Protein AF-A0A7J7TC38-F1 (afdb_monomer)

Solvent-accessible surface area (backbone atoms only — not comparable to full-atom values): 38389 Å² total; per-residue (Å²): 134,51,74,40,48,43,38,38,68,57,52,50,52,50,45,65,73,61,50,62,51,88,43,54,66,51,71,68,86,53,64,45,83,43,43,85,85,58,55,66,69,60,50,42,70,79,39,62,66,54,76,76,48,45,22,28,39,32,65,52,46,78,64,76,68,39,65,86,70,69,46,50,49,71,71,26,46,57,69,48,47,54,60,62,38,66,85,39,59,66,33,78,47,74,60,90,93,33,51,34,65,41,51,40,31,39,36,32,70,46,76,93,78,58,72,87,32,18,21,30,41,35,39,38,63,57,95,72,26,36,40,41,35,27,32,60,60,24,46,97,77,50,71,68,51,87,82,68,29,29,73,46,76,36,46,72,96,54,76,81,52,54,66,54,39,50,66,58,43,40,66,80,42,58,79,93,48,44,67,51,49,30,36,38,54,44,17,48,50,53,40,36,60,77,62,42,45,45,30,43,35,28,59,24,30,34,52,61,98,87,32,37,34,80,76,32,52,50,40,22,30,38,62,73,45,44,91,77,37,40,85,80,59,52,93,68,66,67,65,55,61,61,46,51,82,83,51,73,66,40,54,53,38,48,52,58,21,75,74,43,89,26,47,40,47,56,43,78,73,25,81,83,29,39,38,38,52,57,14,37,25,71,71,38,27,49,55,53,50,50,52,39,40,76,74,67,36,57,80,32,37,12,42,54,31,25,42,31,67,55,51,48,33,65,56,32,18,58,52,39,41,50,54,54,56,55,65,54,72,65,78,49,98,85,28,29,38,37,37,40,34,28,51,70,36,87,76,33,48,32,30,47,30,37,51,14,35,45,52,30,48,64,76,43,44,65,53,39,57,78,31,48,41,36,36,41,35,31,44,31,36,41,56,25,69,60,16,49,50,52,47,48,47,50,18,67,75,70,67,44,55,53,49,77,44,47,74,66,34,55,83,87,47,93,70,83,64,90,81,84,84,78,89,88,73,89,74,54,69,70,56,36,43,73,72,61,77,53,86,77,84,76,94,74,88,82,76,35,67,46,75,87,57,99,55,48,25,43,38,85,43,42,54,70,54,47,60,72,68,64,40,60,71,26,24,50,46,25,17,53,78,66,56,34,91,56,54,69,68,56,16,51,48,50,43,52,53,27,61,71,39,17,61,82,62,62,84,42,71,30,36,37,37,8,42,48,35,32,24,64,68,48,53,69,66,62,9,36,48,53,9,53,73,52,54,43,74,94,38,70,26,43,24,44,50,11,26,54,52,51,48,56,43,56,75,66,68,56,52,50,69,58,50,56,50,48,34,57,74,70,74,44,81,63,60,27,53,42,47,96,82,38,23,78,94,44,68,56,63,69,40,50,58,52,48,54,52,46,71,72,68,51,87,52,49,70,53,41,53,49,51,51,52,35,25,58,58,40,29,75,76,39,51,32,29,32,68,27,54,42,19,48,50,17,26,46,52,50,25,45,39,57,49,64,76,83,40,53,68,68,58,32,51,47,44,57,70,81,35,52,51,46,49,48,43,53,60,14,30,47,55,32,29,48,50,43,33,53,46,42,60,73,68,65,47,65,69,76,76,85,65,66,91,84,51,87,84,84,72,79,75,81,82,78,128

pLDDT: mean 93.58, std 8.51, range [33.59, 98.69]

Foldseek 3Di:
DDWFWAWFVLVLLLCLVQQDFPFDEPQRPFKFKDFPPDDPVVSCVVHVCLQVAFKKKAFGQLAPLCVVVVRIDARHRSVRVVVVCPVQHQDWDDDPPFIAHRGMMMMGHHDDDDQQQWKKWKWADDPFAIKIWIDRRFASVCDPRVVHTFIDGAGVVGADDLVCCLVGGCPPRDPVCSVLVSRNSNSVVCSCVQQAWRMWIATTFGQDPVTTYRPTIITIHDPLCCVVCCVSSPPGDRRDHHRFDDDVLQVVQVVLQNVDPKHKGKDFDALQAQEAEEEEDPVLLVVLQVLCVVVVSVVRYTMRIYIYPQDFLQSLLSSLLSSLVSNLPDADPVFHEYEHAYDADAPHALLGSLNSNLVSCVVSLVSNVVNLYAYEHEYHYHNNVNSQVSQVVSCVVSVHHYHGYYPQAPRNDPDGDGDDDDDDDDDDPVVCVVVVVDDDDDPDDDQAWDPPDPATDGLNHGPVRCVVVVCPPLQSCCRRVPSFRFDNLSSVLLVLLLQVLQDDDCPAQLSVQLLQCLQVVDDLVRSLVSSLVVQDDPHLCLLLQLLVLLCVCVVVVDALVVSVVVCVVVVHDRRQWFDDPAFPVRHDVSLVVSVVSLVVPFPDQVSLVRVVVNQVVVCVVPRGRHRHNSNSNNSSLLSSQPGRPRDDPVSSVVCSVVPVSSVSSSSSHSNVSSVSSVVSVVVVRHRDDDDCVPDDPPDDDPPDD

Secondary structure (DSSP, 8-state):
--EEEE-HHHHHHHHHHH---SS-B-STT--EEE-TT--HHHHHHH-GGGGTS-EEEEE-SS-SSTGGGT--EEEE-HHHHHHHHTTTTT-EEEETTEEEE---EEEEE-----GGGEEEEEEEE-SSEEEEEEESS-STT---HHHHSEEEEEETT----HHHIIIII-TTS-GGGHHHHHHHHHHHHHHHHHTTEEEEEEEEEEE-SS-EEE---EEEEEGGGHHHHHHHH-S---PPPTT----HHHHHHHHHHHTSSSEEEEEES-TT-SEEE-EESHHHHHHHHHHHHHTTGGGTB-EEEEEES---HHHHHHHHHHHHHHHTSS--TT-EEEEE-B-B-SSS-HHHHHHHHHHHHHHTHHHHHHTTEEEEEE-BSTTHHHHHHHHHHHHHHH---EEEE-TTS-SS-SS----PPPPPPPPPHHHHHHTTS-----S----SEE-SSSS-EETTEEHHHHHHTT-HHHHHHHHHHHSS---HHHHHHHHHHHHHTS---TTSHHHHHHHHHHHTT--HHHHHHHHHTT-SSSSSTHHHHHHHHHHHHHHTT--HHHHHHHHHHTT-PPTTB--SS-BTTB--HHHHHHHHHHHHH-S--HHHHHHHHHHHHHHHH-TT-PBPHHHHHHHHHHHHHHHSSSS-HHHHHHHHHTTHHHHHHHHHHHHHHHHHHHHHHHTT-------STT----PPP----

Structure (mmCIF, N/CA/C/O backbone):
data_AF-A0A7J7TC38-F1
#
_entry.id   AF-A0A7J7TC38-F1
#
loop_
_atom_site.group_PDB
_atom_site.id
_atom_site.type_symbol
_atom_site.label_atom_id
_atom_site.label_alt_id
_atom_site.label_comp_id
_atom_site.label_asym_id
_atom_site.label_entity_id
_atom_site.label_seq_id
_atom_site.pdbx_PDB_ins_code
_atom_site.Cartn_x
_atom_site.Cartn_y
_atom_site.Cartn_z
_atom_site.occupancy
_atom_site.B_iso_or_equiv
_atom_site.auth_seq_id
_atom_site.auth_comp_id
_atom_site.auth_asym_id
_atom_site.auth_atom_id
_atom_site.pdbx_PDB_model_num
ATOM 1 N N . MET A 1 1 ? 15.165 -12.175 -14.730 1.00 51.78 1 MET A N 1
ATOM 2 C CA . MET A 1 1 ? 16.077 -11.317 -15.512 1.00 51.78 1 MET A CA 1
ATOM 3 C C . MET A 1 1 ? 15.548 -11.255 -16.931 1.00 51.78 1 MET A C 1
ATOM 5 O O . MET A 1 1 ? 15.301 -12.310 -17.507 1.00 51.78 1 MET A O 1
ATOM 9 N N . SER A 1 2 ? 15.267 -10.064 -17.458 1.00 84.75 2 SER A N 1
ATOM 10 C CA . SER A 1 2 ? 14.758 -9.916 -18.826 1.00 84.75 2 SER A CA 1
ATOM 11 C C . SER A 1 2 ? 15.482 -8.776 -19.530 1.00 84.75 2 SER A C 1
ATOM 13 O O . SER A 1 2 ? 15.239 -7.609 -19.224 1.00 84.75 2 SER A O 1
ATOM 15 N N . ALA A 1 3 ? 16.328 -9.124 -20.497 1.00 92.94 3 ALA A N 1
ATOM 16 C CA . ALA A 1 3 ? 16.919 -8.167 -21.420 1.00 92.94 3 ALA A CA 1
ATOM 17 C C . ALA A 1 3 ? 15.823 -7.579 -22.324 1.00 92.94 3 ALA A C 1
ATOM 19 O O . ALA A 1 3 ? 15.191 -8.313 -23.092 1.00 92.94 3 ALA A O 1
ATOM 20 N N . LYS A 1 4 ? 15.593 -6.266 -22.247 1.00 94.06 4 LYS A N 1
ATOM 21 C CA . LYS A 1 4 ? 14.617 -5.556 -23.085 1.00 94.06 4 LYS A CA 1
ATOM 22 C C . LYS A 1 4 ? 15.336 -4.680 -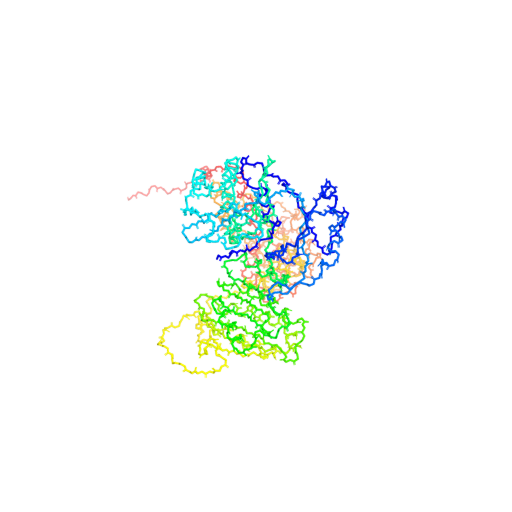24.102 1.00 94.06 4 LYS A C 1
ATOM 24 O O . LYS A 1 4 ? 16.317 -4.017 -23.779 1.00 94.06 4 LYS A O 1
ATOM 29 N N . ALA A 1 5 ? 14.848 -4.705 -25.339 1.00 96.31 5 ALA A N 1
ATOM 30 C CA . ALA A 1 5 ? 15.354 -3.839 -26.395 1.00 96.31 5 ALA A CA 1
ATOM 31 C C . ALA A 1 5 ? 14.930 -2.388 -26.151 1.00 96.31 5 ALA A C 1
ATOM 33 O O . ALA A 1 5 ? 13.822 -2.139 -25.675 1.00 96.31 5 ALA A O 1
ATOM 34 N N . ILE A 1 6 ? 15.808 -1.457 -26.507 1.00 97.62 6 ILE A N 1
ATOM 35 C CA . ILE A 1 6 ? 15.552 -0.015 -26.466 1.00 97.62 6 ILE A CA 1
ATOM 36 C C . ILE A 1 6 ? 15.598 0.557 -27.883 1.00 97.62 6 ILE A C 1
ATOM 38 O O . ILE A 1 6 ? 16.195 -0.047 -28.778 1.00 97.62 6 ILE A O 1
ATOM 42 N N . SER A 1 7 ? 14.946 1.702 -28.093 1.00 97.62 7 SER A N 1
ATOM 43 C CA . SER A 1 7 ? 14.995 2.400 -29.383 1.00 97.62 7 SER A CA 1
ATOM 44 C C . SER A 1 7 ? 16.419 2.863 -29.712 1.00 97.62 7 SER A C 1
ATOM 46 O O . SER A 1 7 ? 17.251 3.042 -28.813 1.00 97.62 7 SER A O 1
ATOM 48 N N . GLU A 1 8 ? 16.707 3.072 -30.996 1.00 98.00 8 GLU A N 1
ATOM 49 C CA . GLU A 1 8 ? 18.000 3.608 -31.419 1.00 98.00 8 GLU A CA 1
ATOM 50 C C . GLU A 1 8 ? 18.230 5.003 -30.828 1.00 98.00 8 GLU A C 1
ATOM 52 O O . GLU A 1 8 ? 19.327 5.292 -30.344 1.00 98.00 8 GLU A O 1
ATOM 57 N N . GLN A 1 9 ? 17.187 5.840 -30.805 1.00 98.12 9 GLN A N 1
ATOM 58 C CA . GLN A 1 9 ? 17.234 7.152 -30.169 1.00 98.12 9 GLN A CA 1
ATOM 59 C C . GLN A 1 9 ? 17.651 7.043 -28.698 1.00 98.12 9 GLN A C 1
ATOM 61 O O . GLN A 1 9 ? 18.582 7.725 -28.277 1.00 98.12 9 GLN A O 1
ATOM 66 N N . THR A 1 10 ? 16.996 6.172 -27.923 1.00 98.00 10 THR A N 1
ATOM 67 C CA . THR A 1 10 ? 17.296 5.975 -26.497 1.00 98.00 10 THR A CA 1
ATOM 68 C C . THR A 1 10 ? 18.739 5.516 -26.296 1.00 98.00 10 THR A C 1
ATOM 70 O O . THR A 1 10 ? 19.454 6.063 -25.458 1.00 98.00 10 THR A O 1
ATOM 73 N N . GLY A 1 11 ? 19.200 4.538 -27.080 1.00 97.75 11 GLY A N 1
ATOM 74 C CA . GLY A 1 11 ? 20.573 4.049 -26.971 1.00 97.75 11 GLY A CA 1
ATOM 75 C C . GLY A 1 11 ? 21.613 5.119 -27.316 1.00 97.75 11 GLY A C 1
ATOM 76 O O . GLY A 1 11 ? 22.592 5.272 -26.586 1.00 97.75 11 GLY A O 1
ATOM 77 N N . LYS A 1 12 ? 21.382 5.912 -28.373 1.00 98.25 12 LYS A N 1
ATOM 78 C CA . LYS A 1 12 ? 22.247 7.045 -28.743 1.00 98.25 12 LYS A CA 1
ATOM 79 C C . LYS A 1 12 ? 22.228 8.155 -27.700 1.00 98.25 12 LYS A C 1
ATOM 81 O O . LYS A 1 12 ? 23.281 8.696 -27.382 1.00 98.25 12 LYS A O 1
ATOM 86 N N . GLU A 1 13 ? 21.069 8.473 -27.135 1.00 98.12 13 GLU A N 1
ATOM 87 C CA . GLU A 1 13 ? 20.939 9.465 -26.069 1.00 98.12 13 GLU A CA 1
ATOM 88 C C . GLU A 1 13 ? 21.780 9.089 -24.846 1.00 98.12 13 GLU A C 1
ATOM 90 O O . GLU A 1 13 ? 22.561 9.908 -24.356 1.00 98.12 13 GLU A O 1
ATOM 95 N N . LEU A 1 14 ? 21.661 7.840 -24.385 1.00 97.88 14 LEU A N 1
ATOM 96 C CA . LEU A 1 14 ? 22.447 7.322 -23.268 1.00 97.88 14 LEU A CA 1
ATOM 97 C C . LEU A 1 14 ? 23.942 7.322 -23.599 1.00 97.88 14 LEU A C 1
ATOM 99 O O . LEU A 1 14 ? 24.739 7.818 -22.802 1.00 97.88 14 LEU A O 1
ATOM 103 N N . LEU A 1 15 ? 24.318 6.839 -24.788 1.00 98.31 15 LEU A N 1
ATOM 104 C CA . LEU A 1 15 ? 25.710 6.826 -25.238 1.00 98.31 15 LEU A CA 1
ATOM 105 C C . LEU A 1 15 ? 26.280 8.242 -25.231 1.00 98.31 15 LEU A C 1
ATOM 107 O O . LEU A 1 15 ? 27.308 8.486 -24.609 1.00 98.31 15 LEU A O 1
ATOM 111 N N . TYR A 1 16 ? 25.598 9.208 -25.845 1.00 97.81 16 TYR A N 1
ATOM 112 C CA . TYR A 1 16 ? 26.080 10.584 -25.889 1.00 97.81 16 TYR A CA 1
ATOM 113 C C . TYR A 1 16 ? 26.097 11.259 -24.524 1.00 97.81 16 TYR A C 1
ATOM 115 O O . TYR A 1 16 ? 26.904 12.165 -24.349 1.00 97.81 16 TYR A O 1
ATOM 123 N N . LYS A 1 17 ? 25.254 10.871 -23.564 1.00 96.88 17 LYS A N 1
ATOM 124 C CA . LYS A 1 17 ? 25.290 11.417 -22.199 1.00 96.88 17 LYS A CA 1
ATOM 125 C C . LYS A 1 17 ? 26.457 10.871 -21.381 1.00 96.88 17 LYS A C 1
ATOM 127 O O . LYS A 1 17 ? 27.082 11.646 -20.662 1.00 96.88 17 LYS A O 1
ATOM 132 N N . TYR A 1 18 ? 26.737 9.572 -21.485 1.00 97.81 18 TYR A N 1
ATOM 133 C CA . TYR A 1 18 ? 27.522 8.868 -20.468 1.00 97.81 18 TYR A CA 1
ATOM 134 C C . TYR A 1 18 ? 28.813 8.219 -20.961 1.00 97.81 18 TYR A C 1
ATOM 136 O O . TYR A 1 18 ? 29.637 7.860 -20.125 1.00 97.81 18 TYR A O 1
ATOM 144 N N . ILE A 1 19 ? 29.038 8.074 -22.271 1.00 97.56 19 ILE A N 1
ATOM 145 C CA . ILE A 1 19 ? 30.305 7.509 -22.747 1.00 97.56 19 ILE A CA 1
ATOM 146 C C . ILE A 1 19 ? 31.479 8.431 -22.386 1.00 97.56 19 ILE A C 1
ATOM 148 O O . ILE A 1 19 ? 31.489 9.625 -22.700 1.00 97.56 19 ILE A O 1
ATOM 152 N N . CYS A 1 20 ? 32.498 7.862 -21.746 1.00 95.62 20 CYS A N 1
ATOM 153 C CA . CYS A 1 20 ? 33.748 8.546 -21.439 1.00 95.62 20 CYS A CA 1
ATOM 154 C C . CYS A 1 20 ? 34.859 7.990 -22.332 1.00 95.62 20 CYS A C 1
ATOM 156 O O . CYS A 1 20 ? 35.356 6.888 -22.117 1.00 95.62 20 CYS A O 1
ATOM 158 N N . THR A 1 21 ? 35.253 8.758 -23.345 1.00 94.12 21 THR A N 1
ATOM 159 C CA . THR A 1 21 ? 36.329 8.402 -24.279 1.00 94.12 21 THR A CA 1
ATOM 160 C C . THR A 1 21 ? 37.151 9.642 -24.624 1.00 94.12 21 THR A C 1
ATOM 162 O O . THR A 1 21 ? 36.633 10.758 -24.601 1.00 94.12 21 THR A O 1
ATOM 165 N N . THR A 1 22 ? 38.436 9.462 -24.948 1.00 92.81 22 THR A N 1
ATOM 166 C CA . THR A 1 22 ? 39.265 10.555 -25.491 1.00 92.81 22 THR A CA 1
ATOM 167 C C . THR A 1 22 ? 38.957 10.834 -26.962 1.00 92.81 22 THR A C 1
ATOM 169 O O . THR A 1 22 ? 39.343 11.877 -27.485 1.00 92.81 22 THR A O 1
ATOM 172 N N . SER A 1 23 ? 38.249 9.919 -27.630 1.00 91.44 23 SER A N 1
ATOM 173 C CA . SER A 1 23 ? 37.840 10.065 -29.024 1.00 91.44 23 SER A CA 1
ATOM 174 C C . SER A 1 23 ? 36.747 11.121 -29.156 1.00 91.44 23 SER A C 1
ATOM 176 O O . SER A 1 23 ? 35.717 11.050 -28.486 1.00 91.44 23 SER A O 1
ATOM 178 N N . ALA A 1 24 ? 36.934 12.090 -30.051 1.00 93.50 24 ALA A N 1
ATOM 179 C CA . ALA A 1 24 ? 35.907 13.083 -30.336 1.00 93.50 24 ALA A CA 1
ATOM 180 C C . ALA A 1 24 ? 34.715 12.420 -31.048 1.00 93.50 24 ALA A C 1
ATOM 182 O O . ALA A 1 24 ? 34.788 12.085 -32.233 1.00 93.50 24 ALA A O 1
ATOM 183 N N . ILE A 1 25 ? 33.619 12.216 -30.311 1.00 96.88 25 ILE A N 1
ATOM 184 C CA . ILE A 1 25 ? 32.352 11.746 -30.878 1.00 96.88 25 ILE A CA 1
ATOM 185 C C . ILE A 1 25 ? 31.644 12.935 -31.513 1.00 96.88 25 ILE A C 1
ATOM 187 O O . ILE A 1 25 ? 31.293 13.908 -30.840 1.00 96.88 25 ILE A O 1
ATOM 191 N N . GLN A 1 26 ? 31.426 12.834 -32.815 1.00 97.25 26 GLN A N 1
ATOM 192 C CA . GLN A 1 26 ? 30.796 13.859 -33.627 1.00 97.25 26 GLN A CA 1
ATOM 193 C C . GLN A 1 26 ? 29.270 13.698 -33.631 1.00 97.25 26 GLN A C 1
ATOM 195 O O . GLN A 1 26 ? 28.731 12.643 -33.299 1.00 97.25 26 GLN A O 1
ATOM 200 N N . ASN A 1 27 ? 28.554 14.768 -33.996 1.00 96.00 27 ASN A N 1
ATOM 201 C CA . ASN A 1 27 ? 27.084 14.803 -34.077 1.00 96.00 27 ASN A CA 1
ATOM 202 C C . ASN A 1 27 ? 26.332 14.403 -32.787 1.00 96.00 27 ASN A C 1
ATOM 204 O O . ASN A 1 27 ? 25.173 13.996 -32.851 1.00 96.00 27 ASN A O 1
ATOM 208 N N . ARG A 1 28 ? 26.946 14.576 -31.606 1.00 97.31 28 ARG A N 1
ATOM 209 C CA . ARG A 1 28 ? 26.277 14.338 -30.314 1.00 97.31 28 ARG A CA 1
ATOM 210 C C . ARG A 1 28 ? 24.957 15.106 -30.236 1.00 97.31 28 ARG A C 1
ATOM 212 O O . ARG A 1 28 ? 24.922 16.304 -30.514 1.00 97.31 28 ARG A O 1
ATOM 219 N N . PHE A 1 29 ? 23.895 14.399 -29.855 1.00 97.06 29 PHE A N 1
ATOM 220 C CA . PHE A 1 29 ? 22.524 14.916 -29.736 1.00 97.06 29 PHE A CA 1
ATOM 221 C C . PHE A 1 29 ? 21.920 15.494 -31.030 1.00 97.06 29 PHE A C 1
ATOM 223 O O . PHE A 1 29 ? 20.891 16.164 -30.983 1.00 97.06 29 PHE A O 1
ATOM 230 N N . LYS A 1 30 ? 22.515 15.227 -32.201 1.00 97.50 30 LYS A N 1
ATOM 231 C CA . LYS A 1 30 ? 21.930 15.600 -33.497 1.00 97.50 30 LYS A CA 1
ATOM 232 C C . LYS A 1 30 ? 21.071 14.466 -34.048 1.00 97.50 30 LYS A C 1
ATOM 234 O O . LYS A 1 30 ? 21.427 13.823 -35.029 1.00 97.50 30 LYS A O 1
ATOM 239 N N . TYR A 1 31 ? 19.933 14.245 -33.411 1.00 97.69 31 TYR A N 1
ATOM 240 C CA . TYR A 1 31 ? 18.870 13.383 -33.912 1.00 97.69 31 TYR A CA 1
ATOM 241 C C . TYR A 1 31 ? 17.521 14.059 -33.669 1.00 97.69 31 TYR A C 1
ATOM 243 O O . TYR A 1 31 ? 17.373 14.809 -32.709 1.00 97.69 31 TYR A O 1
ATOM 251 N N . ALA A 1 32 ? 16.546 13.825 -34.541 1.00 97.81 32 ALA A N 1
ATOM 252 C CA . ALA A 1 32 ? 15.208 14.393 -34.421 1.00 97.81 32 ALA A CA 1
ATOM 253 C C . ALA A 1 32 ? 14.156 13.310 -34.686 1.00 97.81 32 ALA A C 1
ATOM 255 O O . ALA A 1 32 ? 14.187 12.637 -35.719 1.00 97.81 32 ALA A O 1
ATOM 256 N N . ARG A 1 33 ? 13.234 13.132 -33.737 1.00 98.06 33 ARG A N 1
ATOM 257 C CA . ARG A 1 33 ? 12.152 12.143 -33.810 1.00 98.06 33 ARG A CA 1
ATOM 258 C C . ARG A 1 33 ? 10.983 12.699 -34.619 1.00 98.06 33 ARG A C 1
ATOM 260 O O . ARG A 1 33 ? 10.560 13.827 -34.383 1.00 98.06 33 ARG A O 1
ATOM 267 N N . VAL A 1 34 ? 10.438 11.894 -35.528 1.00 97.81 34 VAL A N 1
ATOM 268 C CA . VAL A 1 34 ? 9.235 12.221 -36.304 1.00 97.81 34 VAL A CA 1
ATOM 269 C C . VAL A 1 34 ? 8.196 11.114 -36.174 1.00 97.81 34 VAL A C 1
ATOM 271 O O . VAL A 1 34 ? 8.466 9.937 -36.415 1.00 97.81 34 VAL A O 1
ATOM 274 N N . THR A 1 35 ? 6.986 11.525 -35.831 1.00 96.94 35 THR A N 1
ATOM 275 C CA . THR A 1 35 ? 5.761 10.730 -35.705 1.00 96.94 35 THR A CA 1
ATOM 276 C C . THR A 1 35 ? 4.657 11.331 -36.590 1.00 96.94 35 THR A C 1
ATOM 278 O O . THR A 1 35 ? 4.822 12.456 -37.073 1.00 96.94 35 THR A O 1
ATOM 281 N N . PRO A 1 36 ? 3.521 10.636 -36.818 1.00 95.00 36 PRO A N 1
ATOM 282 C CA . PRO A 1 36 ? 2.387 11.191 -37.564 1.00 95.00 36 PRO A CA 1
ATOM 283 C C . PRO A 1 36 ? 1.882 12.539 -37.033 1.00 95.00 36 PRO A C 1
ATOM 285 O O . PRO A 1 36 ? 1.427 13.365 -37.818 1.00 95.00 36 PRO A O 1
ATOM 288 N N . ASP A 1 37 ? 2.030 12.778 -35.729 1.00 95.44 37 ASP A N 1
ATOM 289 C CA . ASP A 1 37 ? 1.527 13.969 -35.032 1.00 95.44 37 ASP A CA 1
ATOM 290 C C . ASP A 1 37 ? 2.592 15.067 -34.857 1.00 95.44 37 ASP A C 1
ATOM 292 O O . ASP A 1 37 ? 2.408 16.015 -34.095 1.00 95.44 37 ASP A O 1
ATOM 296 N N . THR A 1 38 ? 3.748 14.936 -35.513 1.00 96.50 38 THR A N 1
ATOM 297 C CA . THR A 1 38 ? 4.852 15.889 -35.352 1.00 96.50 38 THR A CA 1
ATOM 298 C C . THR A 1 38 ? 4.529 17.250 -35.963 1.00 96.50 38 THR A C 1
ATOM 300 O O . THR A 1 38 ? 4.318 17.377 -37.171 1.00 96.50 38 THR A O 1
ATOM 303 N N . ASP A 1 39 ? 4.598 18.292 -35.133 1.00 96.94 39 ASP A N 1
ATOM 304 C CA . ASP A 1 39 ? 4.623 19.682 -35.580 1.00 96.94 39 ASP A CA 1
ATOM 305 C C . ASP A 1 39 ? 6.026 20.052 -36.086 1.00 96.94 39 ASP A C 1
ATOM 307 O O . ASP A 1 39 ? 6.985 20.190 -35.321 1.00 96.94 39 ASP A O 1
ATOM 311 N N . TRP A 1 40 ? 6.138 20.236 -37.400 1.00 95.94 40 TRP A N 1
ATOM 312 C CA . TRP A 1 40 ? 7.386 20.595 -38.070 1.00 95.94 40 TRP A CA 1
ATOM 313 C C . TRP A 1 40 ? 7.954 21.948 -37.631 1.00 95.94 40 TRP A C 1
ATOM 315 O O . TRP A 1 40 ? 9.173 22.114 -37.667 1.00 95.94 40 TRP A O 1
ATOM 325 N N . ALA A 1 41 ? 7.113 22.909 -37.234 1.00 95.19 41 ALA A N 1
ATOM 326 C CA . ALA A 1 41 ? 7.583 24.216 -36.779 1.00 95.19 41 ALA A CA 1
ATOM 327 C C . ALA A 1 41 ? 8.315 24.079 -35.440 1.00 95.19 41 ALA A C 1
ATOM 329 O O . ALA A 1 41 ? 9.447 24.547 -35.301 1.00 95.19 41 ALA A O 1
ATOM 330 N N . ARG A 1 42 ? 7.711 23.348 -34.497 1.00 96.12 42 ARG A N 1
ATOM 331 C CA . ARG A 1 42 ? 8.339 23.016 -33.216 1.00 96.12 42 ARG A CA 1
ATOM 332 C C . ARG A 1 42 ? 9.604 22.177 -33.401 1.00 96.12 42 ARG A C 1
ATOM 334 O O . ARG A 1 42 ? 10.628 22.488 -32.806 1.00 96.12 42 ARG A O 1
ATOM 341 N N . LEU A 1 43 ? 9.569 21.166 -34.274 1.00 95.88 43 LEU A N 1
ATOM 342 C CA . LEU A 1 43 ? 10.737 20.321 -34.542 1.00 95.88 43 LEU A CA 1
ATOM 343 C C . LEU A 1 43 ? 11.946 21.143 -35.018 1.00 95.88 43 LEU A C 1
ATOM 345 O O . LEU A 1 43 ? 13.066 20.886 -34.583 1.00 95.88 43 LEU A O 1
ATOM 349 N N . LEU A 1 44 ? 11.714 22.136 -35.884 1.00 95.94 44 LEU A N 1
ATOM 350 C CA . LEU A 1 44 ? 12.746 23.051 -36.383 1.00 95.94 44 LEU A CA 1
ATOM 351 C C . LEU A 1 44 ? 13.241 24.038 -35.324 1.00 95.94 44 LEU A C 1
ATOM 353 O O . LEU A 1 44 ? 14.419 24.390 -35.337 1.00 95.94 44 LEU A O 1
ATOM 357 N N . GLN A 1 45 ? 12.362 24.473 -34.421 1.00 95.62 45 GLN A N 1
ATOM 358 C CA . GLN A 1 45 ? 12.741 25.306 -33.283 1.00 95.62 45 GLN A CA 1
ATOM 359 C C . GLN A 1 45 ? 13.679 24.548 -32.334 1.00 95.62 45 GLN A C 1
ATOM 361 O O . GLN A 1 45 ? 14.700 25.094 -31.919 1.00 95.62 45 GLN A O 1
ATOM 366 N N . ASP A 1 46 ? 13.359 23.286 -32.043 1.00 95.25 46 ASP A N 1
ATOM 367 C CA . ASP A 1 46 ? 14.149 22.433 -31.153 1.00 95.25 46 ASP A CA 1
ATOM 368 C C . ASP A 1 46 ? 15.457 21.955 -31.827 1.00 95.25 46 ASP A C 1
ATOM 370 O O . ASP A 1 46 ? 16.480 21.779 -31.165 1.00 95.25 46 ASP A O 1
ATOM 374 N N . HIS A 1 47 ? 15.456 21.784 -33.157 1.00 97.25 47 HIS A N 1
ATOM 375 C CA . HIS A 1 47 ? 16.575 21.224 -33.930 1.00 97.25 47 HIS A CA 1
ATOM 376 C C . HIS A 1 47 ? 16.945 22.103 -35.145 1.00 97.25 47 HIS A C 1
ATOM 378 O O . HIS A 1 47 ? 16.744 21.702 -36.297 1.00 97.25 47 HIS A O 1
ATOM 384 N N . PRO A 1 48 ? 17.563 23.284 -34.942 1.00 95.94 48 PRO A N 1
ATOM 385 C CA . PRO A 1 48 ? 17.879 24.214 -36.035 1.00 95.94 48 PRO A CA 1
ATOM 386 C C . PRO A 1 48 ? 18.891 23.653 -37.053 1.00 95.94 48 PRO A C 1
ATOM 388 O O . PRO A 1 48 ? 18.932 24.084 -38.205 1.00 95.94 48 PRO A O 1
ATOM 391 N N . TRP A 1 49 ? 19.685 22.650 -36.662 1.00 96.75 49 TRP A N 1
ATOM 392 C CA . TRP A 1 49 ? 20.654 21.971 -37.532 1.00 96.75 49 TRP A CA 1
ATOM 393 C C . TRP A 1 49 ? 20.005 21.166 -38.671 1.00 96.75 49 TRP A C 1
ATOM 395 O O . TRP A 1 49 ? 20.697 20.781 -39.613 1.00 96.75 49 TRP A O 1
ATOM 405 N N . LEU A 1 50 ? 18.687 20.938 -38.635 1.00 96.12 50 LEU A N 1
ATOM 406 C CA . LEU A 1 50 ? 17.951 20.291 -39.727 1.00 96.12 50 LEU A CA 1
ATOM 407 C C . LEU A 1 50 ? 18.043 21.063 -41.055 1.00 96.12 50 LEU A C 1
ATOM 409 O O . LEU A 1 50 ? 17.841 20.479 -42.116 1.00 96.12 50 LEU A O 1
ATOM 413 N N . LEU A 1 51 ? 18.346 22.364 -41.010 1.00 95.06 51 LEU A N 1
ATOM 414 C CA . LEU A 1 51 ? 18.492 23.218 -42.193 1.00 95.06 51 LEU A CA 1
ATOM 415 C C . LEU A 1 51 ? 19.950 23.409 -42.635 1.00 95.06 51 LEU A C 1
ATOM 417 O O . LEU A 1 51 ? 20.189 23.917 -43.727 1.00 95.06 51 LEU A O 1
ATOM 421 N N . SER A 1 52 ? 20.929 23.042 -41.803 1.00 92.69 52 SER A N 1
ATOM 422 C CA . SER A 1 52 ? 22.332 23.417 -42.024 1.00 92.69 52 SER A CA 1
ATOM 423 C C . SER A 1 52 ? 23.118 22.439 -42.898 1.00 92.69 52 SER A C 1
ATOM 425 O O . SER A 1 52 ? 24.227 22.758 -43.314 1.00 92.69 52 SER A O 1
ATOM 427 N N . GLN A 1 53 ? 22.601 21.231 -43.124 1.00 92.56 53 GLN A N 1
ATOM 428 C CA . GLN A 1 53 ? 23.319 20.145 -43.795 1.00 92.56 53 GLN A CA 1
ATOM 429 C C . GLN A 1 53 ? 22.350 19.094 -44.349 1.00 92.56 53 GLN A C 1
ATOM 431 O O . GLN A 1 53 ? 21.184 19.048 -43.956 1.00 92.56 53 GLN A O 1
ATOM 436 N N . SER A 1 54 ? 22.840 18.234 -45.244 1.00 95.81 54 SER A N 1
ATOM 437 C CA . SER A 1 54 ? 22.089 17.064 -45.706 1.00 95.81 54 SER A CA 1
ATOM 438 C C . SER A 1 54 ? 21.801 16.090 -44.562 1.00 95.81 54 SER A C 1
ATOM 440 O O . SER A 1 54 ? 22.545 16.004 -43.584 1.00 95.81 54 SER A O 1
ATOM 442 N N . LEU A 1 55 ? 20.726 15.324 -44.709 1.00 98.06 55 LEU A N 1
ATOM 443 C CA . LEU A 1 55 ? 20.136 14.479 -43.680 1.00 98.06 55 LEU A CA 1
ATOM 444 C C . LEU A 1 55 ? 20.011 13.025 -44.147 1.00 98.06 55 LEU A C 1
ATOM 446 O O . LEU A 1 55 ? 20.006 12.718 -45.343 1.00 98.06 55 LEU A O 1
ATOM 450 N N . VAL A 1 56 ? 19.857 12.138 -43.173 1.00 97.88 56 VAL A N 1
ATOM 451 C CA . VAL A 1 56 ? 19.443 10.744 -43.304 1.00 97.88 56 VAL A CA 1
ATOM 452 C C . VAL A 1 56 ? 18.156 10.566 -42.506 1.00 97.88 56 VAL A C 1
ATOM 454 O O . VAL A 1 56 ? 18.015 11.132 -41.426 1.00 97.88 56 VAL A O 1
ATOM 457 N N . VAL A 1 57 ? 17.209 9.788 -43.025 1.00 98.06 57 VAL A N 1
ATOM 458 C CA . VAL A 1 57 ? 15.960 9.449 -42.331 1.00 98.06 57 VAL A CA 1
ATOM 459 C C . VAL A 1 57 ? 15.724 7.945 -42.362 1.00 98.06 57 VAL A C 1
ATOM 461 O O . VAL A 1 57 ? 15.867 7.310 -43.408 1.00 98.06 57 VAL A O 1
ATOM 464 N N . LYS A 1 58 ? 15.362 7.363 -41.217 1.00 97.31 58 LYS A N 1
ATOM 465 C CA . LYS A 1 58 ? 15.122 5.920 -41.064 1.00 97.31 58 LYS A CA 1
ATOM 466 C C . LYS A 1 58 ? 14.100 5.631 -39.961 1.00 97.31 58 LYS A C 1
ATOM 468 O O . LYS A 1 58 ? 13.997 6.421 -39.029 1.00 97.31 58 LYS A O 1
ATOM 473 N N . PRO A 1 59 ? 13.322 4.537 -40.033 1.00 97.12 59 PRO A N 1
ATOM 474 C CA . PRO A 1 59 ? 12.388 4.186 -38.972 1.00 97.12 59 PRO A CA 1
ATOM 475 C C . PRO A 1 59 ? 13.136 3.694 -37.726 1.00 97.12 59 PRO A C 1
ATOM 477 O O . PRO A 1 59 ? 14.093 2.920 -37.835 1.00 97.12 59 PRO A O 1
ATOM 480 N N . ASP A 1 60 ? 12.662 4.101 -36.551 1.00 97.25 60 ASP A N 1
ATOM 481 C CA . ASP A 1 60 ? 13.161 3.673 -35.240 1.00 97.25 60 ASP A CA 1
ATOM 482 C C . ASP A 1 60 ? 12.058 2.908 -34.495 1.00 97.25 60 ASP A C 1
ATOM 484 O O . ASP A 1 60 ? 11.348 3.436 -33.638 1.00 97.25 60 ASP A O 1
ATOM 488 N N . GLN A 1 61 ? 11.847 1.664 -34.933 1.00 95.38 61 GLN A N 1
ATOM 489 C CA . GLN A 1 61 ? 10.827 0.738 -34.420 1.00 95.38 61 GLN A CA 1
ATOM 490 C C . GLN A 1 61 ? 11.387 -0.685 -34.284 1.00 95.38 61 GLN A C 1
ATOM 492 O O . GLN A 1 61 ? 10.707 -1.661 -34.592 1.00 95.38 61 GLN A O 1
ATOM 497 N N . LEU A 1 62 ? 12.662 -0.810 -33.896 1.00 94.75 62 LEU A N 1
ATOM 498 C CA . LEU A 1 62 ? 13.374 -2.094 -33.783 1.00 94.75 62 LEU A CA 1
ATOM 499 C C . LEU A 1 62 ? 13.416 -2.917 -35.092 1.00 94.75 62 LEU A C 1
ATOM 501 O O . LEU A 1 62 ? 13.548 -4.143 -35.075 1.00 94.75 62 LEU A O 1
ATOM 505 N N . ILE A 1 63 ? 13.319 -2.249 -36.246 1.00 93.06 63 ILE A N 1
ATOM 506 C CA . ILE A 1 63 ? 13.426 -2.882 -37.564 1.00 93.06 63 ILE A CA 1
ATOM 507 C C . ILE A 1 63 ? 14.908 -3.085 -37.885 1.00 93.06 63 ILE A C 1
ATOM 509 O O . ILE A 1 63 ? 15.661 -2.123 -38.022 1.00 93.06 63 ILE A O 1
ATOM 513 N N . LYS A 1 64 ? 15.332 -4.339 -38.058 1.00 89.50 64 LYS A N 1
ATOM 514 C CA . LYS A 1 64 ? 16.683 -4.661 -38.542 1.00 89.50 64 LYS A CA 1
ATOM 515 C C . LYS A 1 64 ? 16.749 -4.603 -40.071 1.00 89.50 64 LYS A C 1
ATOM 517 O O . LYS A 1 64 ? 15.742 -4.764 -40.754 1.00 89.50 64 LYS A O 1
ATOM 522 N N . ARG A 1 65 ? 17.959 -4.418 -40.619 1.00 88.38 65 ARG A N 1
ATOM 523 C CA . ARG A 1 65 ? 18.242 -4.426 -42.075 1.00 88.38 65 ARG A CA 1
ATOM 524 C C . ARG A 1 65 ? 17.461 -3.367 -42.877 1.00 88.38 65 ARG A C 1
ATOM 526 O O . ARG A 1 65 ? 17.132 -3.586 -44.041 1.00 88.38 65 ARG A O 1
ATOM 533 N N . ARG A 1 66 ? 17.211 -2.198 -42.273 1.00 91.62 66 ARG A N 1
ATOM 534 C CA . ARG A 1 66 ? 16.438 -1.078 -42.854 1.00 91.62 66 ARG A CA 1
ATOM 535 C C . ARG A 1 66 ? 16.920 -0.663 -44.245 1.00 91.62 66 ARG A C 1
ATOM 537 O O . ARG A 1 66 ? 16.096 -0.462 -45.133 1.00 91.62 66 ARG A O 1
ATOM 544 N N . GLY A 1 67 ? 18.236 -0.589 -44.454 1.00 88.06 67 GLY A N 1
ATOM 545 C CA . GLY A 1 67 ? 18.817 -0.201 -45.743 1.00 88.06 67 GLY A CA 1
ATOM 546 C C . GLY A 1 67 ? 18.454 -1.158 -46.883 1.00 88.06 67 GLY A C 1
ATOM 547 O O . GLY A 1 67 ? 18.001 -0.715 -47.934 1.00 88.06 67 GLY A O 1
ATOM 548 N N . LYS A 1 68 ? 18.510 -2.477 -46.641 1.00 87.62 68 LYS A N 1
ATOM 549 C CA . LYS A 1 68 ? 18.123 -3.511 -47.625 1.00 87.62 68 LYS A CA 1
ATOM 550 C C . LYS A 1 68 ? 16.627 -3.516 -47.943 1.00 87.62 68 LYS A C 1
ATOM 552 O O . LYS A 1 68 ? 16.228 -3.994 -48.996 1.00 87.62 68 LYS A O 1
ATOM 557 N N . LEU A 1 69 ? 15.810 -2.973 -47.042 1.00 89.94 69 LEU A N 1
ATOM 558 C CA . LEU A 1 69 ? 14.365 -2.818 -47.216 1.00 89.94 69 LEU A CA 1
ATOM 559 C C . LEU A 1 69 ? 13.986 -1.494 -47.902 1.00 89.94 69 LEU A C 1
ATOM 561 O O . LEU A 1 69 ? 12.802 -1.211 -48.059 1.00 89.94 69 LEU A O 1
ATOM 565 N N . GLY A 1 70 ? 14.960 -0.652 -48.275 1.00 92.19 70 GLY A N 1
ATOM 566 C CA . GLY A 1 70 ? 14.689 0.673 -48.845 1.00 92.19 70 GLY A CA 1
ATOM 567 C C . GLY A 1 70 ? 14.038 1.646 -47.853 1.00 92.19 70 GLY A C 1
ATOM 568 O O . GLY A 1 70 ? 13.393 2.615 -48.258 1.00 92.19 70 GLY A O 1
ATOM 569 N N . LEU A 1 71 ? 14.193 1.391 -46.548 1.00 94.56 71 LEU A N 1
ATOM 570 C CA . LEU A 1 71 ? 13.633 2.197 -45.459 1.00 94.56 71 LEU A CA 1
ATOM 571 C C . LEU A 1 71 ? 14.636 3.220 -44.904 1.00 94.56 71 LEU A C 1
ATOM 573 O O . LEU A 1 71 ? 14.452 3.714 -43.798 1.00 94.56 71 LEU A O 1
ATOM 577 N N . VAL A 1 72 ? 15.692 3.544 -45.651 1.00 96.62 72 VAL A N 1
ATOM 578 C CA . VAL A 1 72 ? 16.666 4.578 -45.281 1.00 96.62 72 VAL A CA 1
ATOM 579 C C . VAL A 1 72 ? 16.773 5.577 -46.430 1.00 96.62 72 VAL A C 1
ATOM 581 O O . VAL A 1 72 ? 17.201 5.221 -47.525 1.00 96.62 72 VAL A O 1
ATOM 584 N N . GLY A 1 73 ? 16.354 6.820 -46.196 1.00 96.44 73 GLY A N 1
ATOM 585 C CA . GLY A 1 73 ? 16.580 7.935 -47.114 1.00 96.44 73 GLY A CA 1
ATOM 586 C C . GLY A 1 73 ? 17.921 8.584 -46.797 1.00 96.44 73 GLY A C 1
ATOM 587 O O . GLY A 1 73 ? 18.110 9.033 -45.673 1.00 96.44 73 GLY A O 1
ATOM 588 N N . VAL A 1 74 ? 18.850 8.618 -47.753 1.00 95.88 74 VAL A N 1
ATOM 589 C CA . VAL A 1 74 ? 20.240 9.061 -47.539 1.00 95.88 74 VAL A CA 1
ATOM 590 C C . VAL A 1 74 ? 20.525 10.338 -48.328 1.00 95.88 74 VAL A C 1
ATOM 592 O O . VAL A 1 74 ? 20.107 10.446 -49.478 1.00 95.88 74 VAL A O 1
ATOM 595 N N . ASN A 1 75 ? 21.267 11.270 -47.721 1.00 96.94 75 ASN A N 1
ATOM 596 C CA . ASN A 1 75 ? 21.721 12.526 -48.328 1.00 96.94 75 ASN A CA 1
ATOM 597 C C . ASN A 1 75 ? 20.572 13.367 -48.920 1.00 96.94 75 ASN A C 1
ATOM 599 O O . ASN A 1 75 ? 20.573 13.734 -50.094 1.00 96.94 75 ASN A O 1
ATOM 603 N N . LEU A 1 76 ? 19.567 13.652 -48.091 1.00 97.00 76 LEU A N 1
ATOM 604 C CA . LEU A 1 76 ? 18.387 14.437 -48.455 1.00 97.00 76 LEU A CA 1
ATOM 605 C C . LEU A 1 76 ? 18.408 15.802 -47.760 1.00 97.00 76 LEU A C 1
ATOM 607 O O . LEU A 1 76 ? 18.828 15.909 -46.613 1.00 97.00 76 LEU A O 1
ATOM 611 N N . THR A 1 77 ? 17.896 16.849 -48.404 1.00 97.62 77 THR A N 1
ATOM 612 C CA . THR A 1 77 ? 17.555 18.098 -47.698 1.00 97.62 77 THR A CA 1
ATOM 613 C C . THR A 1 77 ? 16.340 17.877 -46.790 1.00 97.62 77 THR A C 1
ATOM 615 O O . THR A 1 77 ? 15.626 16.886 -46.951 1.00 97.62 77 THR A O 1
ATOM 618 N N . LEU A 1 78 ? 16.038 18.799 -45.868 1.00 96.81 78 LEU A N 1
ATOM 619 C CA . LEU A 1 78 ? 14.842 18.688 -45.018 1.00 96.81 78 LEU A CA 1
ATOM 620 C C . LEU A 1 78 ? 13.543 18.530 -45.828 1.00 96.81 78 LEU A C 1
ATOM 622 O O . LEU A 1 78 ? 12.696 17.704 -45.488 1.00 96.81 78 LEU A O 1
ATOM 626 N N . ASP A 1 79 ? 13.393 19.267 -46.928 1.00 96.06 79 ASP A N 1
ATOM 627 C CA . ASP A 1 79 ? 12.222 19.132 -47.804 1.00 96.06 79 ASP A CA 1
ATOM 628 C C . ASP A 1 79 ? 12.222 17.801 -48.571 1.00 96.06 79 ASP A C 1
ATOM 630 O O . ASP A 1 79 ? 11.162 17.203 -48.795 1.00 96.06 79 ASP A O 1
ATOM 634 N N . GLY A 1 80 ? 13.409 17.278 -48.893 1.00 97.00 80 GLY A N 1
ATOM 635 C CA . GLY A 1 80 ? 13.587 15.916 -49.389 1.00 97.00 80 GLY A CA 1
ATOM 636 C C . GLY A 1 80 ? 13.143 14.865 -48.368 1.00 97.00 80 GLY A C 1
ATOM 637 O O . GLY A 1 80 ? 12.414 13.943 -48.726 1.00 97.00 80 GLY A O 1
ATOM 638 N N . VAL A 1 81 ? 13.497 15.032 -47.088 1.00 97.62 81 VAL A N 1
ATOM 639 C CA . VAL A 1 81 ? 13.063 14.152 -45.988 1.00 97.62 81 VAL A CA 1
ATOM 640 C C . VAL A 1 81 ? 11.543 14.189 -45.815 1.00 97.62 81 VAL A C 1
ATOM 642 O O . VAL A 1 81 ? 10.917 13.130 -45.761 1.00 97.62 81 VAL A O 1
ATOM 645 N N . LYS A 1 82 ? 10.921 15.376 -45.805 1.00 96.75 82 LYS A N 1
ATOM 646 C CA . LYS A 1 82 ? 9.451 15.521 -45.755 1.00 96.75 82 LYS A CA 1
ATOM 647 C C . LYS A 1 82 ? 8.773 14.791 -46.916 1.00 96.75 82 LYS A C 1
ATOM 649 O O . LYS A 1 82 ? 7.816 14.043 -46.716 1.00 96.75 82 LYS A O 1
ATOM 654 N N . SER A 1 83 ? 9.297 14.972 -48.127 1.00 97.12 83 SER A N 1
ATOM 655 C CA . SER A 1 83 ? 8.786 14.312 -49.333 1.00 97.12 83 SER A CA 1
ATOM 656 C C . SER A 1 83 ? 8.958 12.792 -49.269 1.00 97.12 83 SER A C 1
ATOM 658 O O . SER A 1 83 ? 8.064 12.053 -49.680 1.00 97.12 83 SER A O 1
ATOM 660 N N . TRP A 1 84 ? 10.072 12.315 -48.707 1.00 97.56 84 TRP A N 1
ATOM 661 C CA . TRP A 1 84 ? 10.354 10.892 -48.524 1.00 97.56 84 TRP A CA 1
ATOM 662 C C . TRP A 1 84 ? 9.444 10.239 -47.474 1.00 97.56 84 TRP A C 1
ATOM 664 O O . TRP A 1 84 ? 9.019 9.096 -47.665 1.00 97.56 84 TRP A O 1
ATOM 674 N N . LEU A 1 85 ? 9.109 10.963 -46.400 1.00 97.44 85 LEU A N 1
ATOM 675 C CA . LEU A 1 85 ? 8.206 10.507 -45.340 1.00 97.44 85 LEU A CA 1
ATOM 676 C C . LEU A 1 85 ? 6.737 10.495 -45.770 1.00 97.44 85 LEU A C 1
ATOM 678 O O . LEU A 1 85 ? 5.999 9.627 -45.318 1.00 97.44 85 LEU A O 1
ATOM 682 N N . LYS A 1 86 ? 6.305 11.393 -46.664 1.00 95.38 86 LYS A N 1
ATOM 683 C CA . LYS A 1 86 ? 4.900 11.513 -47.098 1.00 95.38 86 LYS A CA 1
ATOM 684 C C . LYS A 1 86 ? 4.237 10.184 -47.527 1.00 95.38 86 LYS A C 1
ATOM 686 O O . LYS A 1 86 ? 3.117 9.943 -47.089 1.00 95.38 86 LYS A O 1
ATOM 691 N N . PRO A 1 87 ? 4.870 9.303 -48.331 1.00 95.75 87 PRO A N 1
ATOM 692 C CA . PRO A 1 87 ? 4.297 7.999 -48.685 1.00 95.75 87 PRO A CA 1
ATOM 693 C C . PRO A 1 87 ? 4.630 6.862 -47.698 1.00 95.75 87 PRO A C 1
ATOM 695 O O . PRO A 1 87 ? 4.353 5.711 -48.014 1.00 95.75 87 PRO A O 1
ATOM 698 N N . ARG A 1 88 ? 5.284 7.128 -46.558 1.00 96.19 88 ARG A N 1
ATOM 699 C CA . ARG A 1 88 ? 5.793 6.090 -45.633 1.00 96.19 88 ARG A CA 1
ATOM 700 C C . ARG A 1 88 ? 5.277 6.246 -44.208 1.00 96.19 88 ARG A C 1
ATOM 702 O O . ARG A 1 88 ? 4.903 5.258 -43.587 1.00 96.19 88 ARG A O 1
ATOM 709 N N . LEU A 1 89 ? 5.266 7.467 -43.685 1.00 95.12 89 LEU A N 1
ATOM 710 C CA . LEU A 1 89 ? 4.787 7.772 -42.343 1.00 95.12 89 LEU A CA 1
ATOM 711 C C . LEU A 1 89 ? 3.292 7.448 -42.239 1.00 95.12 89 LEU A C 1
ATOM 713 O O . LEU A 1 89 ? 2.490 7.914 -43.044 1.00 95.12 89 LEU A O 1
ATOM 717 N N . GLY A 1 90 ? 2.934 6.615 -41.264 1.00 92.25 90 GLY A N 1
ATOM 718 C CA . GLY A 1 90 ? 1.573 6.118 -41.060 1.00 92.25 90 GLY A CA 1
ATOM 719 C C . GLY A 1 90 ? 1.153 4.979 -41.995 1.00 92.25 90 GLY A C 1
ATOM 720 O O . GLY A 1 90 ? 0.027 4.507 -41.876 1.00 92.25 90 GLY A O 1
ATOM 721 N N . GLN A 1 91 ? 2.021 4.512 -42.898 1.00 93.69 91 GLN A N 1
ATOM 722 C CA . GLN A 1 91 ? 1.716 3.397 -43.802 1.00 93.69 91 GLN A CA 1
ATOM 723 C C . GLN A 1 91 ? 2.126 2.050 -43.202 1.00 93.69 91 GLN A C 1
ATOM 725 O O . GLN A 1 91 ? 3.045 1.967 -42.384 1.00 93.69 91 GLN A O 1
ATOM 730 N N . GLU A 1 92 ? 1.441 0.986 -43.615 1.00 92.31 92 GLU A N 1
ATOM 731 C CA . GLU A 1 92 ? 1.767 -0.384 -43.220 1.00 92.31 92 GLU A CA 1
ATOM 732 C C . GLU A 1 92 ? 3.012 -0.889 -43.968 1.00 92.31 92 GLU A C 1
ATOM 734 O O . GLU A 1 92 ? 3.183 -0.654 -45.165 1.00 92.31 92 GLU A O 1
ATOM 739 N N . ALA A 1 93 ? 3.886 -1.607 -43.265 1.00 91.62 93 ALA A N 1
ATOM 740 C CA . ALA A 1 93 ? 5.055 -2.266 -43.826 1.00 91.62 93 ALA A CA 1
ATOM 741 C C . ALA A 1 93 ? 5.143 -3.720 -43.350 1.00 91.62 93 ALA A C 1
ATOM 743 O O . ALA A 1 93 ? 4.832 -4.045 -42.201 1.00 91.62 93 ALA A O 1
ATOM 744 N N . ALA A 1 94 ? 5.613 -4.595 -44.240 1.00 90.25 94 ALA A N 1
ATOM 745 C CA . ALA A 1 94 ? 5.880 -5.995 -43.940 1.00 90.25 94 ALA A CA 1
ATOM 746 C C . ALA A 1 94 ? 7.392 -6.230 -43.820 1.00 90.25 94 ALA A C 1
ATOM 748 O O . ALA A 1 94 ? 8.148 -5.955 -44.752 1.00 90.25 94 ALA A O 1
ATOM 749 N N . VAL A 1 95 ? 7.829 -6.766 -42.679 1.00 89.00 95 VAL A N 1
ATOM 750 C CA . VAL A 1 95 ? 9.225 -7.132 -42.413 1.00 89.00 95 VAL A CA 1
ATOM 751 C C . VAL A 1 95 ? 9.264 -8.595 -41.979 1.00 89.00 95 VAL A C 1
ATOM 753 O O . VAL A 1 95 ? 8.944 -8.947 -40.843 1.00 89.00 95 VAL A O 1
ATOM 756 N N . GLY A 1 96 ? 9.631 -9.480 -42.908 1.00 89.44 96 GLY A N 1
ATOM 757 C CA . GLY A 1 96 ? 9.521 -10.923 -42.695 1.00 89.44 96 GLY A CA 1
ATOM 758 C C . GLY A 1 96 ? 8.060 -11.338 -42.493 1.00 89.44 96 GLY A C 1
ATOM 759 O O . GLY A 1 96 ? 7.226 -11.092 -43.359 1.00 89.44 96 GLY A O 1
ATOM 760 N N . LYS A 1 97 ? 7.751 -11.966 -41.350 1.00 86.75 97 LYS A N 1
ATOM 761 C CA . LYS A 1 97 ? 6.377 -12.356 -40.976 1.00 86.75 97 LYS A CA 1
ATOM 762 C C . LYS A 1 97 ? 5.607 -11.251 -40.238 1.00 86.75 97 LYS A C 1
ATOM 764 O O . LYS A 1 97 ? 4.401 -11.384 -40.063 1.00 86.75 97 LYS A O 1
ATOM 769 N N . ALA A 1 98 ? 6.284 -10.190 -39.794 1.00 87.69 98 ALA A N 1
ATOM 770 C CA . ALA A 1 98 ? 5.665 -9.104 -39.045 1.00 87.69 98 ALA A CA 1
ATOM 771 C C . ALA A 1 98 ? 5.068 -8.055 -39.991 1.00 87.69 98 ALA A C 1
ATOM 773 O O . ALA A 1 98 ? 5.700 -7.670 -40.978 1.00 87.69 98 ALA A O 1
ATOM 774 N N . ARG A 1 99 ? 3.870 -7.569 -39.663 1.00 88.69 99 ARG A N 1
ATOM 775 C CA . ARG A 1 99 ? 3.202 -6.451 -40.336 1.00 88.69 99 ARG A CA 1
ATOM 776 C C . ARG A 1 99 ? 2.846 -5.393 -39.310 1.00 88.69 99 ARG A C 1
ATOM 778 O O . ARG A 1 99 ? 2.307 -5.731 -38.264 1.00 88.69 99 ARG A O 1
ATOM 785 N N . GLY A 1 100 ? 3.163 -4.137 -39.592 1.00 90.25 100 GLY A N 1
ATOM 786 C CA . GLY A 1 100 ? 2.863 -3.029 -38.693 1.00 90.25 100 GLY A CA 1
ATOM 787 C C . GLY A 1 100 ? 3.013 -1.679 -39.376 1.00 90.25 100 GLY A C 1
ATOM 788 O O . GLY A 1 100 ? 3.573 -1.577 -40.465 1.00 90.25 100 GLY A O 1
ATOM 789 N N . PHE A 1 101 ? 2.520 -0.629 -38.729 1.00 92.75 101 PHE A N 1
ATOM 790 C CA . PHE A 1 101 ? 2.604 0.730 -39.256 1.00 92.75 101 PHE A CA 1
ATOM 791 C C . PHE A 1 101 ? 3.948 1.389 -38.936 1.00 92.75 101 PHE A C 1
ATOM 793 O O . PHE A 1 101 ? 4.473 1.271 -37.822 1.00 92.75 101 PHE A O 1
ATOM 800 N N . LEU A 1 102 ? 4.468 2.147 -39.899 1.00 95.00 102 LEU A N 1
ATOM 801 C CA . LEU A 1 102 ? 5.640 2.995 -39.726 1.00 95.00 102 LEU A CA 1
ATOM 802 C C . LEU A 1 102 ? 5.234 4.313 -39.048 1.00 95.00 102 LEU A C 1
ATOM 804 O O . LEU A 1 102 ? 4.852 5.278 -39.708 1.00 95.00 102 LEU A O 1
ATOM 808 N N . LYS A 1 103 ? 5.280 4.345 -37.716 1.00 95.44 103 LYS A N 1
ATOM 809 C CA . LYS A 1 103 ? 4.829 5.469 -36.878 1.00 95.44 103 LYS A CA 1
ATOM 810 C C . LYS A 1 103 ? 5.975 6.280 -36.271 1.00 95.44 103 LYS A C 1
ATOM 812 O O . LYS A 1 103 ? 5.721 7.343 -35.721 1.00 95.44 103 LYS A O 1
ATOM 817 N N . ASN A 1 104 ? 7.213 5.792 -36.320 1.00 97.44 104 ASN A N 1
ATOM 818 C CA . ASN A 1 104 ? 8.332 6.458 -35.657 1.00 97.44 104 ASN A CA 1
ATOM 819 C C . ASN A 1 104 ? 9.587 6.454 -36.531 1.00 97.44 104 ASN A C 1
ATOM 821 O O . ASN A 1 104 ? 10.086 5.392 -36.903 1.00 97.44 104 ASN A O 1
ATOM 825 N N . PHE A 1 105 ? 10.098 7.644 -36.838 1.00 98.12 105 PHE A N 1
ATOM 826 C CA . PHE A 1 105 ? 11.299 7.859 -37.637 1.00 98.12 105 PHE A CA 1
ATOM 827 C C . PHE A 1 105 ? 12.312 8.716 -36.890 1.00 98.12 105 PHE A C 1
ATOM 829 O O . PHE A 1 105 ? 11.952 9.561 -36.073 1.00 98.12 105 PHE A O 1
ATOM 836 N N . LEU A 1 106 ? 13.579 8.507 -37.225 1.00 98.44 106 LEU A N 1
ATOM 837 C CA . LEU A 1 106 ? 14.721 9.250 -36.732 1.00 98.44 106 LEU A CA 1
ATOM 838 C C . LEU A 1 106 ? 15.395 9.951 -37.914 1.00 98.44 106 LEU A C 1
ATOM 840 O O . LEU A 1 106 ? 15.722 9.312 -38.920 1.00 98.44 106 LEU A O 1
ATOM 844 N N . ILE A 1 107 ? 15.557 11.267 -37.798 1.00 98.50 107 ILE A N 1
ATOM 845 C CA . ILE A 1 107 ? 16.312 12.104 -38.729 1.00 98.50 107 ILE A CA 1
ATOM 846 C C . ILE A 1 107 ? 17.665 12.413 -38.100 1.00 98.50 107 ILE A C 1
ATOM 848 O O . ILE A 1 107 ? 17.722 12.849 -36.953 1.00 98.50 107 ILE A O 1
ATOM 852 N N . GLU A 1 108 ? 18.741 12.239 -38.858 1.00 98.12 108 GLU A N 1
ATOM 853 C CA . GLU A 1 108 ? 20.118 12.480 -38.421 1.00 98.12 108 GLU A CA 1
ATOM 854 C C . GLU A 1 108 ? 20.919 13.185 -39.527 1.00 98.12 108 GLU A C 1
ATOM 856 O O . GLU A 1 108 ? 20.541 13.115 -40.697 1.00 98.12 108 GLU A O 1
ATOM 861 N N . PRO A 1 109 ? 22.027 13.873 -39.214 1.00 98.00 109 PRO A N 1
ATOM 862 C CA . PRO A 1 109 ? 22.934 14.401 -40.224 1.00 98.00 109 PRO A CA 1
ATOM 863 C C . PRO A 1 109 ? 23.486 13.314 -41.144 1.00 98.00 109 PRO A C 1
ATOM 865 O O . PRO A 1 109 ? 23.948 12.271 -40.682 1.00 98.00 109 PRO A O 1
ATOM 868 N N . PHE A 1 110 ? 23.526 13.591 -42.445 1.00 97.56 110 PHE A N 1
ATOM 869 C CA . PHE A 1 110 ? 24.307 12.785 -43.372 1.00 97.56 110 PHE A CA 1
ATOM 870 C C . PHE A 1 110 ? 25.800 12.985 -43.100 1.00 97.56 110 PHE A C 1
ATOM 872 O O . PHE A 1 110 ? 26.279 14.114 -43.009 1.00 97.56 110 PHE A O 1
ATOM 879 N N . VAL A 1 111 ? 26.530 11.879 -42.987 1.00 97.06 111 VAL A N 1
ATOM 880 C CA . VAL A 1 111 ? 27.984 11.867 -42.818 1.00 97.06 111 VAL A CA 1
ATOM 881 C C . VAL A 1 111 ? 28.586 11.410 -44.144 1.00 97.06 111 VAL A C 1
ATOM 883 O O . VAL A 1 111 ? 28.380 10.255 -44.506 1.00 97.06 111 VAL A O 1
ATOM 886 N N . PRO A 1 112 ? 29.295 12.263 -44.899 1.00 95.81 112 PRO A N 1
ATOM 887 C CA . PRO A 1 112 ? 30.037 11.825 -46.077 1.00 95.81 112 PRO A CA 1
ATOM 888 C C . PRO A 1 112 ? 31.211 10.934 -45.655 1.00 95.81 112 PRO A C 1
ATOM 890 O O . PRO A 1 112 ? 32.034 11.352 -44.846 1.00 95.81 112 PRO A O 1
ATOM 893 N N . HIS A 1 113 ? 31.283 9.715 -46.183 1.00 96.25 113 HIS A N 1
ATOM 894 C CA . HIS A 1 113 ? 32.356 8.762 -45.887 1.00 96.25 113 HIS A CA 1
ATOM 895 C C . HIS A 1 113 ? 32.482 7.725 -47.009 1.00 96.25 113 HIS A C 1
ATOM 897 O O . HIS A 1 113 ? 31.584 7.584 -47.844 1.00 96.25 113 HIS A O 1
ATOM 903 N N . SER A 1 114 ? 33.605 7.006 -47.036 1.00 94.88 114 SER A N 1
ATOM 904 C CA . SER A 1 114 ? 33.796 5.844 -47.919 1.00 94.88 114 SER A CA 1
ATOM 905 C C . SER A 1 114 ? 33.590 4.519 -47.176 1.00 94.88 114 SER A C 1
ATOM 907 O O . SER A 1 114 ? 33.663 4.477 -45.950 1.00 94.88 114 SER A O 1
ATOM 909 N N . GLN A 1 115 ? 33.408 3.416 -47.912 1.00 91.69 115 GLN A N 1
ATOM 910 C CA . GLN A 1 115 ? 33.234 2.079 -47.322 1.00 91.69 115 GLN A CA 1
ATOM 911 C C . GLN A 1 115 ? 34.400 1.669 -46.406 1.00 91.69 115 GLN A C 1
ATOM 913 O O . GLN A 1 115 ? 34.192 1.005 -45.399 1.00 91.69 115 GLN A O 1
ATOM 918 N N . ALA A 1 116 ? 35.627 2.104 -46.716 1.00 92.50 116 ALA A N 1
ATOM 919 C CA . ALA A 1 116 ? 36.820 1.820 -45.911 1.00 92.50 116 ALA A CA 1
ATOM 920 C C . ALA A 1 116 ? 36.837 2.549 -44.550 1.00 92.50 116 ALA A C 1
ATOM 922 O O . ALA A 1 116 ? 37.758 2.373 -43.751 1.00 92.50 116 ALA A O 1
ATOM 923 N N . GLU A 1 117 ? 35.862 3.423 -44.304 1.00 95.56 117 GLU A N 1
ATOM 924 C CA . GLU A 1 117 ? 35.695 4.149 -43.047 1.00 95.56 117 GLU A CA 1
ATOM 925 C C . GLU A 1 117 ? 34.551 3.601 -42.197 1.00 95.56 117 GLU A C 1
ATOM 927 O O . GLU A 1 117 ? 34.380 4.080 -41.077 1.00 95.56 117 GLU A O 1
ATOM 932 N N . GLU A 1 118 ? 33.803 2.614 -42.702 1.00 96.75 118 GLU A N 1
ATOM 933 C CA . GLU A 1 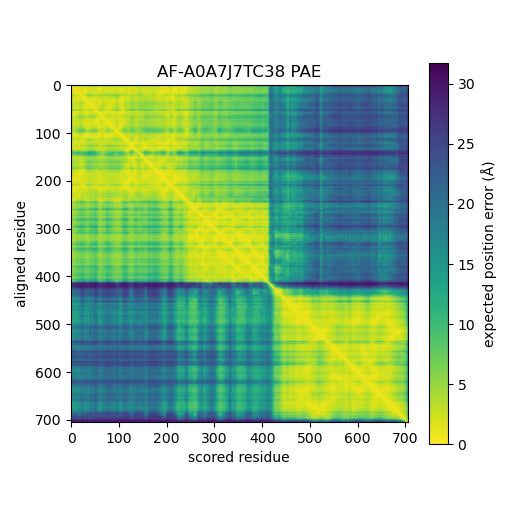118 ? 32.768 1.896 -41.963 1.00 96.75 118 GLU A CA 1
ATOM 934 C C . GLU A 1 118 ? 33.367 0.705 -41.208 1.00 96.75 118 GLU A C 1
ATOM 936 O O . GLU A 1 118 ? 33.977 -0.191 -41.786 1.00 96.75 118 GLU A O 1
ATOM 941 N N . PHE A 1 119 ? 33.121 0.656 -39.905 1.00 96.69 119 PHE A N 1
ATOM 942 C CA . PHE A 1 119 ? 33.539 -0.403 -38.994 1.00 96.69 119 PHE A CA 1
ATOM 943 C C . PHE A 1 119 ? 32.320 -1.047 -38.330 1.00 96.69 119 PHE A C 1
ATOM 945 O O . PHE A 1 119 ? 31.229 -0.476 -38.293 1.00 96.69 119 PHE A O 1
ATOM 952 N N . TYR A 1 120 ? 32.515 -2.235 -37.769 1.00 97.38 120 TYR A N 1
ATOM 953 C CA . TYR A 1 120 ? 31.524 -2.938 -36.959 1.00 97.38 120 TYR A CA 1
ATOM 954 C C . TYR A 1 120 ? 32.031 -3.092 -35.528 1.00 97.38 120 TYR A C 1
ATOM 956 O O . TYR A 1 120 ? 33.164 -3.541 -35.332 1.00 97.38 120 TYR A O 1
ATOM 964 N N . VAL A 1 121 ? 31.186 -2.777 -34.542 1.00 97.62 121 VAL A N 1
ATOM 965 C CA . VAL A 1 121 ? 31.439 -3.067 -33.123 1.00 97.62 121 VAL A CA 1
ATOM 966 C C . VAL A 1 121 ? 30.189 -3.667 -32.494 1.00 97.62 121 VAL A C 1
ATOM 968 O O . VAL A 1 121 ? 29.095 -3.133 -32.664 1.00 97.62 121 VAL A O 1
ATOM 971 N N . CYS A 1 122 ? 30.343 -4.747 -31.731 1.00 98.00 122 CYS A N 1
ATOM 972 C CA . CYS A 1 122 ? 29.260 -5.308 -30.927 1.00 98.00 122 CYS A CA 1
ATOM 973 C C . CYS A 1 122 ? 29.781 -5.814 -29.583 1.00 98.00 122 CYS A C 1
ATOM 975 O O . CYS A 1 122 ? 30.861 -6.387 -29.524 1.00 98.00 122 CYS A O 1
ATOM 977 N N . ILE A 1 123 ? 29.005 -5.626 -28.520 1.00 98.44 123 ILE A N 1
ATOM 978 C CA . ILE A 1 123 ? 29.256 -6.155 -27.180 1.00 98.44 123 ILE A CA 1
ATOM 979 C C . ILE A 1 123 ? 28.020 -6.945 -26.757 1.00 98.44 123 ILE A C 1
ATOM 981 O O . ILE A 1 123 ? 26.901 -6.446 -26.909 1.00 98.44 123 ILE A O 1
ATOM 985 N N . TYR A 1 124 ? 28.184 -8.174 -26.275 1.00 97.88 124 TYR A N 1
ATOM 986 C CA . TYR A 1 124 ? 27.058 -8.958 -25.767 1.00 97.88 124 TYR A CA 1
ATOM 987 C C . TYR A 1 124 ? 27.430 -9.856 -24.592 1.00 97.88 124 TYR A C 1
ATOM 989 O O . TYR A 1 124 ? 28.511 -10.446 -24.560 1.00 97.88 124 TYR A O 1
ATOM 997 N N . ALA A 1 125 ? 26.476 -9.994 -23.674 1.00 97.25 125 ALA A N 1
ATOM 998 C CA . ALA A 1 125 ? 26.622 -10.777 -22.460 1.00 97.25 125 ALA A CA 1
ATOM 999 C C . ALA A 1 125 ? 26.426 -12.271 -22.711 1.00 97.25 125 ALA A C 1
ATOM 1001 O O . ALA A 1 125 ? 25.522 -12.705 -23.434 1.00 97.25 125 ALA A O 1
ATOM 1002 N N . THR A 1 126 ? 27.245 -13.059 -22.029 1.00 96.44 126 THR A N 1
ATOM 1003 C CA . THR A 1 126 ? 27.149 -14.515 -21.909 1.00 96.44 126 THR A CA 1
ATOM 1004 C C . THR A 1 126 ? 27.312 -14.913 -20.443 1.00 96.44 126 THR A C 1
ATOM 1006 O O . THR A 1 126 ? 27.390 -14.060 -19.562 1.00 96.44 126 THR A O 1
ATOM 1009 N N . ARG A 1 127 ? 27.302 -16.213 -20.131 1.00 95.12 127 ARG A N 1
ATOM 1010 C CA . ARG A 1 127 ? 27.421 -16.663 -18.734 1.00 95.12 127 ARG A CA 1
ATOM 1011 C C . ARG A 1 127 ? 28.832 -16.427 -18.187 1.00 95.12 127 ARG A C 1
ATOM 1013 O O . ARG A 1 127 ? 29.001 -16.226 -16.990 1.00 95.12 127 ARG A O 1
ATOM 1020 N N . GLU A 1 128 ? 29.819 -16.533 -19.061 1.00 95.69 128 GLU A N 1
ATOM 1021 C CA . GLU A 1 128 ? 31.252 -16.491 -18.797 1.00 95.69 128 GLU A CA 1
ATOM 1022 C C . GLU A 1 128 ? 31.841 -15.072 -18.802 1.00 95.69 128 GLU A C 1
ATOM 1024 O O . GLU A 1 128 ? 32.964 -14.889 -18.336 1.00 95.69 128 GLU A O 1
ATOM 1029 N N . GLY A 1 129 ? 31.090 -14.084 -19.294 1.00 97.00 129 GLY A N 1
ATOM 1030 C CA . GLY A 1 129 ? 31.511 -12.690 -19.416 1.00 97.00 129 GLY A CA 1
ATOM 1031 C C . GLY A 1 129 ? 30.895 -12.012 -20.639 1.00 97.00 129 GLY A C 1
ATOM 1032 O O . GLY A 1 129 ? 29.868 -12.460 -21.163 1.00 97.00 129 GLY A O 1
ATOM 1033 N N . ASP A 1 130 ? 31.545 -10.961 -21.126 1.00 98.19 130 ASP A N 1
ATOM 1034 C CA . ASP A 1 130 ? 31.067 -10.142 -22.238 1.00 98.19 130 ASP A CA 1
ATOM 1035 C C . ASP A 1 130 ? 32.000 -10.242 -23.448 1.00 98.19 130 ASP A C 1
ATOM 1037 O O . ASP A 1 130 ? 33.204 -9.978 -23.373 1.00 98.19 130 ASP A O 1
ATOM 1041 N N . TYR A 1 131 ? 31.441 -10.617 -24.598 1.00 97.94 131 TYR A N 1
ATOM 1042 C CA . TYR A 1 131 ? 32.186 -10.672 -25.851 1.00 97.94 131 TYR A CA 1
ATOM 1043 C C . TYR A 1 131 ? 32.181 -9.316 -26.543 1.00 97.94 131 TYR A C 1
ATOM 1045 O O . TYR A 1 131 ? 31.118 -8.786 -26.856 1.00 97.94 131 TYR A O 1
ATOM 1053 N N . VAL A 1 132 ? 33.367 -8.812 -26.880 1.00 98.12 132 VAL A N 1
ATOM 1054 C CA . VAL A 1 132 ? 33.585 -7.649 -27.742 1.00 98.12 132 VAL A CA 1
ATOM 1055 C C . VAL A 1 132 ? 33.965 -8.130 -29.141 1.00 98.12 132 VAL A C 1
ATOM 1057 O O . VAL A 1 132 ? 34.958 -8.836 -29.330 1.00 98.12 132 VAL A O 1
ATOM 1060 N N . LEU A 1 133 ? 33.160 -7.756 -30.131 1.00 97.38 133 LEU A N 1
ATOM 1061 C CA . LEU A 1 133 ? 33.332 -8.076 -31.543 1.00 97.38 133 LEU A CA 1
ATOM 1062 C C . LEU A 1 133 ? 33.770 -6.836 -32.315 1.00 97.38 133 LEU A C 1
ATOM 1064 O O . LEU A 1 133 ? 33.203 -5.757 -32.138 1.00 97.38 133 LEU A O 1
ATOM 1068 N N . PHE A 1 134 ? 34.721 -7.017 -33.230 1.00 97.50 134 PHE A N 1
ATOM 1069 C CA . PHE A 1 134 ? 35.161 -5.973 -34.152 1.00 97.50 134 PHE A CA 1
ATOM 1070 C C . PHE A 1 134 ? 35.350 -6.506 -35.574 1.00 97.50 134 PHE A C 1
ATOM 1072 O O . PHE A 1 134 ? 35.976 -7.550 -35.780 1.00 97.50 134 PHE A O 1
ATOM 1079 N N . HIS A 1 135 ? 34.884 -5.757 -36.575 1.00 96.00 135 HIS A N 1
ATOM 1080 C CA . HIS A 1 135 ? 35.222 -6.014 -37.974 1.00 96.00 135 HIS A CA 1
ATOM 1081 C C . HIS A 1 135 ? 35.568 -4.716 -38.712 1.00 96.00 135 HIS A C 1
ATOM 1083 O O . HIS A 1 135 ? 34.932 -3.683 -38.508 1.00 96.00 135 HIS A O 1
ATOM 1089 N N . HIS A 1 136 ? 36.602 -4.779 -39.555 1.00 93.62 136 HIS A N 1
ATOM 1090 C CA . HIS A 1 136 ? 37.132 -3.623 -40.283 1.00 93.62 136 HIS A CA 1
ATOM 1091 C C . HIS A 1 136 ? 36.335 -3.266 -41.546 1.00 93.62 136 HIS A C 1
ATOM 1093 O O . HIS A 1 136 ? 36.493 -2.164 -42.053 1.00 93.62 136 HIS A O 1
ATOM 1099 N N . GLU A 1 137 ? 35.482 -4.178 -42.018 1.00 91.62 137 GLU A N 1
ATOM 1100 C CA . GLU A 1 137 ? 34.543 -3.972 -43.124 1.00 91.62 137 GLU A CA 1
ATOM 1101 C C . GLU A 1 137 ? 33.114 -3.922 -42.559 1.00 91.62 137 GLU A C 1
ATOM 1103 O O . GLU A 1 137 ? 32.406 -4.930 -42.500 1.00 91.62 137 GLU A O 1
ATOM 1108 N N . GLY A 1 138 ? 32.714 -2.755 -42.049 1.00 90.81 138 GLY A N 1
ATOM 1109 C CA . GLY A 1 138 ? 31.361 -2.514 -41.546 1.00 90.81 138 GLY A CA 1
ATOM 1110 C C . GLY A 1 138 ? 30.321 -2.352 -42.659 1.00 90.81 138 GLY A C 1
ATOM 1111 O O . GLY A 1 138 ? 30.582 -2.612 -43.834 1.00 90.81 138 GLY A O 1
ATOM 1112 N N . GLY A 1 139 ? 29.122 -1.914 -42.275 1.00 88.56 139 GLY A N 1
ATOM 1113 C CA . GLY A 1 139 ? 28.072 -1.524 -43.212 1.00 88.56 139 GLY A CA 1
ATOM 1114 C C . GLY A 1 139 ? 26.988 -2.569 -43.441 1.00 88.56 139 GLY A C 1
ATOM 1115 O O . GLY A 1 139 ? 26.837 -3.562 -42.720 1.00 88.56 139 GLY A O 1
ATOM 1116 N N . MET A 1 140 ? 26.189 -2.331 -44.485 1.00 80.75 140 MET A N 1
ATOM 1117 C CA . MET A 1 140 ? 25.026 -3.163 -44.824 1.00 80.75 140 MET A CA 1
ATOM 1118 C C . MET A 1 140 ? 25.394 -4.587 -45.275 1.00 80.75 140 MET A C 1
ATOM 1120 O O . MET A 1 140 ? 24.556 -5.494 -45.178 1.00 80.75 140 MET A O 1
ATOM 1124 N N . ASP A 1 141 ? 26.623 -4.791 -45.757 1.00 81.81 141 ASP A N 1
ATOM 1125 C CA . ASP A 1 141 ? 27.081 -6.027 -46.403 1.00 81.81 141 ASP A CA 1
ATOM 1126 C C . ASP A 1 141 ? 28.144 -6.807 -45.611 1.00 81.81 141 ASP A C 1
ATOM 1128 O O . ASP A 1 141 ? 28.781 -7.709 -46.150 1.00 81.81 141 ASP A O 1
ATOM 1132 N N . VAL A 1 142 ? 28.246 -6.565 -44.296 1.00 79.50 142 VAL A N 1
ATOM 1133 C CA . VAL A 1 142 ? 29.149 -7.301 -43.383 1.00 79.50 142 VAL A CA 1
ATOM 1134 C C . VAL A 1 142 ? 28.964 -8.836 -43.446 1.00 79.50 142 VAL A C 1
ATOM 1136 O O . VAL A 1 142 ? 29.917 -9.613 -43.330 1.00 79.50 142 VAL A O 1
ATOM 1139 N N . GLY A 1 143 ? 27.750 -9.311 -43.748 1.00 79.44 143 GLY A N 1
ATOM 1140 C CA . GLY A 1 143 ? 27.434 -10.738 -43.874 1.00 79.44 143 GLY A CA 1
ATOM 1141 C C . GLY A 1 143 ? 27.310 -11.429 -42.514 1.00 79.44 143 GLY A C 1
ATOM 1142 O O . GLY A 1 143 ? 26.672 -10.891 -41.612 1.00 79.44 143 GLY A O 1
ATOM 1143 N N . ASP A 1 144 ? 27.869 -12.634 -42.382 1.00 82.50 144 ASP A N 1
ATOM 1144 C CA . ASP A 1 144 ? 27.918 -13.363 -41.110 1.00 82.50 144 ASP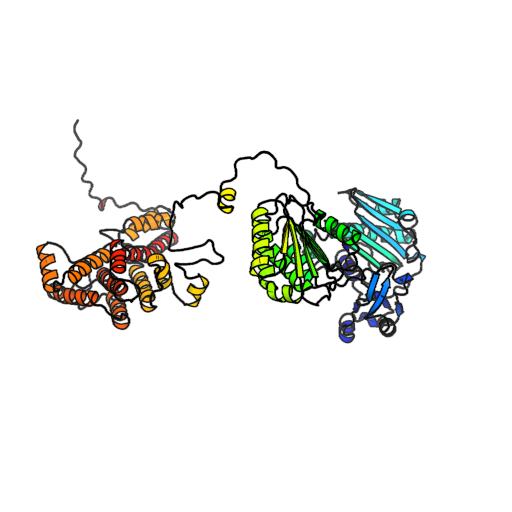 A CA 1
ATOM 1145 C C . ASP A 1 144 ? 29.066 -12.842 -40.233 1.00 82.50 144 ASP A C 1
ATOM 1147 O O . ASP A 1 144 ? 30.227 -13.224 -40.380 1.00 82.50 144 ASP A O 1
ATOM 1151 N N . VAL A 1 145 ? 28.738 -11.900 -39.353 1.00 82.69 145 VAL A N 1
ATOM 1152 C CA . VAL A 1 145 ? 29.725 -11.214 -38.515 1.00 82.69 145 VAL A CA 1
ATOM 1153 C C . VAL A 1 145 ? 30.299 -12.118 -37.425 1.00 82.69 145 VAL A C 1
ATOM 1155 O O . VAL A 1 145 ? 31.429 -11.910 -36.996 1.00 82.69 145 VAL A O 1
ATOM 1158 N N . ASP A 1 146 ? 29.583 -13.169 -37.025 1.00 78.81 146 ASP A N 1
ATOM 1159 C CA . ASP A 1 146 ? 30.032 -14.085 -35.978 1.00 78.81 146 ASP A CA 1
ATOM 1160 C C . ASP A 1 146 ? 31.239 -14.930 -36.382 1.00 78.81 146 ASP A C 1
ATOM 1162 O O . ASP A 1 146 ? 32.033 -15.313 -35.518 1.00 78.81 146 ASP A O 1
ATOM 1166 N N . THR A 1 147 ? 31.382 -15.211 -37.677 1.00 84.06 147 THR A N 1
ATOM 1167 C CA . THR A 1 147 ? 32.521 -15.950 -38.234 1.00 84.06 147 THR A CA 1
ATOM 1168 C C . THR A 1 147 ? 33.645 -15.029 -38.704 1.00 84.06 147 THR A C 1
ATOM 1170 O O . THR A 1 147 ? 34.808 -15.426 -38.681 1.00 84.06 147 THR A O 1
ATOM 1173 N N . LYS A 1 148 ? 33.321 -13.795 -39.112 1.00 88.44 148 LYS A N 1
ATOM 1174 C CA . LYS A 1 148 ? 34.283 -12.842 -39.690 1.00 88.44 148 LYS A CA 1
ATOM 1175 C C . LYS A 1 148 ? 34.907 -11.867 -38.688 1.00 88.44 148 LYS A C 1
ATOM 1177 O O . LYS A 1 148 ? 36.030 -11.400 -38.906 1.00 88.44 148 LYS A O 1
ATOM 1182 N N . ALA A 1 149 ? 34.184 -11.487 -37.636 1.00 91.62 149 ALA A N 1
ATOM 1183 C CA . ALA A 1 149 ? 34.662 -10.508 -36.666 1.00 91.62 149 ALA A CA 1
ATOM 1184 C C . ALA A 1 149 ? 35.739 -11.101 -35.754 1.00 91.62 149 ALA A C 1
ATOM 1186 O O . ALA A 1 149 ? 35.697 -12.270 -35.373 1.00 91.62 149 ALA A O 1
ATOM 1187 N N . GLN A 1 150 ? 36.694 -10.260 -35.366 1.00 94.62 150 GLN A N 1
ATOM 1188 C CA . GLN A 1 150 ? 37.584 -10.567 -34.255 1.00 94.62 150 GLN A CA 1
ATOM 1189 C C . GLN A 1 150 ? 36.765 -10.573 -32.962 1.00 94.62 150 GLN A C 1
ATOM 1191 O O . GLN A 1 150 ? 35.901 -9.713 -32.790 1.00 94.62 150 GLN A O 1
ATOM 1196 N N . LYS A 1 151 ? 37.032 -11.536 -32.076 1.00 95.19 151 LYS A N 1
ATOM 1197 C CA . LYS A 1 151 ? 36.316 -11.743 -30.811 1.00 95.19 151 LYS A CA 1
ATOM 1198 C C . LYS A 1 151 ? 37.292 -11.655 -29.645 1.00 95.19 151 LYS A C 1
ATOM 1200 O O . LYS A 1 151 ? 38.345 -12.287 -29.677 1.00 95.19 151 LYS A O 1
ATOM 1205 N N . LEU A 1 152 ? 36.916 -10.908 -28.616 1.00 97.00 152 LEU A N 1
ATOM 1206 C CA . LEU A 1 152 ? 37.633 -10.819 -27.349 1.00 97.00 152 LEU A CA 1
ATOM 1207 C C . LEU A 1 152 ? 36.622 -10.995 -26.214 1.00 97.00 152 LEU A C 1
ATOM 1209 O O . LEU A 1 152 ? 35.629 -10.278 -26.182 1.00 97.00 152 LEU A O 1
ATOM 1213 N N . LEU A 1 153 ? 36.854 -11.958 -25.324 1.00 97.62 153 LEU A N 1
ATOM 1214 C CA . LEU A 1 153 ? 36.043 -12.149 -24.121 1.00 97.62 153 LEU A CA 1
ATOM 1215 C C . LEU A 1 153 ? 36.657 -11.336 -22.983 1.00 97.62 153 LEU A C 1
ATOM 1217 O O . LEU A 1 153 ? 37.851 -11.475 -22.722 1.00 97.62 153 LEU A O 1
ATOM 1221 N N . VAL A 1 154 ? 35.843 -10.526 -22.315 1.00 97.94 154 VAL A N 1
ATOM 1222 C CA . VAL A 1 154 ? 36.171 -9.929 -21.018 1.00 97.94 154 VAL A CA 1
ATOM 1223 C C . VAL A 1 154 ? 35.477 -10.775 -19.960 1.00 97.94 154 VAL A C 1
ATOM 1225 O O . VAL A 1 154 ? 34.251 -10.898 -19.989 1.00 97.94 154 VAL A O 1
ATOM 1228 N N . GLY A 1 155 ? 36.248 -11.433 -19.093 1.00 97.38 155 GLY A N 1
ATOM 1229 C CA . GLY A 1 155 ? 35.688 -12.286 -18.050 1.00 97.38 155 GLY A CA 1
ATOM 1230 C C . GLY A 1 155 ? 34.886 -11.495 -17.018 1.00 97.38 155 GLY A C 1
ATOM 1231 O O . GLY A 1 155 ? 35.033 -10.281 -16.881 1.00 97.38 155 GLY A O 1
ATOM 1232 N N . VAL A 1 156 ? 34.040 -12.193 -16.259 1.00 95.69 156 VAL A N 1
ATOM 1233 C CA . VAL A 1 156 ? 33.309 -11.586 -15.134 1.00 95.69 156 VAL A CA 1
ATOM 1234 C C . VAL A 1 156 ? 34.302 -10.969 -14.138 1.00 95.69 156 VAL A C 1
ATOM 1236 O O . VAL A 1 156 ? 35.263 -11.626 -13.744 1.00 95.69 156 VAL A O 1
ATOM 1239 N N . ASP A 1 157 ? 34.051 -9.722 -13.731 1.00 94.06 157 ASP A N 1
ATOM 1240 C CA . ASP A 1 157 ? 34.916 -8.886 -12.877 1.00 94.06 157 ASP A CA 1
ATOM 1241 C C . ASP A 1 157 ? 36.296 -8.528 -13.474 1.00 94.06 157 ASP A C 1
ATOM 1243 O O . ASP A 1 157 ? 37.142 -7.934 -12.794 1.00 94.06 157 ASP A O 1
ATOM 1247 N N . GLU A 1 158 ? 36.544 -8.839 -14.748 1.00 96.44 158 GLU A N 1
ATOM 1248 C CA . GLU A 1 158 ? 37.743 -8.401 -15.461 1.00 96.44 158 GLU A CA 1
ATOM 1249 C C . GLU A 1 158 ? 37.536 -7.029 -16.114 1.00 96.44 158 GLU A C 1
ATOM 1251 O O . GLU A 1 158 ? 36.421 -6.568 -16.331 1.00 96.44 158 GLU A O 1
ATOM 1256 N N . LYS A 1 159 ? 38.638 -6.347 -16.443 1.00 94.75 159 LYS A N 1
ATOM 1257 C CA . LYS A 1 159 ? 38.599 -5.062 -17.152 1.00 94.75 159 LYS A CA 1
ATOM 1258 C C . LYS A 1 159 ? 39.109 -5.218 -18.570 1.00 94.75 159 LYS A C 1
ATOM 1260 O O . LYS A 1 159 ? 40.149 -5.838 -18.791 1.00 94.75 159 LYS A O 1
ATOM 1265 N N . LEU A 1 160 ? 38.458 -4.544 -19.514 1.00 95.75 160 LEU A N 1
ATOM 1266 C CA . LEU A 1 160 ? 38.945 -4.469 -20.885 1.00 95.75 160 LEU A CA 1
ATOM 1267 C C . LEU A 1 160 ? 40.205 -3.591 -20.978 1.00 95.75 160 LEU A C 1
ATOM 1269 O O . LEU A 1 160 ? 40.137 -2.361 -20.909 1.00 95.75 160 LEU A O 1
ATOM 1273 N N . ASN A 1 161 ? 41.362 -4.222 -21.176 1.00 92.50 161 ASN A N 1
ATOM 1274 C CA . ASN A 1 161 ? 42.633 -3.529 -21.369 1.00 92.50 161 ASN A CA 1
ATOM 1275 C C . ASN A 1 161 ? 42.756 -2.980 -22.812 1.00 92.50 161 ASN A C 1
ATOM 1277 O O . ASN A 1 161 ? 42.655 -3.754 -23.769 1.00 92.50 161 ASN A O 1
ATOM 1281 N N . PRO A 1 162 ? 43.033 -1.674 -23.011 1.00 91.56 162 PRO A N 1
ATOM 1282 C CA . PRO A 1 162 ? 43.212 -1.088 -24.342 1.00 91.56 162 PRO A CA 1
ATOM 1283 C C . PRO A 1 162 ? 44.294 -1.748 -25.210 1.00 91.56 162 PRO A C 1
ATOM 1285 O O . PRO A 1 162 ? 44.177 -1.751 -26.438 1.00 91.56 162 PRO A O 1
ATOM 1288 N N . GLU A 1 163 ? 45.332 -2.328 -24.603 1.00 91.38 163 GLU A N 1
ATOM 1289 C CA . GLU A 1 163 ? 46.378 -3.038 -25.351 1.00 91.38 163 GLU A CA 1
ATOM 1290 C C . GLU A 1 163 ? 45.860 -4.349 -25.964 1.00 91.38 163 GLU A C 1
ATOM 1292 O O . GLU A 1 163 ? 46.209 -4.684 -27.100 1.00 91.38 163 GLU A O 1
ATOM 1297 N N . ASP A 1 164 ? 44.943 -5.041 -25.284 1.00 93.12 164 ASP A N 1
ATOM 1298 C CA . ASP A 1 164 ? 44.314 -6.253 -25.815 1.00 93.12 164 ASP A CA 1
ATOM 1299 C C . ASP A 1 164 ? 43.358 -5.927 -26.967 1.00 93.12 164 ASP A C 1
ATOM 1301 O O . ASP A 1 164 ? 43.304 -6.670 -27.948 1.00 93.12 164 ASP A O 1
ATOM 1305 N N . ILE A 1 165 ? 42.699 -4.760 -26.938 1.00 94.81 165 ILE A N 1
ATOM 1306 C CA . ILE A 1 165 ? 41.915 -4.255 -28.078 1.00 94.81 165 ILE A CA 1
ATOM 1307 C C . ILE A 1 165 ? 42.819 -4.099 -29.309 1.00 94.81 165 ILE A C 1
ATOM 1309 O O . ILE A 1 165 ? 42.506 -4.602 -30.391 1.00 94.81 165 ILE A O 1
ATOM 1313 N N . LYS A 1 166 ? 43.970 -3.431 -29.159 1.00 93.19 166 LYS A N 1
ATOM 1314 C CA . LYS A 1 166 ? 44.913 -3.208 -30.267 1.00 93.19 166 LYS A CA 1
ATOM 1315 C C . LYS A 1 166 ? 45.470 -4.514 -30.827 1.00 93.19 166 LYS A C 1
ATOM 1317 O O . LYS A 1 166 ? 45.600 -4.649 -32.045 1.00 93.19 166 LYS A O 1
ATOM 1322 N N . LYS A 1 167 ? 45.793 -5.455 -29.939 1.00 93.06 167 LYS A N 1
ATOM 1323 C CA . LYS A 1 167 ? 46.431 -6.730 -30.269 1.00 93.06 167 LYS A CA 1
ATOM 1324 C C . LYS A 1 167 ? 45.466 -7.742 -30.884 1.00 93.06 167 LYS A C 1
ATOM 1326 O O . LYS A 1 167 ? 45.829 -8.393 -31.859 1.00 93.06 167 LYS A O 1
ATOM 1331 N N . HIS A 1 168 ? 44.266 -7.878 -30.322 1.00 93.06 168 HIS A N 1
ATOM 1332 C CA . HIS A 1 168 ? 43.334 -8.956 -30.657 1.00 93.06 168 HIS A CA 1
ATOM 1333 C C . HIS A 1 168 ? 42.163 -8.502 -31.536 1.00 93.06 168 HIS A C 1
ATOM 1335 O O . HIS A 1 168 ? 41.745 -9.259 -32.406 1.00 93.06 168 HIS A O 1
ATOM 1341 N N . LEU A 1 169 ? 41.657 -7.273 -31.375 1.00 94.12 169 LEU A N 1
ATOM 1342 C CA . LEU A 1 169 ? 40.516 -6.777 -32.160 1.00 94.12 169 LEU A CA 1
ATOM 1343 C C . LEU A 1 169 ? 40.958 -5.989 -33.399 1.00 94.12 169 LEU A C 1
ATOM 1345 O O . LEU A 1 169 ? 40.460 -6.212 -34.500 1.00 94.12 169 LEU A O 1
ATOM 1349 N N . LEU A 1 170 ? 41.937 -5.093 -33.255 1.00 94.88 170 LEU A N 1
ATOM 1350 C CA . LEU A 1 170 ? 42.311 -4.122 -34.293 1.00 94.88 170 LEU A CA 1
ATOM 1351 C C . LEU A 1 170 ? 43.434 -4.597 -35.230 1.00 94.88 170 LEU A C 1
ATOM 1353 O O . LEU A 1 170 ? 44.130 -3.772 -35.828 1.00 94.88 170 LEU A O 1
ATOM 1357 N N . GLY A 1 171 ? 43.627 -5.910 -35.393 1.00 89.94 171 GLY A N 1
ATOM 1358 C CA . GLY A 1 171 ? 44.674 -6.475 -36.258 1.00 89.94 171 GLY A CA 1
ATOM 1359 C C . GLY A 1 171 ? 44.618 -5.936 -37.695 1.00 89.94 171 GLY A C 1
ATOM 1360 O O . GLY A 1 171 ? 45.621 -5.432 -38.200 1.00 89.94 171 GLY A O 1
ATOM 1361 N N . HIS A 1 172 ? 43.417 -5.934 -38.282 1.00 92.19 172 HIS A N 1
ATOM 1362 C CA . HIS A 1 172 ? 43.135 -5.523 -39.667 1.00 92.19 172 HIS A CA 1
ATOM 1363 C C . HIS A 1 172 ? 42.679 -4.058 -39.815 1.00 92.19 172 HIS A C 1
ATOM 1365 O O . HIS A 1 172 ? 42.387 -3.611 -40.921 1.00 92.19 172 HIS A O 1
ATOM 1371 N N . ALA A 1 173 ? 42.590 -3.295 -38.720 1.00 92.12 173 ALA A N 1
ATOM 1372 C CA . ALA A 1 173 ? 42.191 -1.890 -38.785 1.00 92.12 173 ALA A CA 1
ATOM 1373 C C . ALA A 1 173 ? 43.323 -1.008 -39.367 1.00 92.12 173 ALA A C 1
ATOM 1375 O O . ALA A 1 173 ? 44.501 -1.284 -39.101 1.00 92.12 173 ALA A O 1
ATOM 1376 N N . PRO A 1 174 ? 43.010 0.083 -40.097 1.00 91.56 174 PRO A N 1
ATOM 1377 C CA . PRO A 1 174 ? 44.013 1.018 -40.606 1.00 91.56 174 PRO A CA 1
ATOM 1378 C C . PRO A 1 174 ? 44.893 1.584 -39.486 1.00 91.56 174 PRO A C 1
ATOM 1380 O O . PRO A 1 174 ? 44.381 2.032 -38.459 1.00 91.56 174 PRO A O 1
ATOM 1383 N N . GLY A 1 175 ? 46.217 1.593 -39.683 1.00 89.25 175 GLY A N 1
ATOM 1384 C CA . GLY A 1 175 ? 47.189 1.977 -38.648 1.00 89.25 175 GLY A CA 1
ATOM 1385 C C . GLY A 1 175 ? 46.928 3.354 -38.028 1.00 89.25 175 GLY A C 1
ATOM 1386 O O . GLY A 1 175 ? 46.973 3.499 -36.812 1.00 89.25 175 GLY A O 1
ATOM 1387 N N . ASN A 1 176 ? 46.552 4.336 -38.849 1.00 90.50 176 ASN A N 1
ATOM 1388 C CA . ASN A 1 176 ? 46.216 5.698 -38.423 1.00 90.50 176 ASN A CA 1
ATOM 1389 C C . ASN A 1 176 ? 44.891 5.817 -37.646 1.00 90.50 176 ASN A C 1
ATOM 1391 O O . ASN A 1 176 ? 44.640 6.859 -37.050 1.00 90.50 176 ASN A O 1
ATOM 1395 N N . LYS A 1 177 ? 44.041 4.781 -37.649 1.00 92.62 177 LYS A N 1
ATOM 1396 C CA . LYS A 1 177 ? 42.746 4.754 -36.948 1.00 92.62 177 LYS A CA 1
ATOM 1397 C C . LYS A 1 177 ? 42.750 3.837 -35.715 1.00 92.62 177 LYS A C 1
ATOM 1399 O O . LYS A 1 177 ? 41.754 3.783 -34.999 1.00 92.62 177 LYS A O 1
ATOM 1404 N N . LYS A 1 178 ? 43.851 3.129 -35.420 1.00 94.00 178 LYS A N 1
ATOM 1405 C CA . LYS A 1 178 ? 43.898 2.165 -34.303 1.00 94.00 178 LYS A CA 1
ATOM 1406 C C . LYS A 1 178 ? 43.735 2.817 -32.931 1.00 94.00 178 LYS A C 1
ATOM 1408 O O . LYS A 1 178 ? 42.975 2.301 -32.121 1.00 94.00 178 LYS A O 1
ATOM 1413 N N . ASP A 1 179 ? 44.402 3.939 -32.665 1.00 93.75 179 ASP A N 1
ATOM 1414 C CA . ASP A 1 179 ? 44.341 4.579 -31.341 1.00 93.75 179 ASP A CA 1
ATOM 1415 C C . ASP A 1 179 ? 42.961 5.177 -31.039 1.00 93.75 179 ASP A C 1
ATOM 1417 O O . ASP A 1 179 ? 42.440 5.003 -29.936 1.00 93.75 179 ASP A O 1
ATOM 1421 N N . ILE A 1 180 ? 42.333 5.816 -32.032 1.00 95.19 180 ILE A N 1
ATOM 1422 C CA . ILE A 1 180 ? 40.971 6.352 -31.900 1.00 95.19 180 ILE A CA 1
ATOM 1423 C C . ILE A 1 180 ? 39.944 5.221 -31.724 1.00 95.19 180 ILE A C 1
ATOM 1425 O O . ILE A 1 180 ? 39.087 5.299 -30.848 1.00 95.19 180 ILE A O 1
ATOM 1429 N N . LEU A 1 181 ? 40.073 4.113 -32.465 1.00 95.75 181 LEU A N 1
ATOM 1430 C CA . LEU A 1 181 ? 39.209 2.941 -32.285 1.00 95.75 181 LEU A CA 1
ATOM 1431 C C . LEU A 1 181 ? 39.412 2.283 -30.915 1.00 95.75 181 LEU A C 1
ATOM 1433 O O . LEU A 1 181 ? 38.431 1.956 -30.254 1.00 95.75 181 LEU A O 1
ATOM 1437 N N . ALA A 1 182 ? 40.656 2.124 -30.455 1.00 96.12 182 ALA A N 1
ATOM 1438 C CA . ALA A 1 182 ? 40.948 1.530 -29.151 1.00 96.12 182 ALA A CA 1
ATOM 1439 C C . ALA A 1 182 ? 40.366 2.367 -28.002 1.00 96.12 182 ALA A C 1
ATOM 1441 O O . ALA A 1 182 ? 39.730 1.823 -27.099 1.00 96.12 182 ALA A O 1
ATOM 1442 N N . SER A 1 183 ? 40.525 3.693 -28.069 1.00 96.38 183 SER A N 1
ATOM 1443 C CA . SER A 1 183 ? 39.944 4.620 -27.094 1.00 96.38 183 SER A CA 1
ATOM 1444 C C . SER A 1 183 ? 38.413 4.594 -27.105 1.00 96.38 183 SER A C 1
ATOM 1446 O O . SER A 1 183 ? 37.783 4.625 -26.044 1.00 96.38 183 SER A O 1
ATOM 1448 N N . PHE A 1 184 ? 37.790 4.525 -28.286 1.00 97.81 184 PHE A N 1
ATOM 1449 C CA . PHE A 1 184 ? 36.336 4.439 -28.394 1.00 97.81 184 PHE A CA 1
ATOM 1450 C C . PHE A 1 184 ? 35.795 3.106 -27.861 1.00 97.81 184 PHE A C 1
ATOM 1452 O O . PHE A 1 184 ? 34.888 3.124 -27.036 1.00 97.81 184 PHE A O 1
ATOM 1459 N N . ILE A 1 185 ? 36.364 1.965 -28.270 1.00 98.19 185 ILE A N 1
ATOM 1460 C CA . ILE A 1 185 ? 35.914 0.629 -27.839 1.00 98.19 185 ILE A CA 1
ATOM 1461 C C . ILE A 1 185 ? 36.081 0.461 -26.323 1.00 98.19 185 ILE A C 1
ATOM 1463 O O . ILE A 1 185 ? 35.178 -0.052 -25.670 1.00 98.19 185 ILE A O 1
ATOM 1467 N N . SER A 1 186 ? 37.185 0.949 -25.745 1.00 97.81 186 SER A N 1
ATOM 1468 C CA . SER A 1 186 ? 37.388 0.926 -24.290 1.00 97.81 186 SER A CA 1
ATOM 1469 C C . SER A 1 186 ? 36.330 1.755 -23.549 1.00 97.81 186 SER A C 1
ATOM 1471 O O . SER A 1 186 ? 35.711 1.264 -22.607 1.00 97.81 186 SER A O 1
ATOM 1473 N N . GLY A 1 187 ? 36.053 2.983 -24.007 1.00 97.75 187 GLY A N 1
ATOM 1474 C CA . GLY A 1 187 ? 34.994 3.817 -23.427 1.00 97.75 187 GLY A CA 1
ATOM 1475 C C . GLY A 1 187 ? 33.590 3.230 -23.614 1.00 97.75 187 GLY A C 1
ATOM 1476 O O . GLY A 1 187 ? 32.750 3.349 -22.724 1.00 97.75 187 GLY A O 1
ATOM 1477 N N . LEU A 1 188 ? 33.344 2.569 -24.749 1.00 98.44 188 LEU A N 1
ATOM 1478 C CA . LEU A 1 188 ? 32.075 1.915 -25.061 1.00 98.44 188 LEU A CA 1
ATOM 1479 C C . LEU A 1 188 ? 31.820 0.698 -24.168 1.00 98.44 188 LEU A C 1
ATOM 1481 O O . LEU A 1 188 ? 30.682 0.492 -23.758 1.00 98.44 188 LEU A O 1
ATOM 1485 N N . PHE A 1 189 ? 32.859 -0.075 -23.844 1.00 98.44 189 PHE A N 1
ATOM 1486 C CA . PHE A 1 189 ? 32.755 -1.202 -22.917 1.00 98.44 189 PHE A CA 1
ATOM 1487 C C . PHE A 1 189 ? 32.400 -0.738 -21.501 1.00 98.44 189 PHE A C 1
ATOM 1489 O O . PHE A 1 189 ? 31.428 -1.220 -20.931 1.00 98.44 189 PHE A O 1
ATOM 1496 N N . ASN A 1 190 ? 33.084 0.289 -20.985 1.00 97.88 190 ASN A N 1
ATOM 1497 C CA . ASN A 1 190 ? 32.736 0.864 -19.680 1.00 97.88 190 ASN A CA 1
ATOM 1498 C C . ASN A 1 190 ? 31.296 1.409 -19.670 1.00 97.88 190 ASN A C 1
ATOM 1500 O O . ASN A 1 190 ? 30.569 1.226 -18.704 1.00 97.88 190 ASN A O 1
ATOM 1504 N N . PHE A 1 191 ? 30.860 2.059 -20.756 1.00 98.25 191 PHE A N 1
ATOM 1505 C CA . PHE A 1 191 ? 29.476 2.519 -20.913 1.00 98.25 191 PHE A CA 1
ATOM 1506 C C . PHE A 1 191 ? 28.465 1.361 -20.907 1.00 98.25 191 PHE A C 1
ATOM 1508 O O . PHE A 1 191 ? 27.405 1.476 -20.290 1.00 98.25 191 PHE A O 1
ATOM 1515 N N . TYR A 1 192 ? 28.787 0.268 -21.602 1.00 98.56 192 TYR A N 1
ATOM 1516 C CA . TYR A 1 192 ? 27.980 -0.946 -21.649 1.00 98.56 192 TYR A CA 1
ATOM 1517 C C . TYR A 1 192 ? 27.788 -1.535 -20.241 1.00 98.56 192 TYR A C 1
ATOM 1519 O O . TYR A 1 192 ? 26.647 -1.783 -19.845 1.00 98.56 192 TYR A O 1
ATOM 1527 N N . GLU A 1 193 ? 28.867 -1.667 -19.464 1.00 97.94 193 GLU A N 1
ATOM 1528 C CA . GLU A 1 193 ? 28.821 -2.169 -18.084 1.00 97.94 193 GLU A CA 1
ATOM 1529 C C . GLU A 1 193 ? 28.072 -1.210 -17.144 1.00 97.94 193 GLU A C 1
ATOM 1531 O O . GLU A 1 193 ? 27.119 -1.602 -16.470 1.00 97.94 193 GLU A O 1
ATOM 1536 N N . ASP A 1 194 ? 28.441 0.075 -17.139 1.00 97.50 194 ASP A N 1
ATOM 1537 C CA . ASP A 1 194 ? 27.926 1.092 -16.210 1.00 97.50 194 ASP A CA 1
ATOM 1538 C C . ASP A 1 194 ? 26.412 1.325 -16.302 1.00 97.50 194 ASP A C 1
ATOM 1540 O O . ASP A 1 194 ? 25.801 1.880 -15.377 1.00 97.50 194 ASP A O 1
ATOM 1544 N N . LEU A 1 195 ? 25.825 1.015 -17.458 1.00 97.88 195 LEU A N 1
ATOM 1545 C CA . LEU A 1 195 ? 24.399 1.156 -17.738 1.00 97.88 195 LEU A CA 1
ATOM 1546 C C . LEU A 1 195 ? 23.707 -0.195 -17.945 1.00 97.88 195 LEU A C 1
ATOM 1548 O O . LEU A 1 195 ? 22.568 -0.202 -18.410 1.00 97.88 195 LEU A O 1
ATOM 1552 N N . TYR A 1 196 ? 24.350 -1.306 -17.569 1.00 97.94 196 TYR A N 1
ATOM 1553 C CA . TYR A 1 196 ? 23.748 -2.642 -17.537 1.00 97.94 196 TYR A CA 1
ATOM 1554 C C . TYR A 1 196 ? 23.148 -3.054 -18.890 1.00 97.94 196 TYR A C 1
ATOM 1556 O O . TYR A 1 196 ? 22.025 -3.569 -18.994 1.00 97.94 196 TYR A O 1
ATOM 1564 N N . PHE A 1 197 ? 23.899 -2.809 -19.962 1.00 98.25 197 PHE A N 1
ATOM 1565 C CA . PHE A 1 197 ? 23.581 -3.377 -21.261 1.00 98.25 197 PHE A CA 1
ATOM 1566 C C . PHE A 1 197 ? 23.828 -4.891 -21.247 1.00 98.25 197 PHE A C 1
ATOM 1568 O O . PHE A 1 197 ? 24.681 -5.406 -20.541 1.00 98.25 197 PHE A O 1
ATOM 1575 N N . THR A 1 198 ? 23.041 -5.613 -22.039 1.00 97.94 198 THR A N 1
ATOM 1576 C CA . THR A 1 198 ? 23.218 -7.058 -22.302 1.00 97.94 198 THR A CA 1
ATOM 1577 C C . THR A 1 198 ? 23.555 -7.324 -23.766 1.00 97.94 198 THR A C 1
ATOM 1579 O O . THR A 1 198 ? 23.972 -8.417 -24.145 1.00 97.94 198 THR A O 1
ATOM 1582 N N . TYR A 1 199 ? 23.318 -6.323 -24.614 1.00 98.31 199 TYR A N 1
ATOM 1583 C CA . TYR A 1 199 ? 23.636 -6.314 -26.030 1.00 98.31 199 TYR A CA 1
ATOM 1584 C C . TYR A 1 199 ? 23.777 -4.861 -26.484 1.00 98.31 199 TYR A C 1
ATOM 1586 O O . TYR A 1 199 ? 22.893 -4.048 -26.206 1.00 98.31 199 TYR A O 1
ATOM 1594 N N . LEU A 1 200 ? 24.845 -4.537 -27.204 1.00 98.38 200 LEU A N 1
ATOM 1595 C CA . LEU A 1 200 ? 25.072 -3.230 -27.811 1.00 98.38 200 LEU A CA 1
ATOM 1596 C C . LEU A 1 200 ? 25.829 -3.420 -29.122 1.00 98.38 200 LEU A C 1
ATOM 1598 O O . LEU A 1 200 ? 26.978 -3.838 -29.124 1.00 98.38 200 LEU A O 1
ATOM 1602 N N . GLU A 1 201 ? 25.196 -3.084 -30.236 1.00 97.81 201 GLU A N 1
ATOM 1603 C CA . GLU A 1 201 ? 25.740 -3.199 -31.588 1.00 97.81 201 GLU A CA 1
ATOM 1604 C C . GLU A 1 201 ? 25.717 -1.833 -32.277 1.00 97.81 201 GLU A C 1
ATOM 1606 O O . GLU A 1 201 ? 24.699 -1.139 -32.254 1.00 97.81 201 GLU A O 1
ATOM 1611 N N . ILE A 1 202 ? 26.827 -1.464 -32.917 1.00 97.94 202 ILE A N 1
ATOM 1612 C CA . ILE A 1 202 ? 26.965 -0.272 -33.755 1.00 97.94 202 ILE A CA 1
ATOM 1613 C C . ILE A 1 202 ? 27.397 -0.723 -35.152 1.00 97.94 202 ILE A C 1
ATOM 1615 O O . ILE A 1 202 ? 28.519 -1.206 -35.336 1.00 97.94 202 ILE A O 1
ATOM 1619 N N . ASN A 1 203 ? 26.508 -0.558 -36.140 1.00 95.69 203 ASN A N 1
ATOM 1620 C CA . ASN A 1 203 ? 26.791 -0.917 -37.529 1.00 95.69 203 ASN A CA 1
ATOM 1621 C C . ASN A 1 203 ? 26.061 -0.027 -38.569 1.00 95.69 203 ASN A C 1
ATOM 1623 O O . ASN A 1 203 ? 24.870 -0.246 -38.808 1.00 95.69 203 ASN A O 1
ATOM 1627 N N . PRO A 1 204 ? 26.751 0.901 -39.259 1.00 96.12 204 PRO A N 1
ATOM 1628 C CA . PRO A 1 204 ? 28.196 1.131 -39.204 1.00 96.12 204 PRO A CA 1
ATOM 1629 C C . PRO A 1 204 ? 28.617 2.086 -38.072 1.00 96.12 204 PRO A C 1
ATOM 1631 O O . PRO A 1 204 ? 27.917 3.040 -37.724 1.00 96.12 204 PRO A O 1
ATOM 1634 N N . LEU A 1 205 ? 29.810 1.848 -37.529 1.00 97.81 205 LEU A N 1
ATOM 1635 C CA . LEU A 1 205 ? 30.617 2.838 -36.818 1.00 97.81 205 LEU A CA 1
ATOM 1636 C C . LEU A 1 205 ? 31.514 3.525 -37.851 1.00 97.81 205 LEU A C 1
ATOM 1638 O O . LEU A 1 205 ? 32.367 2.862 -38.429 1.00 97.81 205 LEU A O 1
ATOM 1642 N N . VAL A 1 206 ? 31.363 4.826 -38.087 1.00 97.88 206 VAL A N 1
ATOM 1643 C CA . VAL A 1 206 ? 32.209 5.540 -39.057 1.00 97.88 206 VAL A CA 1
ATOM 1644 C C . VAL A 1 206 ? 33.297 6.318 -38.337 1.00 97.88 206 VAL A C 1
ATOM 1646 O O . VAL A 1 206 ? 33.027 7.028 -37.370 1.00 97.88 206 VAL A O 1
ATOM 1649 N N . VAL A 1 207 ? 34.532 6.215 -38.821 1.00 97.19 207 VAL A N 1
ATOM 1650 C CA . VAL A 1 207 ? 35.661 6.999 -38.302 1.00 97.19 207 VAL A CA 1
ATOM 1651 C C . VAL A 1 207 ? 36.322 7.735 -39.454 1.00 97.19 207 VAL A C 1
ATOM 1653 O O . VAL A 1 207 ? 36.947 7.092 -40.294 1.00 97.19 207 VAL A O 1
ATOM 1656 N N . THR A 1 208 ? 36.213 9.062 -39.489 1.00 95.25 208 THR A N 1
ATOM 1657 C CA . THR A 1 208 ? 36.851 9.925 -40.503 1.00 95.25 208 THR A CA 1
ATOM 1658 C C . THR A 1 208 ? 38.052 10.663 -39.899 1.00 95.25 208 THR A C 1
ATOM 1660 O O . THR A 1 208 ? 38.478 10.368 -38.780 1.00 95.25 208 THR A O 1
ATOM 1663 N N . THR A 1 209 ? 38.620 11.633 -40.619 1.00 91.69 209 THR A N 1
ATOM 1664 C CA . THR A 1 209 ? 39.619 12.563 -40.066 1.00 91.69 209 THR A CA 1
ATOM 1665 C C . THR A 1 209 ? 39.069 13.444 -38.946 1.00 91.69 209 THR A C 1
ATOM 1667 O O . THR A 1 209 ? 39.839 13.906 -38.109 1.00 91.69 209 THR A O 1
ATOM 1670 N N . ASP A 1 210 ? 37.753 13.662 -38.918 1.00 92.75 210 ASP A N 1
ATOM 1671 C CA . ASP A 1 210 ? 37.102 14.598 -37.998 1.00 92.75 210 ASP A CA 1
ATOM 1672 C C . ASP A 1 210 ? 36.738 13.937 -36.660 1.00 92.75 210 ASP A C 1
ATOM 1674 O O . ASP A 1 210 ? 36.561 14.616 -35.647 1.00 92.75 210 ASP A O 1
ATOM 1678 N N . GLY A 1 211 ? 36.627 12.606 -36.629 1.00 95.56 211 GLY A N 1
ATOM 1679 C CA . GLY A 1 211 ? 36.350 11.844 -35.414 1.00 95.56 211 GLY A CA 1
ATOM 1680 C C . GLY A 1 211 ? 35.456 10.630 -35.643 1.00 95.56 211 GLY A C 1
ATOM 1681 O O . GLY A 1 211 ? 35.413 10.058 -36.733 1.00 95.56 211 GLY A O 1
ATOM 1682 N N . VAL A 1 212 ? 34.756 10.229 -34.579 1.00 97.94 212 VAL A N 1
ATOM 1683 C CA . VAL A 1 212 ? 33.911 9.027 -34.537 1.00 97.94 212 VAL A CA 1
ATOM 1684 C C . VAL A 1 212 ? 32.435 9.393 -34.693 1.00 97.94 212 VAL A C 1
ATOM 1686 O O . VAL A 1 212 ? 31.936 10.286 -34.008 1.00 97.94 212 VAL A O 1
ATOM 1689 N N . TYR A 1 213 ? 31.719 8.656 -35.538 1.00 98.12 213 TYR A N 1
ATOM 1690 C CA . TYR A 1 213 ? 30.294 8.809 -35.809 1.00 98.12 213 TYR A CA 1
ATOM 1691 C C . TYR A 1 213 ? 29.574 7.475 -35.580 1.00 98.12 213 TYR A C 1
ATOM 1693 O O . TYR A 1 213 ? 29.898 6.456 -36.188 1.00 98.12 213 TYR A O 1
ATOM 1701 N N . VAL A 1 214 ? 28.560 7.488 -34.717 1.00 98.06 214 VAL A N 1
ATOM 1702 C CA . VAL A 1 214 ? 27.693 6.330 -34.450 1.00 98.06 214 VAL A CA 1
ATOM 1703 C C . VAL A 1 214 ? 26.482 6.430 -35.374 1.00 98.06 214 VAL A C 1
ATOM 1705 O O . VAL A 1 214 ? 25.541 7.160 -35.064 1.00 98.06 214 VAL A O 1
ATOM 1708 N N . LEU A 1 215 ? 26.511 5.760 -36.531 1.00 96.75 215 LEU A N 1
ATOM 1709 C CA . LEU A 1 215 ? 25.441 5.904 -37.528 1.00 96.75 215 LEU A CA 1
ATOM 1710 C C . LEU A 1 215 ? 24.241 5.021 -37.218 1.00 96.75 215 LEU A C 1
ATOM 1712 O O . LEU A 1 215 ? 23.125 5.440 -37.498 1.00 96.75 215 LEU A O 1
ATOM 1716 N N . ASP A 1 216 ? 24.441 3.857 -36.611 1.00 96.56 216 ASP A N 1
ATOM 1717 C CA . ASP A 1 216 ? 23.376 2.943 -36.192 1.00 96.56 216 ASP A CA 1
ATOM 1718 C C . ASP A 1 216 ? 23.645 2.431 -34.783 1.00 96.56 216 ASP A C 1
ATOM 1720 O O . ASP A 1 216 ? 24.803 2.260 -34.411 1.00 96.56 216 ASP A O 1
ATOM 1724 N N . LEU A 1 217 ? 22.596 2.173 -34.005 1.00 97.50 217 LEU A N 1
ATOM 1725 C CA . LEU A 1 217 ? 22.737 1.551 -32.694 1.00 97.50 217 LEU A CA 1
ATOM 1726 C C . LEU A 1 217 ? 21.560 0.612 -32.429 1.00 97.50 217 LEU A C 1
ATOM 1728 O O . LEU A 1 217 ? 20.402 1.023 -32.460 1.00 97.50 217 LEU A O 1
ATOM 1732 N N . ALA A 1 218 ? 21.867 -0.648 -32.136 1.00 97.12 218 ALA A N 1
ATOM 1733 C CA . ALA A 1 218 ? 20.905 -1.644 -31.691 1.00 97.12 218 ALA A CA 1
ATOM 1734 C C . ALA A 1 218 ? 21.317 -2.155 -30.311 1.00 97.12 218 ALA A C 1
ATOM 1736 O O . ALA A 1 218 ? 22.423 -2.661 -30.141 1.00 97.12 218 ALA A O 1
ATOM 1737 N N 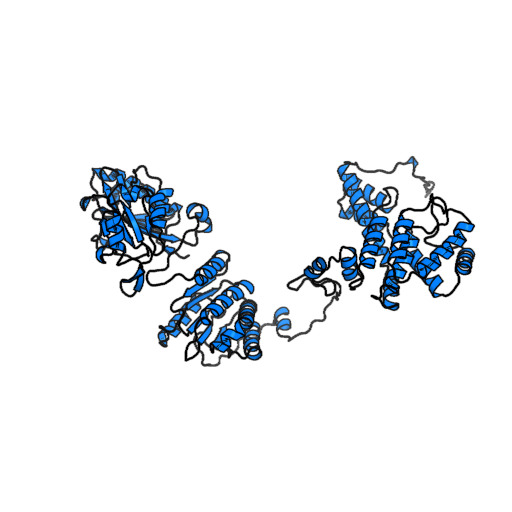. ALA A 1 219 ? 20.438 -2.039 -29.315 1.00 97.44 219 ALA A N 1
ATOM 1738 C CA . ALA A 1 219 ? 20.806 -2.374 -27.947 1.00 97.44 219 ALA A CA 1
ATOM 1739 C C . ALA A 1 219 ? 19.683 -3.022 -27.133 1.00 97.44 219 ALA A C 1
ATOM 1741 O O . ALA A 1 219 ? 18.491 -2.860 -27.415 1.00 97.44 219 ALA A O 1
ATOM 1742 N N . LYS A 1 220 ? 20.092 -3.761 -26.101 1.00 98.12 220 LYS A N 1
ATOM 1743 C CA . LYS A 1 220 ? 19.238 -4.291 -25.040 1.00 98.12 220 LYS A CA 1
ATOM 1744 C C . LYS A 1 220 ? 19.869 -4.003 -23.686 1.00 98.12 220 LYS A C 1
ATOM 1746 O O . LYS A 1 220 ? 21.065 -4.224 -23.513 1.00 98.12 220 LYS A O 1
ATOM 1751 N N . VAL A 1 221 ? 19.054 -3.604 -22.721 1.00 97.50 221 VAL A N 1
ATOM 1752 C CA . VAL A 1 221 ? 19.461 -3.427 -21.320 1.00 97.50 221 VAL A CA 1
ATOM 1753 C C . VAL A 1 221 ? 18.787 -4.468 -20.437 1.00 97.50 221 VAL A C 1
ATOM 1755 O O . VAL A 1 221 ? 17.708 -4.970 -20.777 1.00 97.50 221 VAL A O 1
ATOM 1758 N N . ASP A 1 222 ? 19.406 -4.819 -19.314 1.00 97.00 222 ASP A N 1
ATOM 1759 C CA . ASP A 1 222 ? 18.758 -5.663 -18.313 1.00 97.00 222 ASP A CA 1
ATOM 1760 C C . ASP A 1 222 ? 17.723 -4.850 -17.540 1.00 97.00 222 ASP A C 1
ATOM 1762 O O . ASP A 1 222 ? 18.041 -4.234 -16.532 1.00 97.00 222 ASP A O 1
ATOM 1766 N N . ALA A 1 223 ? 16.460 -4.887 -17.965 1.00 93.62 223 ALA A N 1
ATOM 1767 C CA . ALA A 1 223 ? 15.392 -4.101 -17.347 1.00 93.62 223 ALA A CA 1
ATOM 1768 C C . ALA A 1 223 ? 15.217 -4.350 -15.834 1.00 93.62 223 ALA A C 1
ATOM 1770 O O . ALA A 1 223 ? 14.568 -3.552 -15.164 1.00 93.62 223 ALA A O 1
ATOM 1771 N N . THR A 1 224 ? 15.779 -5.433 -15.282 1.00 92.56 224 THR A N 1
ATOM 1772 C CA . THR A 1 224 ? 15.765 -5.674 -13.832 1.00 92.56 224 THR A CA 1
ATOM 1773 C C . THR A 1 224 ? 16.747 -4.794 -13.056 1.00 92.56 224 THR A C 1
ATOM 1775 O O . THR A 1 224 ? 16.561 -4.614 -11.857 1.00 92.56 224 THR A O 1
ATOM 1778 N N . ALA A 1 225 ? 17.719 -4.175 -13.730 1.00 95.25 225 ALA A N 1
ATOM 1779 C CA . ALA A 1 225 ? 18.663 -3.217 -13.162 1.00 95.25 225 ALA A CA 1
ATOM 1780 C C . ALA A 1 225 ? 18.092 -1.792 -13.023 1.00 95.25 225 ALA A C 1
ATOM 1782 O O . ALA A 1 225 ? 18.833 -0.883 -12.649 1.00 95.25 225 ALA A O 1
ATOM 1783 N N . ASP A 1 226 ? 16.790 -1.573 -13.270 1.00 91.44 226 ASP A N 1
ATOM 1784 C CA . ASP A 1 226 ? 16.148 -0.255 -13.117 1.00 91.44 226 ASP A CA 1
ATOM 1785 C C . ASP A 1 226 ? 16.454 0.370 -11.748 1.00 91.44 226 ASP A C 1
ATOM 1787 O O . ASP A 1 226 ? 16.901 1.507 -11.673 1.00 91.44 226 ASP A O 1
ATOM 1791 N N . TYR A 1 227 ? 16.354 -0.395 -10.657 1.00 91.25 227 TYR A N 1
ATOM 1792 C CA . TYR A 1 227 ? 16.629 0.116 -9.308 1.00 91.25 227 TYR A CA 1
ATOM 1793 C C . TYR A 1 227 ? 18.065 0.643 -9.109 1.00 91.25 227 TYR A C 1
ATOM 1795 O O . TYR A 1 227 ? 18.291 1.454 -8.211 1.00 91.25 227 TYR A O 1
ATOM 1803 N N . ILE A 1 228 ? 19.025 0.205 -9.933 1.00 94.31 228 ILE A N 1
ATOM 1804 C CA . ILE A 1 228 ? 20.412 0.693 -9.948 1.00 94.31 228 ILE A CA 1
ATOM 1805 C C . ILE A 1 228 ? 20.534 1.879 -10.908 1.00 94.31 228 ILE A C 1
ATOM 1807 O O . ILE A 1 228 ? 21.090 2.924 -10.565 1.00 94.31 228 ILE A O 1
ATOM 1811 N N . CYS A 1 229 ? 20.019 1.717 -12.127 1.00 96.25 229 CYS A N 1
ATOM 1812 C CA . CYS A 1 229 ? 20.282 2.614 -13.244 1.00 96.25 229 CYS A CA 1
ATOM 1813 C C . CYS A 1 229 ? 19.251 3.732 -13.414 1.00 96.25 229 CYS A C 1
ATOM 1815 O O . CYS A 1 229 ? 19.483 4.603 -14.249 1.00 96.25 229 CYS A O 1
ATOM 1817 N N . LYS A 1 230 ? 18.172 3.781 -12.622 1.00 92.25 230 LYS A N 1
ATOM 1818 C CA . LYS A 1 230 ? 17.055 4.736 -12.759 1.00 92.25 230 LYS A CA 1
ATOM 1819 C C . LYS A 1 230 ? 17.492 6.186 -12.947 1.00 92.25 230 LYS A C 1
ATOM 1821 O O . LYS A 1 230 ? 16.931 6.903 -13.766 1.00 92.25 230 LYS A O 1
ATOM 1826 N N . VAL A 1 231 ? 18.528 6.619 -12.226 1.00 95.12 231 VAL A N 1
ATOM 1827 C CA . VAL A 1 231 ? 19.063 7.989 -12.334 1.00 95.12 231 VAL A CA 1
ATOM 1828 C C . VAL A 1 231 ? 19.685 8.259 -13.709 1.00 95.12 231 VAL A C 1
ATOM 1830 O O . VAL A 1 231 ? 19.549 9.361 -14.233 1.00 95.12 231 VAL A O 1
ATOM 1833 N N . LYS A 1 232 ? 20.376 7.271 -14.291 1.00 95.94 232 LYS A N 1
ATOM 1834 C CA . LYS A 1 232 ? 21.015 7.390 -15.611 1.00 95.94 232 LYS A CA 1
ATOM 1835 C C . LYS A 1 232 ? 20.033 7.108 -16.752 1.00 95.94 232 LYS A C 1
ATOM 1837 O O . LYS A 1 232 ? 20.078 7.780 -17.775 1.00 95.94 232 LYS A O 1
ATOM 1842 N N . TRP A 1 233 ? 19.165 6.113 -16.588 1.00 96.38 233 TRP A N 1
ATOM 1843 C CA . TRP A 1 233 ? 18.176 5.717 -17.589 1.00 96.38 233 TRP A CA 1
ATOM 1844 C C . TRP A 1 233 ? 17.032 6.722 -17.717 1.00 96.38 233 TRP A C 1
ATOM 1846 O O . TRP A 1 233 ? 16.543 6.935 -18.823 1.00 96.38 233 TRP A O 1
ATOM 1856 N N . GLY A 1 234 ? 16.639 7.367 -16.614 1.00 94.56 234 GLY A N 1
ATOM 1857 C CA . GLY A 1 234 ? 15.431 8.184 -16.569 1.00 94.56 234 GLY A CA 1
ATOM 1858 C C . GLY A 1 234 ? 14.184 7.338 -16.828 1.00 94.56 234 GLY A C 1
ATOM 1859 O O . GLY A 1 234 ? 14.139 6.158 -16.481 1.00 94.56 234 GLY A O 1
ATOM 1860 N N . ASP A 1 235 ? 13.187 7.935 -17.476 1.00 91.50 235 ASP A N 1
ATOM 1861 C CA . ASP A 1 235 ? 11.958 7.249 -17.885 1.00 91.50 235 ASP A CA 1
ATOM 1862 C C . ASP A 1 235 ? 12.185 6.478 -19.194 1.00 91.50 235 ASP A C 1
ATOM 1864 O O . ASP A 1 235 ? 11.695 6.841 -20.264 1.00 91.50 235 ASP A O 1
ATOM 1868 N N . ILE A 1 236 ? 13.010 5.433 -19.122 1.00 93.81 236 ILE A N 1
ATOM 1869 C CA . ILE A 1 236 ? 13.376 4.635 -20.289 1.00 93.81 236 ILE A CA 1
ATOM 1870 C C . ILE A 1 236 ? 12.165 3.867 -20.841 1.00 93.81 236 ILE A C 1
ATOM 1872 O O . ILE A 1 236 ? 11.489 3.120 -20.133 1.00 93.81 236 ILE A O 1
ATOM 1876 N N . GLU A 1 237 ? 11.900 4.025 -22.138 1.00 91.38 237 GLU A N 1
ATOM 1877 C CA . GLU A 1 237 ? 10.831 3.305 -22.833 1.00 91.38 237 GLU A CA 1
ATOM 1878 C C . GLU A 1 237 ? 11.366 2.028 -23.497 1.00 91.38 237 GLU A C 1
ATOM 1880 O O . GLU A 1 237 ? 12.388 2.037 -24.189 1.00 91.38 237 GLU A O 1
ATOM 1885 N N . PHE A 1 238 ? 10.630 0.924 -23.340 1.00 93.38 238 PHE A N 1
ATOM 1886 C CA . PHE A 1 238 ? 10.922 -0.354 -23.993 1.00 93.38 238 PHE A CA 1
ATOM 1887 C C . PHE A 1 238 ? 9.933 -0.591 -25.140 1.00 93.38 238 PHE A C 1
ATOM 1889 O O . PHE A 1 238 ? 8.842 -1.119 -24.895 1.00 93.38 238 PHE A O 1
ATOM 1896 N N . PRO A 1 239 ? 10.264 -0.200 -26.386 1.00 91.75 239 PRO A N 1
ATOM 1897 C CA . PRO A 1 239 ? 9.344 -0.350 -27.502 1.00 91.75 239 PRO A CA 1
ATOM 1898 C C . PRO A 1 239 ? 9.000 -1.830 -27.746 1.00 91.75 239 PRO A C 1
ATOM 1900 O O . PRO A 1 239 ? 9.867 -2.703 -27.620 1.00 91.75 239 PRO A O 1
ATOM 1903 N N . PRO A 1 240 ? 7.745 -2.142 -28.118 1.00 89.75 240 PRO A N 1
ATOM 1904 C CA . PRO A 1 240 ? 7.383 -3.490 -28.531 1.00 89.75 240 PRO A CA 1
ATOM 1905 C C . PRO A 1 240 ? 8.132 -3.878 -29.819 1.00 89.75 240 PRO A C 1
ATOM 1907 O O . PRO A 1 240 ? 8.564 -3.007 -30.581 1.00 89.75 240 PRO A O 1
ATOM 1910 N N . PRO A 1 241 ? 8.279 -5.184 -30.105 1.00 90.56 241 PRO A N 1
ATOM 1911 C CA . PRO A 1 241 ? 8.800 -5.625 -31.392 1.00 90.56 241 PRO A CA 1
ATOM 1912 C C . PRO A 1 241 ? 7.909 -5.117 -32.533 1.00 90.56 241 PRO A C 1
ATOM 1914 O O . PRO A 1 241 ? 6.686 -5.040 -32.392 1.00 90.56 241 PRO A O 1
ATOM 1917 N N . PHE A 1 242 ? 8.519 -4.805 -33.680 1.00 91.50 242 PHE A N 1
ATOM 1918 C CA . PHE A 1 242 ? 7.781 -4.355 -34.859 1.00 91.50 242 PHE A CA 1
ATOM 1919 C C . PHE A 1 242 ? 6.649 -5.329 -35.223 1.00 91.50 242 PHE A C 1
ATOM 1921 O O . PHE A 1 242 ? 6.846 -6.543 -35.262 1.00 91.50 242 PHE A O 1
ATOM 1928 N N . GLY A 1 243 ? 5.473 -4.773 -35.510 1.00 87.25 243 GLY A N 1
ATOM 1929 C CA . GLY A 1 243 ? 4.248 -5.515 -35.807 1.00 87.25 243 GLY A CA 1
ATOM 1930 C C . GLY A 1 243 ? 3.333 -5.759 -34.605 1.00 87.25 243 GLY A C 1
ATOM 1931 O O . GLY A 1 243 ? 2.197 -6.178 -34.796 1.00 87.25 243 GLY A O 1
ATOM 1932 N N . ARG A 1 244 ? 3.779 -5.440 -33.384 1.00 87.75 244 ARG A N 1
ATOM 1933 C CA . ARG A 1 244 ? 2.917 -5.382 -32.199 1.00 87.75 244 ARG A CA 1
ATOM 1934 C C . ARG A 1 244 ? 2.721 -3.932 -31.765 1.00 87.75 244 ARG A C 1
ATOM 1936 O O . ARG A 1 244 ? 3.678 -3.160 -31.721 1.00 87.75 244 ARG A O 1
ATOM 1943 N N . GLU A 1 245 ? 1.488 -3.567 -31.435 1.00 85.06 245 GLU A N 1
ATOM 1944 C CA . GLU A 1 245 ? 1.197 -2.270 -30.821 1.00 85.06 245 GLU A CA 1
ATOM 1945 C C . GLU A 1 245 ? 1.460 -2.317 -29.311 1.00 85.06 245 GLU A C 1
ATOM 1947 O O . GLU A 1 245 ? 1.395 -3.381 -28.698 1.00 85.06 245 GLU A O 1
ATOM 1952 N N . ALA A 1 246 ? 1.802 -1.172 -28.722 1.00 86.12 246 ALA A N 1
ATOM 1953 C CA . ALA A 1 246 ? 1.875 -1.028 -27.274 1.00 86.12 246 ALA A CA 1
ATOM 1954 C C . ALA A 1 246 ? 0.500 -0.611 -26.753 1.00 86.12 246 ALA A C 1
ATOM 1956 O O . ALA A 1 246 ? -0.088 0.335 -27.283 1.00 86.12 246 ALA A O 1
ATOM 1957 N N . TYR A 1 247 ? 0.017 -1.282 -25.710 1.00 89.94 247 TYR A N 1
ATOM 1958 C CA . TYR A 1 247 ? -1.272 -0.968 -25.098 1.00 89.94 247 TYR A CA 1
ATOM 1959 C C . TYR A 1 247 ? -1.093 -0.364 -23.699 1.00 89.94 247 TYR A C 1
ATOM 1961 O O . TYR A 1 247 ? -0.211 -0.798 -22.951 1.00 89.94 247 TYR A O 1
ATOM 1969 N N . PRO A 1 248 ? -1.930 0.613 -23.301 1.00 92.44 248 PRO A N 1
ATOM 1970 C CA . PRO A 1 248 ? -1.842 1.216 -21.972 1.00 92.44 248 PRO A CA 1
ATOM 1971 C C . PRO A 1 248 ? -2.075 0.188 -20.856 1.00 92.44 248 PRO A C 1
ATOM 1973 O O . PRO A 1 248 ? -1.480 0.295 -19.786 1.00 92.44 248 PRO A O 1
ATOM 1976 N N . GLU A 1 249 ? -2.878 -0.848 -21.104 1.00 95.69 249 GLU A N 1
ATOM 1977 C CA . GLU A 1 249 ? -3.098 -1.939 -20.159 1.00 95.69 249 GLU A CA 1
ATOM 1978 C C . GLU A 1 249 ? -1.841 -2.799 -19.931 1.00 95.69 249 GLU A C 1
ATOM 1980 O O . GLU A 1 249 ? -1.595 -3.226 -18.804 1.00 95.69 249 GLU A O 1
ATOM 1985 N N . GLU A 1 250 ? -0.999 -3.012 -20.952 1.00 93.44 250 GLU A N 1
ATOM 1986 C CA . GLU A 1 250 ? 0.294 -3.695 -20.777 1.00 93.44 250 GLU A CA 1
ATOM 1987 C C . GLU A 1 250 ? 1.236 -2.861 -19.898 1.00 93.44 250 GLU A C 1
ATOM 1989 O O . GLU A 1 250 ? 1.906 -3.406 -19.019 1.00 93.44 250 GLU A O 1
ATOM 1994 N N . ALA A 1 251 ? 1.248 -1.536 -20.094 1.00 90.50 251 ALA A N 1
ATOM 1995 C CA . ALA A 1 251 ? 2.035 -0.611 -19.282 1.00 90.50 251 ALA A CA 1
ATOM 1996 C C . ALA A 1 251 ? 1.559 -0.579 -17.820 1.00 90.50 251 ALA A C 1
ATOM 1998 O O . ALA A 1 251 ? 2.384 -0.605 -16.909 1.00 90.50 251 ALA A O 1
ATOM 1999 N N . TYR A 1 252 ? 0.242 -0.596 -17.585 1.00 94.44 252 TYR A N 1
ATOM 2000 C CA . TYR A 1 252 ? -0.326 -0.662 -16.236 1.00 94.44 252 TYR A CA 1
ATOM 2001 C C . TYR A 1 252 ? 0.106 -1.931 -15.490 1.00 94.44 252 TYR A C 1
ATOM 2003 O O . TYR A 1 252 ? 0.547 -1.855 -14.344 1.00 94.44 252 TYR A O 1
ATOM 2011 N N . ILE A 1 253 ? 0.040 -3.098 -16.139 1.00 96.25 253 ILE A N 1
ATOM 2012 C CA . ILE A 1 253 ? 0.489 -4.352 -15.520 1.00 96.25 253 ILE A CA 1
ATOM 2013 C C . ILE A 1 253 ? 2.005 -4.357 -15.292 1.00 96.25 253 ILE A C 1
ATOM 2015 O O . ILE A 1 253 ? 2.452 -4.802 -14.236 1.00 96.25 253 ILE A O 1
ATOM 2019 N N . ALA A 1 254 ? 2.792 -3.828 -16.232 1.00 90.81 254 ALA A N 1
ATOM 2020 C CA . ALA A 1 254 ? 4.240 -3.707 -16.068 1.00 90.81 254 ALA A CA 1
ATOM 2021 C C . ALA A 1 254 ? 4.633 -2.792 -14.891 1.00 90.81 254 ALA A C 1
ATOM 2023 O O . ALA A 1 254 ? 5.627 -3.055 -14.218 1.00 90.81 254 ALA A O 1
ATOM 2024 N N . ASP A 1 255 ? 3.850 -1.749 -14.609 1.00 91.69 255 ASP A N 1
ATOM 2025 C CA . ASP A 1 255 ? 4.050 -0.881 -13.445 1.00 91.69 255 ASP A CA 1
ATOM 2026 C C . ASP A 1 255 ? 3.741 -1.602 -12.119 1.00 91.69 255 ASP A C 1
ATOM 2028 O O . ASP A 1 255 ? 4.514 -1.501 -11.164 1.00 91.69 255 ASP A O 1
ATOM 2032 N N . LEU A 1 256 ? 2.653 -2.384 -12.065 1.00 91.75 256 LEU A N 1
ATOM 2033 C CA . LEU A 1 256 ? 2.324 -3.207 -10.892 1.00 91.75 256 LEU A CA 1
ATOM 2034 C C . LEU A 1 256 ? 3.411 -4.251 -10.598 1.00 91.75 256 LEU A C 1
ATOM 2036 O O . LEU A 1 256 ? 3.739 -4.492 -9.435 1.00 91.75 256 LEU A O 1
ATOM 2040 N N . ASP A 1 257 ? 3.960 -4.854 -11.651 1.00 92.50 257 ASP A N 1
ATOM 2041 C CA . ASP A 1 257 ? 5.062 -5.815 -11.601 1.00 92.50 257 ASP A CA 1
ATOM 2042 C C . ASP A 1 257 ? 6.342 -5.191 -11.037 1.00 92.50 257 ASP A C 1
ATOM 2044 O O . ASP A 1 257 ? 6.925 -5.713 -10.093 1.00 92.50 257 ASP A O 1
ATOM 2048 N N . ALA A 1 258 ? 6.743 -4.026 -11.556 1.00 87.81 258 ALA A N 1
ATOM 2049 C CA . ALA A 1 258 ? 7.966 -3.340 -11.140 1.00 87.81 258 ALA A CA 1
ATOM 2050 C C . ALA A 1 258 ? 7.941 -2.879 -9.670 1.00 87.81 258 ALA A C 1
ATOM 2052 O O . ALA A 1 258 ? 8.989 -2.713 -9.048 1.00 87.81 258 ALA A O 1
ATOM 2053 N N . LYS A 1 259 ? 6.746 -2.674 -9.101 1.00 89.31 259 LYS A N 1
ATOM 2054 C CA . LYS A 1 259 ? 6.538 -2.212 -7.718 1.00 89.31 259 LYS A CA 1
ATOM 2055 C C . LYS A 1 259 ? 6.358 -3.353 -6.710 1.00 89.31 259 LYS A C 1
ATOM 2057 O O . LYS A 1 259 ? 6.040 -3.087 -5.550 1.00 89.31 259 LYS A O 1
ATOM 2062 N N . SER A 1 260 ? 6.527 -4.609 -7.125 1.00 88.81 260 SER A N 1
ATOM 2063 C CA . SER A 1 260 ? 6.256 -5.788 -6.301 1.00 88.81 260 SER A CA 1
ATOM 2064 C C . SER A 1 260 ? 7.357 -6.842 -6.406 1.00 88.81 260 SER A C 1
ATOM 2066 O O . SER A 1 260 ? 8.036 -6.958 -7.415 1.00 88.81 260 SER A O 1
ATOM 2068 N N . GLY A 1 261 ? 7.500 -7.667 -5.364 1.00 87.44 261 GLY A N 1
ATOM 2069 C CA . GLY A 1 261 ? 8.272 -8.915 -5.451 1.00 87.44 261 GLY A CA 1
ATOM 2070 C C . GLY A 1 261 ? 7.519 -10.050 -6.162 1.00 87.44 261 GLY A C 1
ATOM 2071 O O . GLY A 1 261 ? 8.110 -11.082 -6.477 1.00 87.44 261 GLY A O 1
ATOM 2072 N N . ALA A 1 262 ? 6.215 -9.877 -6.396 1.00 93.12 262 ALA A N 1
ATOM 2073 C CA . ALA A 1 262 ? 5.408 -10.776 -7.216 1.00 93.12 262 ALA A CA 1
ATOM 2074 C C . ALA A 1 262 ? 5.662 -10.521 -8.710 1.00 93.12 262 ALA A C 1
ATOM 2076 O O . ALA A 1 262 ? 6.030 -9.418 -9.094 1.00 93.12 262 ALA A O 1
ATOM 2077 N N . SER A 1 263 ? 5.410 -11.524 -9.552 1.00 94.69 263 SER A N 1
ATOM 2078 C CA . SER A 1 263 ? 5.488 -11.392 -11.008 1.00 94.69 263 SER A CA 1
ATOM 2079 C C . SER A 1 263 ? 4.091 -11.211 -11.593 1.00 94.69 263 SER A C 1
ATOM 2081 O O . SER A 1 263 ? 3.205 -12.024 -11.331 1.00 94.69 263 SER A O 1
ATOM 2083 N N . LEU A 1 264 ? 3.896 -10.153 -12.374 1.00 96.75 264 LEU A N 1
ATOM 2084 C CA . LEU A 1 264 ? 2.662 -9.822 -13.082 1.00 96.75 264 LEU A CA 1
ATOM 2085 C C . LEU A 1 264 ? 3.013 -9.471 -14.530 1.00 96.75 264 LEU A C 1
ATOM 2087 O O . LEU A 1 264 ? 3.601 -8.432 -14.810 1.00 96.75 264 LEU A O 1
ATOM 2091 N N . LYS A 1 265 ? 2.678 -10.338 -15.482 1.00 95.94 265 LYS A N 1
ATOM 2092 C CA . LYS A 1 265 ? 3.021 -10.138 -16.897 1.00 95.94 265 LYS A CA 1
ATOM 2093 C C . LYS A 1 265 ? 1.766 -10.195 -17.749 1.00 95.94 265 LYS A C 1
ATOM 2095 O O . LYS A 1 265 ? 0.926 -11.074 -17.564 1.00 95.94 265 LYS A O 1
ATOM 2100 N N . LEU A 1 266 ? 1.650 -9.277 -18.701 1.00 97.31 266 LEU A N 1
ATOM 2101 C CA . LEU A 1 266 ? 0.580 -9.264 -19.689 1.00 97.31 266 LEU A CA 1
ATOM 2102 C C . LEU A 1 266 ? 1.142 -8.797 -21.029 1.00 97.31 266 LEU A C 1
ATOM 2104 O O . LEU A 1 266 ? 1.905 -7.837 -21.101 1.00 97.31 266 LEU A O 1
ATOM 2108 N N . THR A 1 267 ? 0.781 -9.500 -22.091 1.00 95.25 267 THR A N 1
ATOM 2109 C CA . THR A 1 267 ? 1.083 -9.137 -23.470 1.00 95.25 267 THR A CA 1
ATOM 2110 C C . THR A 1 267 ? -0.127 -9.455 -24.334 1.00 95.25 267 THR A C 1
ATOM 2112 O O . THR A 1 267 ? -0.622 -10.584 -24.320 1.00 95.25 267 THR A O 1
ATOM 2115 N N . LEU A 1 268 ? -0.599 -8.472 -25.092 1.00 94.94 268 LEU A N 1
ATOM 2116 C CA . LEU A 1 268 ? -1.700 -8.640 -26.030 1.00 94.94 268 LEU A CA 1
ATOM 2117 C C . LEU A 1 268 ? -1.172 -9.149 -27.371 1.00 94.94 268 LEU A C 1
ATOM 2119 O O . LEU A 1 268 ? -0.229 -8.606 -27.945 1.00 94.94 268 LEU A O 1
ATOM 2123 N N . LEU A 1 269 ? -1.785 -10.228 -27.850 1.00 92.19 269 LEU A N 1
ATOM 2124 C CA . LEU A 1 269 ? -1.457 -10.885 -29.113 1.00 92.19 269 LEU A CA 1
ATOM 2125 C C . LEU A 1 269 ? -2.510 -10.531 -30.164 1.00 92.19 269 LEU A C 1
ATOM 2127 O O . LEU A 1 269 ? -2.192 -9.944 -31.194 1.00 92.19 269 LEU A O 1
ATOM 2131 N N . ASN A 1 270 ? -3.774 -10.825 -29.854 1.00 93.62 270 ASN A N 1
ATOM 2132 C CA . ASN A 1 270 ? -4.934 -10.482 -30.664 1.00 93.62 270 ASN A CA 1
ATOM 2133 C C . ASN A 1 270 ? -6.053 -9.948 -29.749 1.00 93.62 270 ASN A C 1
ATOM 2135 O O . ASN A 1 270 ? -6.848 -10.735 -29.243 1.00 93.62 270 ASN A O 1
ATOM 2139 N N . PRO A 1 271 ? -6.189 -8.625 -29.548 1.00 94.06 271 PRO A N 1
ATOM 2140 C CA . PRO A 1 271 ? -7.224 -8.067 -28.669 1.00 94.06 271 PRO A CA 1
ATOM 2141 C C . PRO A 1 271 ? -8.667 -8.459 -29.040 1.00 94.06 271 PRO A C 1
ATOM 2143 O O . PRO A 1 271 ? -9.565 -8.362 -28.205 1.00 94.06 271 PRO A O 1
ATOM 2146 N N . LYS A 1 272 ? -8.899 -8.901 -30.284 1.00 95.06 272 LYS A N 1
ATOM 2147 C CA . LYS A 1 272 ? -10.205 -9.362 -30.778 1.00 95.06 272 LYS A CA 1
ATOM 2148 C C . LYS A 1 272 ? -10.420 -10.868 -30.627 1.00 95.06 272 LYS A C 1
ATOM 2150 O O . LYS A 1 272 ? -11.539 -11.328 -30.829 1.00 95.06 272 LYS A O 1
ATOM 2155 N N . GLY A 1 273 ? -9.380 -11.610 -30.252 1.00 95.44 273 GLY A N 1
ATOM 2156 C CA . GLY A 1 273 ? -9.444 -13.047 -30.030 1.00 95.44 273 GLY A CA 1
ATOM 2157 C C . GLY A 1 273 ? -10.428 -13.409 -28.921 1.00 95.44 273 GLY A C 1
ATOM 2158 O O . GLY A 1 273 ? -10.627 -12.664 -27.947 1.00 95.44 273 GLY A O 1
ATOM 2159 N N . ARG A 1 274 ? -11.072 -14.565 -29.064 1.00 96.25 274 ARG A N 1
ATOM 2160 C CA . ARG A 1 274 ? -12.058 -15.043 -28.090 1.00 96.25 274 ARG A CA 1
ATOM 2161 C C . ARG A 1 274 ? -11.461 -15.791 -26.898 1.00 96.25 274 ARG A C 1
ATOM 2163 O O . ARG A 1 274 ? -12.163 -15.938 -25.901 1.00 96.25 274 ARG A O 1
ATOM 2170 N N . ILE A 1 275 ? -10.213 -16.262 -26.968 1.00 97.00 275 ILE A N 1
ATOM 2171 C CA . ILE A 1 275 ? -9.579 -17.079 -25.919 1.00 97.00 275 ILE A CA 1
ATOM 2172 C C . ILE A 1 275 ? -8.655 -16.204 -25.069 1.00 97.00 275 ILE A C 1
ATOM 2174 O O . ILE A 1 275 ? -7.586 -15.794 -25.514 1.00 97.00 275 ILE A O 1
ATOM 2178 N N . TRP A 1 276 ? -9.055 -15.952 -23.825 1.00 98.50 276 TRP A N 1
ATOM 2179 C CA . TRP A 1 276 ? -8.310 -15.154 -22.853 1.00 98.50 276 TRP A CA 1
ATOM 2180 C C . TRP A 1 276 ? -7.727 -16.040 -21.762 1.00 98.50 276 TRP A C 1
ATOM 2182 O O . TRP A 1 276 ? -8.379 -16.970 -21.283 1.00 98.50 276 TRP A O 1
ATOM 2192 N N . THR A 1 277 ? -6.504 -15.741 -21.338 1.00 97.88 277 THR A N 1
ATOM 2193 C CA . THR A 1 277 ? -5.802 -16.518 -20.315 1.00 97.88 277 THR A CA 1
ATOM 2194 C C . THR A 1 277 ? -5.420 -15.636 -19.129 1.00 97.88 277 THR A C 1
ATOM 2196 O O . THR A 1 277 ? -4.864 -14.551 -19.278 1.00 97.88 277 THR A O 1
ATOM 2199 N N . MET A 1 278 ? -5.731 -16.112 -17.926 1.00 98.31 278 MET A N 1
ATOM 2200 C CA . MET A 1 278 ? -5.302 -15.543 -16.650 1.00 98.31 278 MET A CA 1
ATOM 2201 C C . MET A 1 278 ? -4.691 -16.678 -15.830 1.00 98.31 278 MET A C 1
ATOM 2203 O O . MET A 1 278 ? -5.298 -17.213 -14.903 1.00 98.31 278 MET A O 1
ATOM 2207 N N . VAL A 1 279 ? -3.507 -17.115 -16.255 1.00 97.56 279 VAL A N 1
ATOM 2208 C CA . VAL A 1 279 ? -2.856 -18.319 -15.733 1.00 97.56 279 VAL A CA 1
ATOM 2209 C C . VAL A 1 279 ? -1.827 -17.957 -14.676 1.00 97.56 279 VAL A C 1
ATOM 2211 O O . VAL A 1 279 ? -1.062 -17.009 -14.814 1.00 97.56 279 VAL A O 1
ATOM 2214 N N . ALA A 1 280 ? -1.780 -18.743 -13.611 1.00 96.62 280 ALA A N 1
ATOM 2215 C CA . ALA A 1 280 ? -0.897 -18.473 -12.496 1.00 96.62 280 ALA A CA 1
ATOM 2216 C C . ALA A 1 280 ? 0.405 -19.294 -12.558 1.00 96.62 280 ALA A C 1
ATOM 2218 O O . ALA A 1 280 ? 0.384 -20.521 -12.374 1.00 96.62 280 ALA A O 1
ATOM 2219 N N . GLY A 1 281 ? 1.540 -18.608 -12.732 1.00 93.56 281 GLY A N 1
ATOM 2220 C CA . GLY A 1 281 ? 2.880 -19.191 -12.872 1.00 93.56 281 GLY A CA 1
ATOM 2221 C C . GLY A 1 281 ? 3.415 -19.150 -14.302 1.00 93.56 281 GLY A C 1
ATOM 2222 O O . GLY A 1 281 ? 2.800 -19.728 -15.192 1.00 93.56 281 GLY A O 1
ATOM 2223 N N . GLY A 1 282 ? 4.609 -18.578 -14.492 1.00 91.06 282 GLY A N 1
ATOM 2224 C CA . GLY A 1 282 ? 5.249 -18.467 -15.811 1.00 91.06 282 GLY A CA 1
ATOM 2225 C C . GLY A 1 282 ? 5.486 -19.790 -16.549 1.00 91.06 282 GLY A C 1
ATOM 2226 O O . GLY A 1 282 ? 5.385 -19.838 -17.767 1.00 91.06 282 GLY A O 1
ATOM 2227 N N . GLY A 1 283 ? 5.748 -20.893 -15.841 1.00 90.06 283 GLY A N 1
ATOM 2228 C CA . GLY A 1 283 ? 5.831 -22.213 -16.483 1.00 90.06 283 GLY A CA 1
ATOM 2229 C C . GLY A 1 283 ? 4.463 -22.729 -16.940 1.00 90.06 283 GLY A C 1
ATOM 2230 O O . GLY A 1 283 ? 4.328 -23.269 -18.033 1.00 90.06 283 GLY A O 1
ATOM 2231 N N . ALA A 1 284 ? 3.425 -22.527 -16.123 1.00 90.94 284 ALA A N 1
ATOM 2232 C CA . ALA A 1 284 ? 2.076 -22.963 -16.459 1.00 90.94 284 ALA A CA 1
ATOM 2233 C C . ALA A 1 284 ? 1.506 -22.144 -17.626 1.00 90.94 284 ALA A C 1
ATOM 2235 O O . ALA A 1 284 ? 0.934 -22.732 -18.537 1.00 90.94 284 ALA A O 1
ATOM 2236 N N . SER A 1 285 ? 1.691 -20.819 -17.642 1.00 93.94 285 SER A N 1
ATOM 2237 C CA . SER A 1 285 ? 1.186 -19.948 -18.714 1.00 93.94 285 SER A CA 1
ATOM 2238 C C . SER A 1 285 ? 1.688 -20.361 -20.095 1.00 93.94 285 SER A C 1
ATOM 2240 O O . SER A 1 285 ? 0.909 -20.343 -21.048 1.00 93.94 285 SER A O 1
ATOM 2242 N N . VAL A 1 286 ? 2.948 -20.797 -20.199 1.00 94.19 286 VAL A N 1
ATOM 2243 C CA . VAL A 1 286 ? 3.505 -21.350 -21.442 1.00 94.19 286 VAL A CA 1
ATOM 2244 C C . VAL A 1 286 ? 2.794 -22.648 -21.821 1.00 94.19 286 VAL A C 1
ATOM 2246 O O . VAL A 1 286 ? 2.244 -22.729 -22.910 1.00 94.19 286 VAL A O 1
ATOM 2249 N N . VAL A 1 287 ? 2.684 -23.613 -20.902 1.00 91.25 287 VAL A N 1
ATOM 2250 C CA . VAL A 1 287 ? 2.037 -24.911 -21.181 1.00 91.25 287 VAL A CA 1
ATOM 2251 C C . VAL A 1 287 ? 0.572 -24.762 -21.626 1.00 91.25 287 VAL A C 1
ATOM 2253 O O . VAL A 1 287 ? 0.127 -25.463 -22.536 1.00 91.25 287 VAL A O 1
ATOM 2256 N N . TYR A 1 288 ? -0.191 -23.844 -21.021 1.00 92.31 288 TYR A N 1
ATOM 2257 C CA . TYR A 1 288 ? -1.553 -23.545 -21.480 1.00 92.31 288 TYR A CA 1
ATOM 2258 C C . TYR A 1 288 ? -1.556 -22.904 -22.872 1.00 92.31 288 TYR A C 1
ATOM 2260 O O . TYR A 1 288 ? -2.388 -23.274 -23.694 1.00 92.31 288 TYR A O 1
ATOM 2268 N N . SER A 1 289 ? -0.633 -21.976 -23.146 1.00 91.44 289 SER A N 1
ATOM 2269 C CA . SER A 1 289 ? -0.523 -21.328 -24.460 1.00 91.44 289 SER A CA 1
ATOM 2270 C C . SER A 1 289 ? -0.183 -22.340 -25.555 1.00 91.44 289 SER A C 1
ATOM 2272 O O . SER A 1 289 ? -0.840 -22.335 -26.595 1.00 91.44 289 SER A O 1
ATOM 2274 N N . ASP A 1 290 ? 0.758 -23.251 -25.293 1.00 89.69 290 ASP A N 1
ATOM 2275 C CA . ASP A 1 290 ? 1.135 -24.339 -26.203 1.00 89.69 290 ASP A CA 1
ATOM 2276 C C . ASP A 1 290 ? -0.067 -25.246 -26.481 1.00 89.69 290 ASP A C 1
ATOM 2278 O O . ASP A 1 290 ? -0.416 -25.474 -27.634 1.00 89.69 290 ASP A O 1
ATOM 2282 N N . THR A 1 291 ? -0.795 -25.650 -25.435 1.00 86.88 291 THR A N 1
ATOM 2283 C CA . THR A 1 291 ? -1.998 -26.489 -25.581 1.00 86.88 291 THR A CA 1
ATOM 2284 C C . THR A 1 291 ? -3.072 -25.804 -26.436 1.00 86.88 291 THR A C 1
ATOM 2286 O O . THR A 1 291 ? -3.705 -26.443 -27.274 1.00 86.88 291 THR A O 1
ATOM 2289 N N . ILE A 1 292 ? -3.294 -24.497 -26.255 1.00 89.75 292 ILE A N 1
ATOM 2290 C CA . ILE A 1 292 ? -4.251 -23.733 -27.073 1.00 89.75 292 ILE A CA 1
ATOM 2291 C C . ILE A 1 292 ? -3.793 -23.696 -28.535 1.00 89.75 292 ILE A C 1
ATOM 2293 O O . ILE A 1 292 ? -4.617 -23.854 -29.438 1.00 89.75 292 ILE A O 1
ATOM 2297 N N . CYS A 1 293 ? -2.493 -23.510 -28.778 1.00 88.31 293 CYS A N 1
ATOM 2298 C CA . CYS A 1 293 ? -1.924 -23.520 -30.124 1.00 88.31 293 CYS A CA 1
ATOM 2299 C C . CYS A 1 293 ? -2.053 -24.897 -30.791 1.00 88.31 293 CYS A C 1
ATOM 2301 O O . CYS A 1 293 ? -2.488 -24.964 -31.941 1.00 88.31 293 CYS A O 1
ATOM 2303 N N . ASP A 1 294 ? -1.752 -25.975 -30.066 1.00 84.56 294 ASP A N 1
ATOM 2304 C CA . ASP A 1 294 ? -1.835 -27.361 -30.544 1.00 84.56 294 ASP A CA 1
ATOM 2305 C C . ASP A 1 294 ? -3.265 -27.753 -30.937 1.00 84.56 294 ASP A C 1
ATOM 2307 O O . ASP A 1 294 ? -3.478 -28.495 -3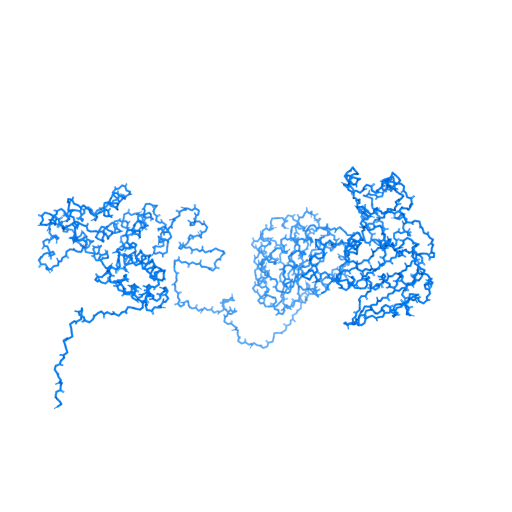1.896 1.00 84.56 294 ASP A O 1
ATOM 2311 N N . LEU A 1 295 ? -4.262 -27.203 -30.239 1.00 87.00 295 LEU A N 1
ATOM 2312 C CA . LEU A 1 295 ? -5.684 -27.389 -30.542 1.00 87.00 295 LEU A CA 1
ATOM 2313 C C . LEU A 1 295 ? -6.208 -26.437 -31.636 1.00 87.00 295 LEU A C 1
ATOM 2315 O O . LEU A 1 295 ? -7.415 -26.361 -31.862 1.00 87.00 295 LEU A O 1
ATOM 2319 N N . GLY A 1 296 ? -5.325 -25.705 -32.324 1.00 88.50 296 GLY A N 1
ATOM 2320 C CA . GLY A 1 296 ? -5.671 -24.819 -33.440 1.00 88.50 296 GLY A CA 1
ATOM 2321 C C . GLY A 1 296 ? -6.176 -23.429 -33.034 1.00 88.50 296 GLY A C 1
ATOM 2322 O O . GLY A 1 296 ? -6.573 -22.646 -33.895 1.00 88.50 296 GLY A O 1
ATOM 2323 N N . GLY A 1 297 ? -6.130 -23.079 -31.746 1.00 89.81 297 GLY A N 1
ATOM 2324 C CA . GLY A 1 297 ? -6.605 -21.801 -31.205 1.00 89.81 297 GLY A CA 1
ATOM 2325 C C . GLY A 1 297 ? -5.642 -20.621 -31.373 1.00 89.81 297 GLY A C 1
ATOM 2326 O O . GLY A 1 297 ? -5.912 -19.547 -30.846 1.00 89.81 297 GLY A O 1
ATOM 2327 N N . VAL A 1 298 ? -4.526 -20.787 -32.093 1.00 90.56 298 VAL A N 1
ATOM 2328 C CA . VAL A 1 298 ? -3.446 -19.784 -32.197 1.00 90.56 298 VAL A CA 1
ATOM 2329 C C . VAL A 1 298 ? -3.921 -18.404 -32.672 1.00 90.56 298 VAL A C 1
ATOM 2331 O O . VAL A 1 298 ? -3.463 -17.390 -32.156 1.00 90.56 298 VAL A O 1
ATOM 2334 N N . ASN A 1 299 ? -4.869 -18.350 -33.614 1.00 91.25 299 ASN A N 1
ATOM 2335 C CA . ASN A 1 299 ? -5.393 -17.084 -34.142 1.00 91.25 299 ASN A CA 1
ATOM 2336 C C . ASN A 1 299 ? -6.390 -16.411 -33.183 1.00 91.25 299 ASN A C 1
ATOM 2338 O O . ASN A 1 299 ? -6.573 -15.197 -33.237 1.00 91.25 299 ASN A O 1
ATOM 2342 N N . GLU A 1 300 ? -7.018 -17.193 -32.305 1.00 93.62 300 GLU A N 1
ATOM 2343 C CA . GLU A 1 300 ? -8.035 -16.748 -31.347 1.00 93.62 300 GLU A CA 1
ATOM 2344 C C . GLU A 1 300 ? -7.472 -16.487 -29.942 1.00 93.62 300 GLU A C 1
ATOM 2346 O O . GLU A 1 300 ? -8.187 -15.982 -29.072 1.00 93.62 300 GLU A O 1
ATOM 2351 N N . LEU A 1 301 ? -6.196 -16.814 -29.708 1.00 95.62 301 LEU A N 1
ATOM 2352 C CA . LEU A 1 301 ? -5.497 -16.531 -28.460 1.00 95.62 301 LEU A CA 1
ATOM 2353 C C . LEU A 1 301 ? -5.257 -15.025 -28.323 1.00 95.62 301 LEU A C 1
ATOM 2355 O O . LEU A 1 301 ? -4.459 -14.428 -29.047 1.00 95.62 301 LEU A O 1
ATOM 2359 N N . ALA A 1 302 ? -5.944 -14.408 -27.367 1.00 96.94 302 ALA A N 1
ATOM 2360 C CA . ALA A 1 302 ? -5.968 -12.962 -27.244 1.00 96.94 302 ALA A CA 1
ATOM 2361 C C . ALA A 1 302 ? -4.737 -12.390 -26.540 1.00 96.94 302 ALA A C 1
ATOM 2363 O O . ALA A 1 302 ? -4.234 -11.328 -26.915 1.00 96.94 302 ALA A O 1
ATOM 2364 N N . ASN A 1 303 ? -4.238 -13.096 -25.527 1.00 97.81 303 ASN A N 1
ATOM 2365 C CA . ASN A 1 303 ? -3.152 -12.631 -24.682 1.00 97.81 303 ASN A CA 1
ATOM 2366 C C . ASN A 1 303 ? -2.246 -13.775 -24.217 1.00 97.81 303 ASN A C 1
ATOM 2368 O O . ASN A 1 303 ? -2.683 -14.911 -24.038 1.00 97.81 303 ASN A O 1
ATOM 2372 N N . TYR A 1 304 ? -0.998 -13.416 -23.936 1.00 96.38 304 TYR A N 1
ATOM 2373 C CA . TYR A 1 304 ? -0.090 -14.186 -23.098 1.00 96.38 304 TYR A CA 1
ATOM 2374 C C . TYR A 1 304 ? 0.123 -13.421 -21.794 1.00 96.38 304 TYR A C 1
ATOM 2376 O O . TYR A 1 304 ? 0.470 -12.240 -21.809 1.00 96.38 304 TYR A O 1
ATOM 2384 N N . GLY A 1 305 ? -0.082 -14.069 -20.655 1.00 95.00 305 GLY A N 1
ATOM 2385 C CA . GLY A 1 305 ? 0.109 -13.430 -19.363 1.00 95.00 305 GLY A CA 1
ATOM 2386 C C . GLY A 1 305 ? 0.250 -14.435 -18.238 1.00 95.00 305 GLY A C 1
ATOM 2387 O O . GLY A 1 305 ? -0.199 -15.578 -18.342 1.00 95.00 305 GLY A O 1
ATOM 2388 N N . GLU A 1 306 ? 0.892 -13.998 -17.162 1.00 97.56 306 GLU A N 1
ATOM 2389 C CA . GLU A 1 306 ? 0.984 -14.778 -15.938 1.00 97.56 306 GLU A CA 1
ATOM 2390 C C . GLU A 1 306 ? 0.942 -13.901 -14.694 1.00 97.56 306 GLU A C 1
ATOM 2392 O O . GLU A 1 306 ? 1.325 -12.730 -14.730 1.00 97.56 306 GLU A O 1
ATOM 2397 N N . TYR A 1 307 ? 0.493 -14.493 -13.589 1.00 97.56 307 TYR A N 1
ATOM 2398 C CA . TYR A 1 307 ? 0.686 -13.936 -12.256 1.00 97.56 307 TYR A CA 1
ATOM 2399 C C . TYR A 1 307 ? 1.285 -14.987 -11.312 1.00 97.56 307 TYR A C 1
ATOM 2401 O O . TYR A 1 307 ? 0.809 -16.123 -11.227 1.00 97.56 307 TYR A O 1
ATOM 2409 N N . SER A 1 308 ? 2.347 -14.642 -10.587 1.00 95.50 308 SER A N 1
ATOM 2410 C CA . SER A 1 308 ? 3.044 -15.562 -9.680 1.00 95.50 308 SER A CA 1
ATOM 2411 C C . SER A 1 308 ? 3.858 -14.834 -8.609 1.00 95.50 308 SER A C 1
ATOM 2413 O O . SER A 1 308 ? 3.799 -13.616 -8.499 1.00 95.50 308 SER A O 1
ATOM 2415 N N . GLY A 1 309 ? 4.564 -15.571 -7.743 1.00 93.38 309 GLY A N 1
ATOM 2416 C CA . GLY A 1 309 ? 5.323 -14.963 -6.639 1.00 93.38 309 GLY A CA 1
ATOM 2417 C C . GLY A 1 309 ? 4.454 -14.477 -5.472 1.00 93.38 309 GLY A C 1
ATOM 2418 O O . GLY A 1 309 ? 4.843 -13.554 -4.771 1.00 93.38 309 GLY A O 1
ATOM 2419 N N . ALA A 1 310 ? 3.294 -15.110 -5.255 1.00 95.19 310 ALA A N 1
ATOM 2420 C CA . ALA A 1 310 ? 2.334 -14.783 -4.194 1.00 95.19 310 ALA A CA 1
ATOM 2421 C C . ALA A 1 310 ? 1.868 -13.310 -4.179 1.00 95.19 310 ALA A C 1
ATOM 2423 O O . ALA A 1 310 ? 2.037 -12.628 -3.167 1.00 95.19 310 ALA A O 1
ATOM 2424 N N . PRO A 1 311 ? 1.240 -12.824 -5.270 1.00 96.44 311 PRO A N 1
ATOM 2425 C CA . PRO A 1 311 ? 0.642 -11.496 -5.270 1.00 96.44 311 PRO A CA 1
ATOM 2426 C C . PRO A 1 311 ? -0.468 -11.394 -4.220 1.00 96.44 311 PRO A C 1
ATOM 2428 O O . PRO A 1 311 ? -1.130 -12.381 -3.880 1.00 96.44 311 PRO A O 1
ATOM 2431 N N . SER A 1 312 ? -0.691 -10.180 -3.722 1.00 97.12 312 SER A N 1
ATOM 2432 C CA . SER A 1 312 ? -1.772 -9.899 -2.779 1.00 97.12 312 SER A CA 1
ATOM 2433 C C . SER A 1 312 ? -3.155 -10.050 -3.430 1.00 97.12 312 SER A C 1
ATOM 2435 O O . SER A 1 312 ? -3.296 -10.071 -4.658 1.00 97.12 312 SER A O 1
ATOM 2437 N N . GLU A 1 313 ? -4.206 -10.111 -2.604 1.00 97.19 313 GLU A N 1
ATOM 2438 C CA . GLU A 1 313 ? -5.596 -10.065 -3.084 1.00 97.19 313 GLU A CA 1
ATOM 2439 C C . GLU A 1 313 ? -5.825 -8.837 -3.983 1.00 97.19 313 GLU A C 1
ATOM 2441 O O . GLU A 1 313 ? -6.389 -8.960 -5.069 1.00 97.19 313 GLU A O 1
ATOM 2446 N N . GLN A 1 314 ? -5.320 -7.671 -3.565 1.00 96.69 314 GLN A N 1
ATOM 2447 C CA . GLN A 1 314 ? -5.455 -6.414 -4.300 1.00 96.69 314 GLN A CA 1
ATOM 2448 C C . GLN A 1 314 ? -4.723 -6.448 -5.646 1.00 96.69 314 GLN A C 1
ATOM 2450 O O . GLN A 1 314 ? -5.312 -6.102 -6.664 1.00 96.69 314 GLN A O 1
ATOM 2455 N N . GLN A 1 315 ? -3.476 -6.924 -5.675 1.00 97.06 315 GLN A N 1
ATOM 2456 C CA . GLN A 1 315 ? -2.715 -7.061 -6.922 1.00 97.06 315 GLN A CA 1
ATOM 2457 C C . GLN A 1 315 ? -3.406 -8.013 -7.899 1.00 97.06 315 GLN A C 1
ATOM 2459 O O . GLN A 1 315 ? -3.490 -7.730 -9.092 1.00 97.06 315 GLN A O 1
ATOM 2464 N N . THR A 1 316 ? -3.951 -9.122 -7.390 1.00 98.31 316 THR A N 1
ATOM 2465 C CA . THR A 1 316 ? -4.681 -10.084 -8.223 1.00 98.31 316 THR A CA 1
ATOM 2466 C C . THR A 1 316 ? -5.991 -9.487 -8.742 1.00 98.31 316 THR A C 1
ATOM 2468 O O . THR A 1 316 ? -6.340 -9.699 -9.899 1.00 98.31 316 THR A O 1
ATOM 2471 N N . TYR A 1 317 ? -6.694 -8.695 -7.927 1.00 98.62 317 TYR A N 1
ATOM 2472 C CA . TYR A 1 317 ? -7.868 -7.933 -8.357 1.00 98.62 317 TYR A CA 1
ATOM 2473 C C . TYR A 1 317 ? -7.528 -6.927 -9.467 1.00 98.62 317 TYR A C 1
ATOM 2475 O O . TYR A 1 317 ? -8.226 -6.877 -10.479 1.00 98.62 317 TYR A O 1
ATOM 2483 N N . ASP A 1 318 ? -6.446 -6.159 -9.317 1.00 97.94 318 ASP A N 1
ATOM 2484 C CA . ASP A 1 318 ? -6.024 -5.159 -10.303 1.00 97.94 318 ASP A CA 1
ATOM 2485 C C . ASP A 1 318 ? -5.543 -5.792 -11.621 1.00 97.94 318 ASP A C 1
ATOM 2487 O O . ASP A 1 318 ? -5.801 -5.258 -12.703 1.00 97.94 318 ASP A O 1
ATOM 2491 N N . TYR A 1 319 ? -4.921 -6.969 -11.555 1.00 98.44 319 TYR A N 1
ATOM 2492 C CA . TYR A 1 319 ? -4.596 -7.769 -12.735 1.00 98.44 319 TYR A CA 1
ATOM 2493 C C . TYR A 1 319 ? -5.866 -8.310 -13.414 1.00 98.44 319 TYR A C 1
ATOM 2495 O O . TYR A 1 319 ? -6.068 -8.123 -14.616 1.00 98.44 319 TYR A O 1
ATOM 2503 N N . ALA A 1 320 ? -6.768 -8.918 -12.636 1.00 98.56 320 ALA A N 1
ATOM 2504 C CA . ALA A 1 320 ? -8.003 -9.505 -13.143 1.00 98.56 320 ALA A CA 1
ATOM 2505 C C . ALA A 1 320 ? -8.911 -8.458 -13.795 1.00 98.56 320 ALA A C 1
ATOM 2507 O O . ALA A 1 320 ? -9.313 -8.643 -14.941 1.00 98.56 320 ALA A O 1
ATOM 2508 N N . LYS A 1 321 ? -9.179 -7.323 -13.132 1.00 98.19 321 LYS A N 1
ATOM 2509 C CA . LYS A 1 321 ? -10.032 -6.256 -13.689 1.00 98.19 321 LYS A CA 1
ATOM 2510 C C . LYS A 1 321 ? -9.515 -5.756 -15.045 1.00 98.19 321 LYS A C 1
ATOM 2512 O O . LYS A 1 321 ? -10.314 -5.394 -15.902 1.00 98.19 321 LYS A O 1
ATOM 2517 N N . THR A 1 322 ? -8.195 -5.767 -15.248 1.00 98.50 322 THR A N 1
ATOM 2518 C CA . THR A 1 322 ? -7.557 -5.339 -16.499 1.00 98.50 322 THR A CA 1
ATOM 2519 C C . THR A 1 322 ? -7.883 -6.313 -17.631 1.00 98.50 322 THR A C 1
ATOM 2521 O O . THR A 1 322 ? -8.368 -5.890 -18.678 1.00 98.50 322 THR A O 1
ATOM 2524 N N . ILE A 1 323 ? -7.724 -7.623 -17.403 1.00 98.56 323 ILE A N 1
ATOM 2525 C CA . ILE A 1 323 ? -8.109 -8.660 -18.377 1.00 98.56 323 ILE A CA 1
ATOM 2526 C C . ILE A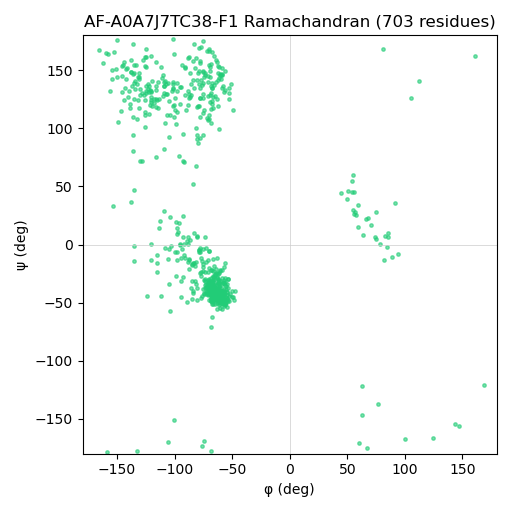 1 323 ? -9.614 -8.617 -18.665 1.00 98.56 323 ILE A C 1
ATOM 2528 O O . ILE A 1 323 ? -10.020 -8.646 -19.827 1.00 98.56 323 ILE A O 1
ATOM 2532 N N . LEU A 1 324 ? -10.446 -8.501 -17.624 1.00 98.44 324 LEU A N 1
ATOM 2533 C CA . LEU A 1 324 ? -11.901 -8.456 -17.782 1.00 98.44 324 LEU A CA 1
ATOM 2534 C C . LEU A 1 324 ? -12.350 -7.216 -18.578 1.00 98.44 324 LEU A C 1
ATOM 2536 O O . LEU A 1 324 ? -13.225 -7.323 -19.439 1.00 98.44 324 LEU A O 1
ATOM 2540 N N . SER A 1 325 ? -11.719 -6.059 -18.353 1.00 98.38 325 SER A N 1
ATOM 2541 C CA . SER A 1 325 ? -11.962 -4.834 -19.128 1.00 98.38 325 SER A CA 1
ATOM 2542 C C . SER A 1 325 ? -11.580 -4.989 -20.599 1.00 98.38 325 SER A C 1
ATOM 2544 O O . SER A 1 325 ? -12.311 -4.528 -21.474 1.00 98.38 325 SER A O 1
ATOM 2546 N N . LEU A 1 326 ? -10.450 -5.639 -20.887 1.00 98.19 326 LEU A N 1
ATOM 2547 C CA . LEU A 1 326 ? -9.967 -5.856 -22.251 1.00 98.19 326 LEU A CA 1
ATOM 2548 C C . LEU A 1 326 ? -10.870 -6.815 -23.034 1.00 98.19 326 LEU A C 1
ATOM 2550 O O . LEU A 1 326 ? -11.254 -6.531 -24.170 1.00 98.19 326 LEU A O 1
ATOM 2554 N N . MET A 1 327 ? -11.272 -7.929 -22.420 1.00 98.06 327 MET A N 1
ATOM 2555 C CA . MET A 1 327 ? -12.079 -8.935 -23.110 1.00 98.06 327 MET A CA 1
ATOM 2556 C C . MET A 1 327 ? -13.533 -8.503 -23.350 1.00 98.06 327 MET A C 1
ATOM 2558 O O . MET A 1 327 ? -14.210 -9.106 -24.179 1.00 98.06 327 MET A O 1
ATOM 2562 N N . THR A 1 328 ? -14.017 -7.454 -22.681 1.00 97.75 328 THR A N 1
ATOM 2563 C CA . THR A 1 328 ? -15.400 -6.949 -22.790 1.00 97.75 328 THR A CA 1
ATOM 2564 C C . THR A 1 328 ? -15.525 -5.664 -23.625 1.00 97.75 328 THR A C 1
ATOM 2566 O O . THR A 1 328 ? -16.474 -4.903 -23.459 1.00 97.75 328 THR A O 1
ATOM 2569 N N . ARG A 1 329 ? -14.568 -5.398 -24.531 1.00 96.75 329 ARG A N 1
ATOM 2570 C CA . ARG A 1 329 ? -14.604 -4.235 -25.447 1.00 96.75 329 ARG A CA 1
ATOM 2571 C C . ARG A 1 329 ? -15.425 -4.464 -26.719 1.00 96.75 329 ARG A C 1
ATOM 2573 O O . ARG A 1 329 ? -16.132 -3.564 -27.156 1.00 96.75 329 ARG A O 1
ATOM 2580 N N . GLU A 1 330 ? -15.303 -5.640 -27.330 1.00 95.44 330 GLU A N 1
ATOM 2581 C CA . GLU A 1 330 ? -16.002 -6.014 -28.569 1.00 95.44 330 GLU A CA 1
ATOM 2582 C C . GLU A 1 330 ? -16.603 -7.421 -28.435 1.00 95.44 330 GLU A C 1
ATOM 2584 O O . GLU A 1 330 ? -15.956 -8.317 -27.881 1.00 95.44 330 GLU A O 1
ATOM 2589 N N . LYS A 1 331 ? -17.814 -7.645 -28.962 1.00 96.12 331 LYS A N 1
ATOM 2590 C CA . LYS A 1 331 ? -18.477 -8.962 -28.951 1.00 96.12 331 LYS A CA 1
ATOM 2591 C C . LYS A 1 331 ? -17.879 -9.912 -29.984 1.00 96.12 331 LYS A C 1
ATOM 2593 O O . LYS A 1 331 ? -17.461 -9.488 -31.057 1.00 96.12 331 LYS A O 1
ATOM 2598 N N . HIS A 1 332 ? -17.897 -11.203 -29.663 1.00 96.56 332 HIS A N 1
ATOM 2599 C CA . HIS A 1 332 ? -17.528 -12.278 -30.580 1.00 96.56 332 HIS A CA 1
ATOM 2600 C C . HIS A 1 332 ? -18.765 -13.162 -30.840 1.00 96.56 332 HIS A C 1
ATOM 2602 O O . HIS A 1 332 ? -19.454 -13.475 -29.870 1.00 96.56 332 HIS A O 1
ATOM 2608 N N . PRO A 1 333 ? -19.066 -13.580 -32.088 1.00 94.88 333 PRO A N 1
ATOM 2609 C CA . PRO A 1 333 ? -20.285 -14.340 -32.406 1.00 94.88 333 PRO A CA 1
ATOM 2610 C C . PRO A 1 333 ? -20.443 -15.670 -31.655 1.00 94.88 333 PRO A C 1
ATOM 2612 O O . PRO A 1 333 ? -21.558 -16.115 -31.422 1.00 94.88 333 PRO A O 1
ATOM 2615 N N . GLU A 1 334 ? -19.331 -16.303 -31.280 1.00 93.12 334 GLU A N 1
ATOM 2616 C CA . GLU A 1 334 ? -19.302 -17.568 -30.522 1.00 93.12 334 GLU A CA 1
ATOM 2617 C C . GLU A 1 334 ? -19.066 -17.369 -29.012 1.00 93.12 334 GLU A C 1
ATOM 2619 O O . GLU A 1 334 ? -18.551 -18.264 -28.330 1.00 93.12 334 GLU A O 1
ATOM 2624 N N . GLY A 1 335 ? -19.309 -16.159 -28.504 1.00 95.31 335 GLY A N 1
ATOM 2625 C CA . GLY A 1 335 ? -18.900 -15.764 -27.159 1.00 95.31 335 GLY A CA 1
ATOM 2626 C C . GLY A 1 335 ? -17.382 -15.834 -26.955 1.00 95.31 335 GLY A C 1
ATOM 2627 O O . GLY A 1 335 ? -16.598 -16.024 -27.899 1.00 95.31 335 GLY A O 1
ATOM 2628 N N . LYS A 1 336 ? -16.952 -15.678 -25.700 1.00 97.56 336 LYS A N 1
ATOM 2629 C CA . LYS A 1 336 ? -15.532 -15.690 -25.310 1.00 97.56 336 LYS A CA 1
ATOM 2630 C C . LYS A 1 336 ? -15.251 -16.677 -24.186 1.00 97.56 336 LYS A C 1
ATOM 2632 O O . LYS A 1 336 ? -16.136 -17.065 -23.429 1.00 97.56 336 LYS A O 1
ATOM 2637 N N . ILE A 1 337 ? -13.990 -17.068 -24.067 1.00 96.94 337 ILE A N 1
ATOM 2638 C CA . ILE A 1 337 ? -13.509 -18.037 -23.087 1.00 96.94 337 ILE A CA 1
ATOM 2639 C C . ILE A 1 337 ? -12.465 -17.355 -22.208 1.00 96.94 337 ILE A C 1
ATOM 2641 O O . ILE A 1 337 ? -11.542 -16.732 -22.726 1.00 96.94 337 ILE A O 1
ATOM 2645 N N . LEU A 1 338 ? -12.589 -17.499 -20.889 1.00 98.38 338 LEU A N 1
ATOM 2646 C CA . LEU A 1 338 ? -11.560 -17.101 -19.930 1.00 98.38 338 LEU A CA 1
ATOM 2647 C C . LEU A 1 338 ? -11.005 -18.332 -19.213 1.00 98.38 338 LEU A C 1
ATOM 2649 O O . LEU A 1 338 ? -11.723 -19.014 -18.483 1.00 98.38 338 LEU A O 1
ATOM 2653 N N . ILE A 1 339 ? -9.713 -18.591 -19.387 1.00 97.75 339 ILE A N 1
ATOM 2654 C CA . ILE A 1 339 ? -8.999 -19.696 -18.746 1.00 97.75 339 ILE A CA 1
ATOM 2655 C C . ILE A 1 339 ? -8.248 -19.153 -17.529 1.00 97.75 339 ILE A C 1
ATOM 2657 O O . ILE A 1 339 ? -7.193 -18.530 -17.657 1.00 97.75 339 ILE A O 1
ATOM 2661 N N . ILE A 1 340 ? -8.786 -19.412 -16.338 1.00 98.00 340 ILE A N 1
ATOM 2662 C CA . ILE A 1 340 ? -8.173 -19.099 -15.042 1.00 98.00 340 ILE A CA 1
ATOM 2663 C C . ILE A 1 340 ? -7.456 -20.356 -14.543 1.00 98.00 340 ILE A C 1
ATOM 2665 O O . ILE A 1 340 ? -7.958 -21.125 -13.719 1.00 98.00 340 ILE A O 1
ATOM 2669 N N . GLY A 1 341 ? -6.299 -20.616 -15.144 1.00 94.38 341 GLY A N 1
ATOM 2670 C CA . GLY A 1 341 ? -5.555 -21.859 -14.969 1.00 94.38 341 GLY A CA 1
ATOM 2671 C C . GLY A 1 341 ? -4.367 -21.754 -14.019 1.00 94.38 341 GLY A C 1
ATOM 2672 O O . GLY A 1 341 ? -3.980 -20.683 -13.545 1.00 94.38 341 GLY A O 1
ATOM 2673 N N . GLY A 1 342 ? -3.720 -22.893 -13.800 1.00 93.62 342 GLY A N 1
ATOM 2674 C CA . GLY A 1 342 ? -2.427 -22.944 -13.144 1.00 93.62 342 GLY A CA 1
ATOM 2675 C C . GLY A 1 342 ? -2.062 -24.315 -12.576 1.00 93.62 342 GLY A C 1
ATOM 2676 O O . GLY A 1 342 ? -2.905 -25.183 -12.334 1.00 93.62 342 GLY A O 1
ATOM 2677 N N . SER A 1 343 ? -0.768 -24.494 -12.311 1.00 91.75 343 SER A N 1
ATOM 2678 C CA . SER A 1 343 ? -0.239 -25.658 -11.592 1.00 91.75 343 SER A CA 1
ATOM 2679 C C . SER A 1 343 ? -0.670 -25.672 -10.115 1.00 91.75 343 SER A C 1
ATOM 2681 O O . SER A 1 343 ? -1.418 -24.803 -9.654 1.00 91.75 343 SER A O 1
ATOM 2683 N N . ILE A 1 344 ? -0.202 -26.671 -9.363 1.00 93.62 344 ILE A N 1
ATOM 2684 C CA . ILE A 1 344 ? -0.324 -26.693 -7.903 1.00 93.62 344 ILE A CA 1
ATOM 2685 C C . ILE A 1 344 ? 0.700 -25.702 -7.340 1.00 93.62 344 ILE A C 1
ATOM 2687 O O . ILE A 1 344 ? 1.902 -25.900 -7.501 1.00 93.62 344 ILE A O 1
ATOM 2691 N N . ALA A 1 345 ? 0.234 -24.617 -6.725 1.00 91.81 345 ALA A N 1
ATOM 2692 C CA . ALA A 1 345 ? 1.116 -23.602 -6.163 1.00 91.81 345 ALA A CA 1
ATOM 2693 C C . ALA A 1 345 ? 1.868 -24.130 -4.932 1.00 91.81 345 ALA A C 1
ATOM 2695 O O . ALA A 1 345 ? 1.297 -24.851 -4.120 1.00 91.81 345 ALA A O 1
ATOM 2696 N N . ASN A 1 346 ? 3.127 -23.717 -4.759 1.00 90.38 346 ASN A N 1
ATOM 2697 C CA . ASN A 1 346 ? 3.912 -24.065 -3.572 1.00 90.38 346 ASN A CA 1
ATOM 2698 C C . ASN A 1 346 ? 3.579 -23.166 -2.370 1.00 90.38 346 ASN A C 1
ATOM 2700 O O . ASN A 1 346 ? 3.360 -23.664 -1.273 1.00 90.38 346 ASN A O 1
ATOM 2704 N N . PHE A 1 347 ? 3.530 -21.845 -2.577 1.00 90.75 347 PHE A N 1
ATOM 2705 C CA . PHE A 1 347 ? 3.371 -20.856 -1.495 1.00 90.75 347 PHE A CA 1
ATOM 2706 C C . PHE A 1 347 ? 2.349 -19.748 -1.799 1.00 90.75 347 PHE A C 1
ATOM 2708 O O . PHE A 1 347 ? 1.930 -19.028 -0.899 1.00 90.75 347 PHE A O 1
ATOM 2715 N N . THR A 1 348 ? 1.920 -19.593 -3.057 1.00 93.25 348 THR A N 1
ATOM 2716 C CA . THR A 1 348 ? 0.859 -18.631 -3.396 1.00 93.25 348 THR A CA 1
ATOM 2717 C C . THR A 1 348 ? -0.462 -19.088 -2.785 1.00 93.25 348 THR A C 1
ATOM 2719 O O . THR A 1 348 ? -0.945 -20.171 -3.110 1.00 93.25 348 THR A O 1
ATOM 2722 N N . ASN A 1 349 ? -1.052 -18.255 -1.927 1.00 95.69 349 ASN A N 1
ATOM 2723 C CA . ASN A 1 349 ? -2.342 -18.531 -1.303 1.00 95.69 349 ASN A CA 1
ATOM 2724 C C . ASN A 1 349 ? -3.470 -18.410 -2.340 1.00 95.69 349 ASN A C 1
ATOM 2726 O O . ASN A 1 349 ? -3.814 -17.319 -2.806 1.00 95.69 349 ASN A O 1
ATOM 2730 N N . VAL A 1 350 ? -4.044 -19.552 -2.712 1.00 95.06 350 VAL A N 1
ATOM 2731 C CA . VAL A 1 350 ? -5.074 -19.639 -3.748 1.00 95.06 350 VAL A CA 1
ATOM 2732 C C . VAL A 1 350 ? -6.368 -18.974 -3.283 1.00 95.06 350 VAL A C 1
ATOM 2734 O O . VAL A 1 350 ? -6.997 -18.288 -4.079 1.00 95.06 350 VAL A O 1
ATOM 2737 N N . ALA A 1 351 ? -6.731 -19.073 -2.001 1.00 92.06 351 ALA A N 1
ATOM 2738 C CA . ALA A 1 351 ? -7.909 -18.386 -1.472 1.00 92.06 351 ALA A CA 1
ATOM 2739 C C . ALA A 1 351 ? -7.778 -16.858 -1.581 1.00 92.06 351 ALA A C 1
ATOM 2741 O O . ALA A 1 351 ? -8.706 -16.196 -2.037 1.00 92.06 351 ALA A O 1
ATOM 2742 N N . ALA A 1 352 ? -6.623 -16.294 -1.211 1.00 95.12 352 ALA A N 1
ATOM 2743 C CA . ALA A 1 352 ? -6.393 -14.847 -1.277 1.00 95.12 352 ALA A CA 1
ATOM 2744 C C . ALA A 1 352 ? -6.402 -14.325 -2.723 1.00 95.12 352 ALA A C 1
ATOM 2746 O O . ALA A 1 352 ? -7.095 -13.362 -3.039 1.00 95.12 352 ALA A O 1
ATOM 2747 N N . THR A 1 353 ? -5.679 -14.995 -3.623 1.00 97.50 353 THR A N 1
ATOM 2748 C CA . THR A 1 353 ? -5.650 -14.606 -5.042 1.00 97.50 353 THR A CA 1
ATOM 2749 C C . THR A 1 353 ? -7.030 -14.748 -5.694 1.00 97.50 353 THR A C 1
ATOM 2751 O O . THR A 1 353 ? -7.483 -13.838 -6.387 1.00 97.50 353 THR A O 1
ATOM 2754 N N . PHE A 1 354 ? -7.762 -15.833 -5.414 1.00 97.88 354 PHE A N 1
ATOM 2755 C CA . PHE A 1 354 ? -9.097 -16.038 -5.982 1.00 97.88 354 PHE A CA 1
ATOM 2756 C C . PHE A 1 354 ? -10.141 -15.088 -5.395 1.00 97.88 354 PHE A C 1
ATOM 2758 O O . PHE A 1 354 ? -11.024 -14.675 -6.135 1.00 97.88 354 PHE A O 1
ATOM 2765 N N . LYS A 1 355 ? -10.030 -14.645 -4.134 1.00 96.75 355 LYS A N 1
ATOM 2766 C CA . LYS A 1 355 ? -10.883 -13.563 -3.601 1.00 96.75 355 LYS A CA 1
ATOM 2767 C C . LYS A 1 355 ? -10.745 -12.275 -4.421 1.00 96.75 355 LYS A C 1
ATOM 2769 O O . LYS A 1 355 ? -11.759 -11.667 -4.762 1.00 96.75 355 LYS A O 1
ATOM 2774 N N . GLY A 1 356 ? -9.523 -11.924 -4.827 1.00 97.75 356 GLY A N 1
ATOM 2775 C CA . GLY A 1 356 ? -9.267 -10.780 -5.708 1.00 97.75 356 GLY A CA 1
ATOM 2776 C C . GLY A 1 356 ? -9.918 -10.942 -7.086 1.00 97.75 356 GLY A C 1
ATOM 2777 O O . GLY A 1 356 ? -10.592 -10.032 -7.568 1.00 97.75 356 GLY A O 1
ATOM 2778 N N . ILE A 1 357 ? -9.793 -12.129 -7.687 1.00 98.50 357 ILE A N 1
ATOM 2779 C CA . ILE A 1 357 ? -10.432 -12.469 -8.971 1.00 98.50 357 ILE A CA 1
ATOM 2780 C C . ILE A 1 357 ? -11.961 -12.425 -8.860 1.00 98.50 357 ILE A C 1
ATOM 2782 O O . ILE A 1 357 ? -12.622 -11.804 -9.688 1.00 98.50 357 ILE A O 1
ATOM 2786 N N . VAL A 1 358 ? -12.533 -13.049 -7.826 1.00 97.94 358 VAL A N 1
ATOM 2787 C CA . VAL A 1 358 ? -13.979 -13.073 -7.560 1.00 97.94 358 VAL A CA 1
ATOM 2788 C C . VAL A 1 358 ? -14.528 -11.657 -7.432 1.00 97.94 358 VAL A C 1
ATOM 2790 O O . VAL A 1 358 ? -15.585 -11.365 -7.990 1.00 97.94 358 VAL A O 1
ATOM 2793 N N . ARG A 1 359 ? -13.814 -10.771 -6.729 1.00 97.94 359 ARG A N 1
ATOM 2794 C CA . ARG A 1 359 ? -14.200 -9.364 -6.602 1.00 97.94 359 ARG A CA 1
ATOM 2795 C C . ARG A 1 359 ? -14.258 -8.682 -7.971 1.00 97.94 359 ARG A C 1
ATOM 2797 O O . ARG A 1 359 ? -15.283 -8.101 -8.300 1.00 97.94 359 ARG A O 1
ATOM 2804 N N . ALA A 1 360 ? -13.241 -8.869 -8.815 1.00 98.31 360 ALA A N 1
ATOM 2805 C CA . ALA A 1 360 ? -13.243 -8.325 -10.175 1.00 98.31 360 ALA A CA 1
ATOM 2806 C C . ALA A 1 360 ? -14.377 -8.905 -11.046 1.00 98.31 360 ALA A C 1
ATOM 2808 O O . ALA A 1 360 ? -15.022 -8.165 -11.783 1.00 98.31 360 ALA A O 1
ATOM 2809 N N . ILE A 1 361 ? -14.677 -10.206 -10.935 1.00 98.31 361 ILE A N 1
ATOM 2810 C CA . ILE A 1 361 ? -15.804 -10.834 -11.648 1.00 98.31 361 ILE A CA 1
ATOM 2811 C C . ILE A 1 361 ? -17.141 -10.222 -11.212 1.00 98.31 361 ILE A C 1
ATOM 2813 O O . ILE A 1 361 ? -18.001 -9.984 -12.059 1.00 98.31 361 ILE A O 1
ATOM 2817 N N . ARG A 1 362 ? -17.330 -9.944 -9.914 1.00 97.31 362 ARG A N 1
ATOM 2818 C CA . ARG A 1 362 ? -18.544 -9.277 -9.409 1.00 97.31 362 ARG A CA 1
ATOM 2819 C C . ARG A 1 362 ? -18.689 -7.868 -9.977 1.00 97.31 362 ARG A C 1
ATOM 2821 O O . ARG A 1 362 ? -19.793 -7.510 -10.385 1.00 97.31 362 ARG A O 1
ATOM 2828 N N . ASP A 1 363 ? -17.598 -7.117 -10.055 1.00 97.62 363 ASP A N 1
ATOM 2829 C CA . ASP A 1 363 ? -17.609 -5.746 -10.574 1.00 97.62 363 ASP A CA 1
ATOM 2830 C C . ASP A 1 363 ? -17.875 -5.708 -12.091 1.00 97.62 363 ASP A C 1
ATOM 2832 O O . ASP A 1 363 ? -18.586 -4.832 -12.579 1.00 97.62 363 ASP A O 1
ATOM 2836 N N . TYR A 1 364 ? -17.392 -6.709 -12.838 1.00 98.19 364 TYR A N 1
ATOM 2837 C CA . TYR A 1 364 ? -17.571 -6.832 -14.294 1.00 98.19 364 TYR A CA 1
ATOM 2838 C C . TYR A 1 364 ? -18.713 -7.775 -14.710 1.00 98.19 364 TYR A C 1
ATOM 2840 O O . TYR A 1 364 ? -18.832 -8.139 -15.882 1.00 98.19 364 TYR A O 1
ATOM 2848 N N . GLN A 1 365 ? -19.596 -8.162 -13.785 1.00 96.50 365 GLN A N 1
ATOM 2849 C CA . GLN A 1 365 ? -20.595 -9.203 -14.048 1.00 96.50 365 GLN A CA 1
ATOM 2850 C C . GLN A 1 365 ? -21.569 -8.869 -15.192 1.00 96.50 365 GLN A C 1
ATOM 2852 O O . GLN A 1 365 ? -22.047 -9.772 -15.873 1.00 96.50 365 GLN A O 1
ATOM 2857 N N . GLY A 1 366 ? -21.888 -7.585 -15.393 1.00 97.00 366 GLY A N 1
ATOM 2858 C CA . GLY A 1 366 ? -22.774 -7.126 -16.466 1.00 97.00 366 GLY A CA 1
ATOM 2859 C C . GLY A 1 366 ? -22.135 -7.323 -17.845 1.00 97.00 366 GLY A C 1
ATOM 2860 O O . GLY A 1 366 ? -22.636 -8.140 -18.621 1.00 97.00 366 GLY A O 1
ATOM 2861 N N . PRO A 1 367 ? -20.998 -6.656 -18.128 1.00 97.81 367 PRO A N 1
ATOM 2862 C CA . PRO A 1 367 ? -20.276 -6.814 -19.389 1.00 97.81 367 PRO A CA 1
ATOM 2863 C C . PRO A 1 367 ? -19.895 -8.265 -19.716 1.00 97.81 367 PRO A C 1
ATOM 2865 O O . PRO A 1 367 ? -19.967 -8.658 -20.878 1.00 97.81 367 PRO A O 1
ATOM 2868 N N . LEU A 1 368 ? -19.545 -9.089 -18.718 1.00 97.81 368 LEU A N 1
ATOM 2869 C CA . LEU A 1 368 ? -19.210 -10.504 -18.936 1.00 97.81 368 LEU A CA 1
ATOM 2870 C C . LEU A 1 368 ? -20.386 -11.329 -19.472 1.00 97.81 368 LEU A C 1
ATOM 2872 O O . LEU A 1 368 ? -20.193 -12.157 -20.361 1.00 97.81 368 LEU A O 1
ATOM 2876 N N . LYS A 1 369 ? -21.605 -11.088 -18.974 1.00 97.19 369 LYS A N 1
ATOM 2877 C CA . LYS A 1 369 ? -22.817 -11.729 -19.511 1.00 97.19 369 LYS A CA 1
ATOM 2878 C C . LYS A 1 369 ? -23.114 -11.252 -20.924 1.00 97.19 369 LYS A C 1
ATOM 2880 O O . LYS A 1 369 ? -23.471 -12.051 -21.778 1.00 97.19 369 LYS A O 1
ATOM 2885 N N . GLU A 1 370 ? -22.946 -9.955 -21.168 1.00 96.94 370 GLU A N 1
ATOM 2886 C CA . GLU A 1 370 ? -23.228 -9.344 -22.467 1.00 96.94 370 GLU A CA 1
ATOM 2887 C C . GLU A 1 370 ? -22.325 -9.876 -23.594 1.00 96.94 370 GLU A C 1
ATOM 2889 O O . GLU A 1 370 ? -22.722 -9.887 -24.759 1.00 96.94 370 GLU A O 1
ATOM 2894 N N . HIS A 1 371 ? -21.115 -10.306 -23.234 1.00 97.56 371 HIS A N 1
ATOM 2895 C CA . HIS A 1 371 ? -20.116 -10.882 -24.136 1.00 97.56 371 HIS A CA 1
ATOM 2896 C C . HIS A 1 371 ? -20.099 -12.419 -24.119 1.00 97.56 371 HIS A C 1
ATOM 2898 O O . HIS A 1 371 ? -19.179 -13.015 -24.680 1.00 97.56 371 HIS A O 1
ATOM 2904 N N . GLU A 1 372 ? -21.084 -13.046 -23.463 1.00 97.44 372 GLU A N 1
ATOM 2905 C CA . GLU A 1 372 ? -21.246 -14.503 -23.372 1.00 97.44 372 GLU A CA 1
ATOM 2906 C C . GLU A 1 372 ? -19.951 -15.207 -22.934 1.00 97.44 372 GLU A C 1
ATOM 2908 O O . GLU A 1 372 ? -19.502 -16.193 -23.524 1.00 97.44 372 GLU A O 1
ATOM 2913 N N . VAL A 1 373 ? -19.302 -14.655 -21.901 1.00 97.81 373 VAL A N 1
ATOM 2914 C CA . VAL A 1 373 ? -18.035 -15.188 -21.396 1.00 97.81 373 VAL A CA 1
ATOM 2915 C C . VAL A 1 373 ? -18.273 -16.462 -20.592 1.00 97.81 373 VAL A C 1
ATOM 2917 O O . VAL A 1 373 ? -19.007 -16.456 -19.604 1.00 97.81 373 VAL A O 1
ATOM 2920 N N . THR A 1 374 ? -17.577 -17.535 -20.968 1.00 96.25 374 THR A N 1
ATOM 2921 C CA . THR A 1 374 ? -17.504 -18.781 -20.194 1.00 96.25 374 THR A CA 1
ATOM 2922 C C . THR A 1 374 ? -16.141 -18.919 -19.528 1.00 96.25 374 THR A C 1
ATOM 2924 O O . THR A 1 374 ? -15.105 -18.778 -20.179 1.00 96.25 374 THR A O 1
ATOM 2927 N N . ILE A 1 375 ? -16.132 -19.188 -18.220 1.00 97.88 375 ILE A N 1
ATOM 2928 C CA . ILE A 1 375 ? -14.913 -19.225 -17.407 1.00 97.88 375 ILE A CA 1
ATOM 2929 C C . ILE A 1 375 ? -14.570 -20.671 -17.042 1.00 97.88 375 ILE A C 1
ATOM 2931 O O . ILE A 1 375 ? -15.396 -21.399 -16.493 1.00 97.88 375 ILE A O 1
ATOM 2935 N N . PHE A 1 376 ? -13.322 -21.067 -17.279 1.00 96.75 376 PHE A N 1
ATOM 2936 C CA . PHE A 1 376 ? -12.769 -22.355 -16.863 1.00 96.75 376 PHE A CA 1
ATOM 2937 C C . PHE A 1 376 ? -11.680 -22.131 -15.822 1.00 96.75 376 PHE A C 1
ATOM 2939 O O . PHE A 1 376 ? -10.736 -21.380 -16.058 1.00 96.75 376 PHE A O 1
ATOM 2946 N N . VAL A 1 377 ? -11.808 -22.782 -14.669 1.00 96.56 377 VAL A N 1
ATOM 2947 C CA . VAL A 1 377 ? -10.920 -22.612 -13.519 1.00 96.56 377 VAL A CA 1
ATOM 2948 C C . VAL A 1 377 ? -10.274 -23.943 -13.179 1.00 96.56 377 VAL A C 1
ATOM 2950 O O . VAL A 1 377 ? -10.979 -24.908 -12.894 1.00 96.56 377 VAL A O 1
ATOM 2953 N N . ARG A 1 378 ? -8.941 -23.989 -13.138 1.00 95.62 378 ARG A N 1
ATOM 2954 C CA . ARG A 1 378 ? -8.199 -25.151 -12.632 1.00 95.62 378 ARG A CA 1
ATOM 2955 C C . ARG A 1 378 ? -7.033 -24.682 -11.783 1.00 95.62 378 ARG A C 1
ATOM 2957 O O . ARG A 1 378 ? -6.122 -24.035 -12.296 1.00 95.62 378 ARG A O 1
ATOM 2964 N N . ARG A 1 379 ? -7.026 -25.025 -10.489 1.00 94.56 379 ARG A N 1
ATOM 2965 C CA . ARG A 1 379 ? -5.941 -24.616 -9.582 1.00 94.56 379 ARG A CA 1
ATOM 2966 C C . ARG A 1 379 ? -5.772 -25.551 -8.385 1.00 94.56 379 ARG A C 1
ATOM 2968 O O . ARG A 1 379 ? -6.736 -26.116 -7.885 1.00 94.56 379 ARG A O 1
ATOM 2975 N N . GLY A 1 380 ? -4.536 -25.654 -7.899 1.00 90.38 380 GLY A N 1
ATOM 2976 C CA . GLY A 1 380 ? -4.191 -26.283 -6.621 1.00 90.38 380 GLY A CA 1
ATOM 2977 C C . GLY A 1 380 ? -3.169 -25.452 -5.844 1.00 90.38 380 GLY A C 1
ATOM 2978 O O . GLY A 1 380 ? -2.619 -24.489 -6.380 1.00 90.38 380 GLY A O 1
ATOM 2979 N N . GLY A 1 381 ? -2.888 -25.837 -4.599 1.00 93.69 381 GLY A N 1
ATOM 2980 C CA . GLY A 1 381 ? -1.907 -25.180 -3.724 1.00 93.69 381 GLY A CA 1
ATOM 2981 C C . GLY A 1 381 ? -2.504 -24.731 -2.385 1.00 93.69 381 GLY A C 1
ATOM 2982 O O . GLY A 1 381 ? -3.607 -25.157 -2.045 1.00 93.69 381 GLY A O 1
ATOM 2983 N N . PRO A 1 382 ? -1.811 -23.884 -1.605 1.00 91.94 382 PRO A N 1
ATOM 2984 C CA . PRO A 1 382 ? -2.289 -23.439 -0.298 1.00 91.94 382 PRO A CA 1
ATOM 2985 C C . PRO A 1 382 ? -3.709 -22.860 -0.350 1.00 91.94 382 PRO A C 1
ATOM 2987 O O . PRO A 1 382 ? -3.981 -21.930 -1.112 1.00 91.94 382 PRO A O 1
ATOM 2990 N N . ASN A 1 383 ? -4.604 -23.413 0.471 1.00 91.06 383 ASN A N 1
ATOM 2991 C CA . ASN A 1 383 ? -6.008 -23.016 0.626 1.00 91.06 383 ASN A CA 1
ATOM 2992 C C . ASN A 1 383 ? -6.846 -23.045 -0.668 1.00 91.06 383 ASN A C 1
ATOM 2994 O O . ASN A 1 383 ? -7.811 -22.290 -0.815 1.00 91.06 383 ASN A O 1
ATOM 2998 N N . TYR A 1 384 ? -6.495 -23.905 -1.628 1.00 89.62 384 TYR A N 1
ATOM 2999 C CA . TYR A 1 384 ? -7.196 -23.968 -2.913 1.00 89.62 384 TYR A CA 1
ATOM 3000 C C . TYR A 1 384 ? -8.671 -24.349 -2.790 1.00 89.62 384 TYR A C 1
ATOM 3002 O O . TYR A 1 384 ? -9.474 -23.850 -3.569 1.00 89.62 384 TYR A O 1
ATOM 3010 N N . GLN A 1 385 ? -9.050 -25.157 -1.798 1.00 85.44 385 GLN A N 1
ATOM 3011 C CA . GLN A 1 385 ? -10.437 -25.570 -1.586 1.00 85.44 385 GLN A CA 1
ATOM 3012 C C . GLN A 1 385 ? -11.352 -24.360 -1.361 1.00 85.44 385 GLN A C 1
ATOM 3014 O O . GLN A 1 385 ? -12.402 -24.266 -1.993 1.00 85.44 385 GLN A O 1
ATOM 3019 N N . GLU A 1 386 ? -10.927 -23.401 -0.530 1.00 82.94 386 GLU A N 1
ATOM 3020 C CA . GLU A 1 386 ? -11.691 -22.173 -0.289 1.00 82.94 386 GLU A CA 1
ATOM 3021 C C . GLU A 1 386 ? -11.711 -21.276 -1.530 1.00 82.94 386 GLU A C 1
ATOM 3023 O O . GLU A 1 386 ? -12.767 -20.767 -1.902 1.00 82.94 386 GLU A O 1
ATOM 3028 N N . GLY A 1 387 ? -10.578 -21.144 -2.231 1.00 89.75 387 GLY A N 1
ATOM 3029 C CA . GLY A 1 387 ? -10.515 -20.423 -3.506 1.00 89.75 387 GLY A CA 1
ATOM 3030 C C . GLY A 1 387 ? -11.504 -20.973 -4.542 1.00 89.75 387 GLY A C 1
ATOM 3031 O O . GLY A 1 387 ? -12.292 -20.224 -5.121 1.00 89.75 387 GLY A O 1
ATOM 3032 N N . LEU A 1 388 ? -11.513 -22.289 -4.757 1.00 89.69 388 LEU A N 1
ATOM 3033 C CA . LEU A 1 388 ? -12.431 -22.946 -5.691 1.00 89.69 388 LEU A CA 1
ATOM 3034 C C . LEU A 1 388 ? -13.893 -22.820 -5.240 1.00 89.69 388 LEU A C 1
ATOM 3036 O O . LEU A 1 388 ? -14.767 -22.577 -6.075 1.00 89.69 388 LEU A O 1
ATOM 3040 N N . ARG A 1 389 ? -14.166 -22.910 -3.931 1.00 91.25 389 ARG A N 1
ATOM 3041 C CA . ARG A 1 389 ? -15.510 -22.713 -3.372 1.00 91.25 389 ARG A CA 1
ATOM 3042 C C . ARG A 1 389 ? -16.057 -21.325 -3.716 1.00 91.25 389 ARG A C 1
ATOM 3044 O O . ARG A 1 389 ? -17.165 -21.238 -4.249 1.00 91.25 389 ARG A O 1
ATOM 3051 N N . VAL A 1 390 ? -15.285 -20.257 -3.475 1.00 88.44 390 VAL A N 1
ATOM 3052 C CA . VAL A 1 390 ? -15.726 -18.880 -3.777 1.00 88.44 390 VAL A CA 1
ATOM 3053 C C . VAL A 1 390 ? -15.866 -18.617 -5.280 1.00 88.44 390 VAL A C 1
ATOM 3055 O O . VAL A 1 390 ? -16.765 -17.877 -5.681 1.00 88.44 390 VAL A O 1
ATOM 3058 N N . MET A 1 391 ? -15.055 -19.267 -6.126 1.00 93.31 391 MET A N 1
ATOM 3059 C CA . MET A 1 391 ? -15.212 -19.213 -7.588 1.00 93.31 391 MET A CA 1
ATOM 3060 C C . MET A 1 391 ? -16.508 -19.888 -8.062 1.00 93.31 391 MET A C 1
ATOM 3062 O O . MET A 1 391 ? -17.209 -19.358 -8.924 1.00 93.31 391 MET A O 1
ATOM 3066 N N . GLY A 1 392 ? -16.877 -21.031 -7.478 1.00 84.75 392 GLY A N 1
ATOM 3067 C CA . GLY A 1 392 ? -18.155 -21.682 -7.783 1.00 84.75 392 GLY A CA 1
ATOM 3068 C C . GLY A 1 392 ? -19.361 -20.862 -7.310 1.00 84.75 392 GLY A C 1
ATOM 3069 O O . GLY A 1 392 ? -20.386 -20.790 -7.990 1.00 84.75 392 GLY A O 1
ATOM 3070 N N . GLU A 1 393 ? -19.244 -20.206 -6.155 1.00 87.44 393 GLU A N 1
ATOM 3071 C CA . GLU A 1 393 ? -20.294 -19.355 -5.590 1.00 87.44 393 GLU A CA 1
ATOM 3072 C C . GLU A 1 393 ? -20.539 -18.089 -6.426 1.00 87.44 393 GLU A C 1
ATOM 3074 O O . GLU A 1 393 ? -21.694 -17.725 -6.670 1.00 87.44 393 GLU A O 1
ATOM 3079 N N . VAL A 1 394 ? -19.481 -17.433 -6.925 1.00 92.75 394 VAL A N 1
ATOM 3080 C CA . VAL A 1 394 ? -19.651 -16.253 -7.788 1.00 92.75 394 VAL A CA 1
ATOM 3081 C C . VAL A 1 394 ? -20.313 -16.615 -9.117 1.00 92.75 394 VAL A C 1
ATOM 3083 O O . VAL A 1 394 ? -21.158 -15.856 -9.585 1.00 92.75 394 VAL A O 1
ATOM 3086 N N . GLY A 1 395 ? -20.036 -17.797 -9.677 1.00 87.12 395 GLY A N 1
ATOM 3087 C CA . GLY A 1 395 ? -20.723 -18.280 -10.879 1.00 87.12 395 GLY A CA 1
ATOM 3088 C C . GLY A 1 395 ? -22.233 -18.418 -10.665 1.00 87.12 395 GLY A C 1
ATOM 3089 O O . GLY A 1 395 ? -23.023 -17.900 -11.449 1.00 87.12 395 GLY A O 1
ATOM 3090 N N . LYS A 1 396 ? -22.654 -19.013 -9.540 1.00 90.06 396 LYS A N 1
ATOM 3091 C CA . LYS A 1 396 ? -24.081 -19.161 -9.192 1.00 90.06 396 LYS A CA 1
ATOM 3092 C C . LYS A 1 396 ? -24.776 -17.830 -8.907 1.00 90.06 396 LYS A C 1
ATOM 3094 O O . LYS A 1 396 ? -25.890 -17.615 -9.367 1.00 90.06 396 LYS A O 1
ATOM 3099 N N . THR A 1 397 ? -24.139 -16.957 -8.127 1.00 90.88 397 THR A N 1
ATOM 3100 C CA . THR A 1 397 ? -24.749 -15.688 -7.688 1.00 90.88 397 THR A CA 1
ATOM 3101 C C . THR A 1 397 ? -24.829 -14.666 -8.816 1.00 90.88 397 THR A C 1
ATOM 3103 O O . THR A 1 397 ? -25.802 -13.922 -8.898 1.00 90.88 397 THR A O 1
ATOM 3106 N N . THR A 1 398 ? -23.840 -14.644 -9.712 1.00 92.06 398 THR A N 1
ATOM 3107 C CA . THR A 1 398 ? -23.866 -13.766 -10.885 1.00 92.06 398 THR A CA 1
ATOM 3108 C C . THR A 1 398 ? -24.637 -14.383 -12.048 1.00 92.06 398 THR A C 1
ATOM 3110 O O . THR A 1 398 ? -25.249 -13.639 -12.799 1.00 92.06 398 THR A O 1
ATOM 3113 N N . GLY A 1 399 ? -24.657 -15.707 -12.212 1.00 91.19 399 GLY A N 1
ATOM 3114 C CA . GLY A 1 399 ? -25.227 -16.385 -13.383 1.00 91.19 399 GLY A CA 1
ATOM 3115 C C . GLY A 1 399 ? -24.256 -16.514 -14.565 1.00 91.19 399 GLY A C 1
ATOM 3116 O O . GLY A 1 399 ? -24.679 -16.885 -15.655 1.00 91.19 399 GLY A O 1
ATOM 3117 N N . ILE A 1 400 ? -22.971 -16.199 -14.374 1.00 94.81 400 ILE A N 1
ATOM 3118 C CA . ILE A 1 400 ? -21.918 -16.443 -15.371 1.00 94.81 400 ILE A CA 1
ATOM 3119 C C . ILE A 1 400 ? -21.547 -17.935 -15.331 1.00 94.81 400 ILE A C 1
ATOM 3121 O O . ILE A 1 400 ? -21.355 -18.474 -14.236 1.00 94.81 400 ILE A O 1
ATOM 3125 N N . PRO A 1 401 ? -21.417 -18.624 -16.479 1.00 94.44 401 PRO A N 1
ATOM 3126 C CA . PRO A 1 401 ? -21.011 -20.024 -16.497 1.00 94.44 401 PRO A CA 1
ATOM 3127 C C . PRO A 1 401 ? -19.532 -20.159 -16.100 1.00 94.44 401 PRO A C 1
ATOM 3129 O O . PRO A 1 401 ? -18.629 -19.793 -16.853 1.00 94.44 401 PRO A O 1
ATOM 3132 N N . ILE A 1 402 ? -19.294 -20.678 -14.888 1.00 94.75 402 ILE A N 1
ATOM 3133 C CA . ILE A 1 402 ? -17.957 -20.935 -14.334 1.00 94.75 402 ILE A CA 1
ATOM 3134 C C . ILE A 1 402 ? -17.808 -22.426 -14.024 1.00 94.75 402 ILE A C 1
ATOM 3136 O O . ILE A 1 402 ? -18.519 -22.970 -13.177 1.00 94.75 402 ILE A O 1
ATOM 3140 N N . HIS A 1 403 ? -16.845 -23.072 -14.677 1.00 92.56 403 HIS A N 1
ATOM 3141 C CA . HIS A 1 403 ? -16.497 -24.477 -14.472 1.00 92.56 403 HIS A CA 1
ATOM 3142 C C . HIS A 1 403 ? -15.239 -24.577 -13.609 1.00 92.56 403 HIS A C 1
ATOM 3144 O O . HIS A 1 403 ? -14.192 -24.057 -13.989 1.00 92.56 403 HIS A O 1
ATOM 3150 N N . VAL A 1 404 ? -15.341 -25.214 -12.440 1.00 91.00 404 VAL A N 1
ATOM 3151 C CA . VAL A 1 404 ? -14.294 -25.203 -11.407 1.00 91.00 404 VAL A CA 1
ATOM 3152 C C . VAL A 1 404 ? -13.738 -26.606 -11.174 1.00 91.00 404 VAL A C 1
ATOM 3154 O O . VAL A 1 404 ? -14.496 -27.519 -10.858 1.00 91.00 404 VAL A O 1
ATOM 3157 N N . PHE A 1 405 ? -12.416 -26.745 -11.286 1.00 90.19 405 PHE A N 1
ATOM 3158 C CA . PHE A 1 405 ? -11.679 -28.004 -11.171 1.00 90.19 405 PHE A CA 1
ATOM 3159 C C . PHE A 1 405 ? -10.486 -27.872 -10.208 1.00 90.19 405 PHE A C 1
ATOM 3161 O O . PHE A 1 405 ? -9.808 -26.838 -10.172 1.00 90.19 405 PHE A O 1
ATOM 3168 N N . GLY A 1 406 ? -10.219 -28.919 -9.427 1.00 86.88 406 GLY A N 1
ATOM 3169 C CA . GLY A 1 406 ? -9.131 -28.984 -8.456 1.00 86.88 406 GLY A CA 1
ATOM 3170 C C . GLY A 1 406 ? -7.903 -29.748 -8.944 1.00 86.88 406 GLY A C 1
ATOM 3171 O O . GLY A 1 406 ? -7.565 -29.771 -10.132 1.00 86.88 406 GLY A O 1
ATOM 3172 N N . THR A 1 407 ? -7.183 -30.343 -7.992 1.00 86.69 407 THR A N 1
ATOM 3173 C CA . THR A 1 407 ? -5.938 -31.080 -8.248 1.00 86.69 407 THR A CA 1
ATOM 3174 C C . THR A 1 407 ? -6.167 -32.430 -8.914 1.00 86.69 407 THR A C 1
ATOM 3176 O O . THR A 1 407 ? -5.269 -32.916 -9.591 1.00 86.69 407 THR A O 1
ATOM 3179 N N . GLU A 1 408 ? -7.362 -32.996 -8.757 1.00 80.75 408 GLU A N 1
ATOM 3180 C CA . GLU A 1 408 ? -7.811 -34.247 -9.373 1.00 80.75 408 GLU A CA 1
ATOM 3181 C C . GLU A 1 408 ? -7.932 -34.168 -10.901 1.00 80.75 408 GLU A C 1
ATOM 3183 O O . GLU A 1 408 ? -7.953 -35.189 -11.575 1.00 80.75 408 GLU A O 1
ATOM 3188 N N . THR A 1 409 ? -7.994 -32.960 -11.463 1.00 80.94 409 THR A N 1
ATOM 3189 C CA . THR A 1 409 ? -8.034 -32.744 -12.912 1.00 80.94 409 THR A CA 1
ATOM 3190 C C . THR A 1 409 ? -6.630 -32.402 -13.418 1.00 80.94 409 THR A C 1
ATOM 3192 O O . THR A 1 409 ? -5.966 -31.533 -12.837 1.00 80.94 409 THR A O 1
ATOM 3195 N N . HIS A 1 410 ? -6.152 -33.047 -14.496 1.00 84.69 410 HIS A N 1
ATOM 3196 C CA . HIS A 1 410 ? -4.846 -32.711 -15.086 1.00 84.69 410 HIS A CA 1
ATOM 3197 C C . HIS A 1 410 ? -4.784 -31.227 -15.463 1.00 84.69 410 HIS A C 1
ATOM 3199 O O . HIS A 1 410 ? -5.783 -30.622 -15.832 1.00 84.69 410 HIS A O 1
ATOM 3205 N N . MET A 1 411 ? -3.591 -30.634 -15.395 1.00 81.69 411 MET A N 1
ATOM 3206 C CA . MET A 1 411 ? -3.412 -29.192 -15.589 1.00 81.69 411 MET A CA 1
ATOM 3207 C C . MET A 1 411 ? -4.000 -28.689 -16.916 1.00 81.69 411 MET A C 1
ATOM 3209 O O . MET A 1 411 ? -4.693 -27.677 -16.925 1.00 81.69 411 MET A O 1
ATOM 3213 N N . THR A 1 412 ? -3.770 -29.419 -18.005 1.00 82.06 412 THR A N 1
ATOM 3214 C CA . THR A 1 412 ? -4.259 -29.082 -19.350 1.00 82.06 412 THR A CA 1
ATOM 3215 C C . THR A 1 412 ? -5.517 -29.851 -19.756 1.00 82.06 412 THR A C 1
ATOM 3217 O O . THR A 1 412 ? -6.080 -29.557 -20.807 1.00 82.06 412 THR A O 1
ATOM 3220 N N . ALA A 1 413 ? -5.985 -30.818 -18.953 1.00 69.56 413 ALA A N 1
ATOM 3221 C CA . ALA A 1 413 ? -7.210 -31.548 -19.263 1.00 69.56 413 ALA A CA 1
ATOM 3222 C C . ALA A 1 413 ? -8.418 -30.805 -18.703 1.00 69.56 413 ALA A C 1
ATOM 3224 O O . ALA A 1 413 ? -8.487 -30.484 -17.523 1.00 69.56 413 ALA A O 1
ATOM 3225 N N . ILE A 1 414 ? -9.406 -30.602 -19.558 1.00 59.97 414 ILE A N 1
ATOM 3226 C CA . ILE A 1 414 ? -10.755 -30.174 -19.184 1.00 59.97 414 ILE A CA 1
ATOM 3227 C C . ILE A 1 414 ? -11.765 -31.325 -19.386 1.00 59.97 414 ILE A C 1
ATOM 3229 O O . ILE A 1 414 ? -12.947 -31.087 -19.611 1.00 59.97 414 ILE A O 1
ATOM 3233 N N . VAL A 1 415 ? -11.299 -32.584 -19.266 1.00 40.16 415 VAL A N 1
ATOM 3234 C CA . VAL A 1 415 ? -12.098 -33.830 -19.178 1.00 40.16 415 VAL A CA 1
ATOM 3235 C C . VAL A 1 415 ? -11.443 -34.773 -18.133 1.00 40.16 415 VAL A C 1
ATOM 3237 O O . VAL A 1 415 ? -10.219 -34.913 -18.167 1.00 40.16 415 VAL A O 1
ATOM 3240 N N . PRO A 1 416 ? -12.193 -35.376 -17.181 1.00 38.00 416 PRO A N 1
ATOM 3241 C CA . PRO A 1 416 ? -11.629 -35.919 -15.932 1.00 38.00 416 PRO A CA 1
ATOM 3242 C C . PRO A 1 416 ? -11.196 -37.402 -15.973 1.00 38.00 416 PRO A C 1
ATOM 3244 O O . PRO A 1 416 ? -11.813 -38.219 -16.653 1.00 38.00 416 PRO A O 1
ATOM 3247 N N . ALA A 1 417 ? -10.204 -37.758 -15.141 1.00 33.97 417 ALA A N 1
ATOM 3248 C CA . ALA A 1 417 ? -9.875 -39.123 -14.697 1.00 33.97 417 ALA A CA 1
ATOM 3249 C C . ALA A 1 417 ? -9.440 -39.101 -13.211 1.00 33.97 417 ALA A C 1
ATOM 3251 O O . ALA A 1 417 ? -8.952 -38.080 -12.737 1.00 33.97 417 ALA A O 1
ATOM 3252 N N . GLN A 1 418 ? -9.667 -40.189 -12.463 1.00 33.59 418 GLN A N 1
ATOM 3253 C CA . GLN A 1 418 ? -9.647 -40.217 -10.988 1.00 33.59 418 GLN A CA 1
ATOM 3254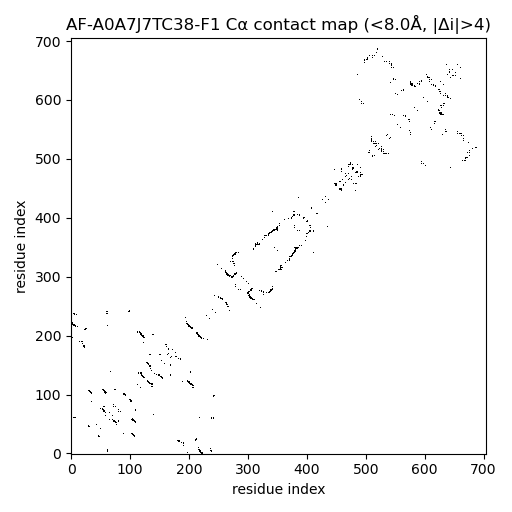 C C . GLN A 1 418 ? -8.347 -40.806 -10.399 1.00 33.59 418 GLN A C 1
ATOM 3256 O O . GLN A 1 418 ? -7.890 -41.854 -10.849 1.00 33.59 418 GLN A O 1
ATOM 3261 N N . GLU A 1 419 ? -7.814 -40.188 -9.335 1.00 41.72 419 GLU A N 1
ATOM 3262 C CA . GLU A 1 419 ? -6.641 -40.648 -8.563 1.00 41.72 419 GLU A CA 1
ATOM 3263 C C . GLU A 1 419 ? -6.932 -40.777 -7.050 1.00 41.72 419 GLU A C 1
ATOM 3265 O O . GLU A 1 419 ? -7.914 -40.237 -6.535 1.00 41.72 419 GLU A O 1
ATOM 3270 N N . VAL A 1 420 ? -6.081 -41.530 -6.338 1.00 42.00 420 VAL A N 1
ATOM 3271 C CA . VAL A 1 420 ? -6.304 -42.057 -4.973 1.00 42.00 420 VAL A CA 1
ATOM 3272 C C . VAL A 1 420 ? -5.562 -41.223 -3.906 1.00 42.00 420 VAL A C 1
ATOM 3274 O O . VAL A 1 420 ? -4.414 -40.842 -4.135 1.00 42.00 420 VAL A O 1
ATOM 3277 N N . PRO A 1 421 ? -6.166 -40.945 -2.729 1.00 44.72 421 PRO A N 1
ATOM 3278 C CA . PRO A 1 421 ? -5.600 -40.017 -1.747 1.00 44.72 421 PRO A CA 1
ATOM 3279 C C . PRO A 1 421 ? -4.466 -40.606 -0.874 1.00 44.72 421 PRO A C 1
ATOM 3281 O O . PRO A 1 421 ? -4.507 -41.785 -0.514 1.00 44.72 421 PRO A O 1
ATOM 3284 N N . PRO A 1 422 ? -3.481 -39.775 -0.470 1.00 42.00 422 PRO A N 1
ATOM 3285 C CA . PRO A 1 422 ? -2.409 -40.142 0.460 1.00 42.00 422 PRO A CA 1
ATOM 3286 C C . PRO A 1 422 ? -2.870 -40.185 1.939 1.00 42.00 422 PRO A C 1
ATOM 3288 O O . PRO A 1 422 ? -3.968 -39.723 2.262 1.00 42.00 422 PRO A O 1
ATOM 3291 N N . PRO A 1 423 ? -2.037 -40.715 2.863 1.00 41.50 423 PRO A N 1
ATOM 3292 C CA . PRO A 1 423 ? -2.381 -40.869 4.279 1.00 41.50 423 PRO A CA 1
ATOM 3293 C C . PRO A 1 423 ? -2.603 -39.533 5.001 1.00 41.50 423 PRO A C 1
ATOM 3295 O O . PRO A 1 423 ? -1.860 -38.570 4.814 1.00 41.50 423 PRO A O 1
ATOM 3298 N N . THR A 1 424 ? -3.607 -39.493 5.875 1.00 48.97 424 THR A N 1
ATOM 3299 C CA . THR A 1 424 ? -4.045 -38.287 6.588 1.00 48.97 424 THR A CA 1
ATOM 3300 C C . THR A 1 424 ? -3.142 -37.924 7.768 1.00 48.97 424 THR A C 1
ATOM 3302 O O . THR A 1 424 ? -2.963 -38.723 8.686 1.00 48.97 424 THR A O 1
ATOM 3305 N N . VAL A 1 425 ? -2.655 -36.681 7.784 1.00 58.62 425 VAL A N 1
ATOM 3306 C CA . VAL A 1 425 ? -2.070 -36.010 8.958 1.00 58.62 425 VAL A CA 1
ATOM 3307 C C . VAL A 1 425 ? -3.140 -35.189 9.694 1.00 58.62 425 VAL A C 1
ATOM 3309 O O . VAL A 1 425 ? -4.132 -34.797 9.070 1.00 58.62 425 VAL A O 1
ATOM 3312 N N . PRO A 1 426 ? -2.989 -34.931 11.008 1.00 66.06 426 PRO A N 1
ATOM 3313 C CA . PRO A 1 426 ? -3.928 -34.092 11.746 1.00 66.06 426 PRO A CA 1
ATOM 3314 C C . PRO A 1 426 ? -4.012 -32.692 11.131 1.00 66.06 426 PRO A C 1
ATOM 3316 O O . PRO A 1 426 ? -3.005 -32.083 10.780 1.00 66.06 426 PRO A O 1
ATOM 3319 N N . MET A 1 427 ? -5.241 -32.207 10.983 1.00 76.25 427 MET A N 1
ATOM 3320 C CA . MET A 1 427 ? -5.543 -30.935 10.341 1.00 76.25 427 MET A CA 1
ATOM 3321 C C . MET A 1 427 ? -5.219 -29.754 11.261 1.00 76.25 427 MET A C 1
ATOM 3323 O O . MET A 1 427 ? -5.581 -29.772 12.439 1.00 76.25 427 MET A O 1
ATOM 3327 N N . ASP A 1 428 ? -4.608 -28.703 10.714 1.00 78.62 428 ASP A N 1
ATOM 3328 C CA . ASP A 1 428 ? -4.371 -27.465 11.455 1.00 78.62 428 ASP A CA 1
ATOM 3329 C C . ASP A 1 428 ? -5.678 -26.832 11.946 1.00 78.62 428 ASP A C 1
ATOM 3331 O O . ASP A 1 428 ? -6.689 -26.799 11.242 1.00 78.62 428 ASP A O 1
ATOM 3335 N N . TYR A 1 429 ? -5.644 -26.259 13.151 1.00 80.06 429 TYR A N 1
ATOM 3336 C CA . TYR A 1 429 ? -6.808 -25.623 13.775 1.00 80.06 429 TYR A CA 1
ATOM 3337 C C . TYR A 1 429 ? -7.412 -24.499 12.914 1.00 80.06 429 TYR A C 1
ATOM 3339 O O . TYR A 1 429 ? -8.634 -24.402 12.801 1.00 80.06 429 TYR A O 1
ATOM 3347 N N . SER A 1 430 ? -6.573 -23.643 12.315 1.00 78.19 430 SER A N 1
ATOM 3348 C CA . SER A 1 430 ? -7.023 -22.549 11.441 1.00 78.19 430 SER A CA 1
ATOM 3349 C C . SER A 1 430 ? -7.785 -23.087 10.233 1.00 78.19 430 SER A C 1
ATOM 3351 O O . SER A 1 430 ? -8.872 -22.598 9.935 1.00 78.19 430 SER A O 1
ATOM 3353 N N . TRP A 1 431 ? -7.259 -24.143 9.613 1.00 74.38 431 TRP A N 1
ATOM 3354 C CA . TRP A 1 431 ? -7.851 -24.795 8.452 1.00 74.38 431 TRP A CA 1
ATOM 3355 C C . TRP A 1 431 ? -9.156 -25.519 8.798 1.00 74.38 431 TRP A C 1
ATOM 3357 O O . TRP A 1 431 ? -10.175 -25.328 8.138 1.00 74.38 431 TRP A O 1
ATOM 3367 N N . ALA A 1 432 ? -9.176 -26.267 9.904 1.00 81.75 432 ALA A N 1
ATOM 3368 C CA . ALA A 1 432 ? -10.380 -26.935 10.391 1.00 81.75 432 ALA A CA 1
ATOM 3369 C C . ALA A 1 432 ? -11.500 -25.939 10.735 1.00 81.75 432 ALA A C 1
ATOM 3371 O O . ALA A 1 432 ? -12.677 -26.224 10.513 1.00 81.75 432 ALA A O 1
ATOM 3372 N N . ARG A 1 433 ? -11.147 -24.761 11.268 1.00 80.75 433 ARG A N 1
ATOM 3373 C CA . ARG A 1 433 ? -12.102 -23.684 11.553 1.00 80.75 433 ARG A CA 1
ATOM 3374 C C . ARG A 1 433 ? -12.618 -23.023 10.274 1.00 80.75 433 ARG A C 1
ATOM 3376 O O . ARG A 1 433 ? -13.812 -22.757 10.200 1.00 80.75 433 ARG A O 1
ATOM 3383 N N . GLU A 1 434 ? -11.752 -22.764 9.294 1.00 76.88 434 GLU A N 1
ATOM 3384 C CA . GLU A 1 434 ? -12.130 -22.154 8.007 1.00 76.88 434 GLU A CA 1
ATOM 3385 C C . GLU A 1 434 ? -13.069 -23.066 7.204 1.00 76.88 434 GLU A C 1
ATOM 3387 O O . GLU A 1 434 ? -14.067 -22.599 6.663 1.00 76.88 434 GLU A O 1
ATOM 3392 N N . LEU A 1 435 ? -12.834 -24.381 7.243 1.00 78.94 435 LEU A N 1
ATOM 3393 C CA . LEU A 1 435 ? -13.726 -25.390 6.664 1.00 78.94 435 LEU A CA 1
ATOM 3394 C C . LEU A 1 435 ? -15.000 -25.656 7.492 1.00 78.94 435 LEU A C 1
ATOM 3396 O O . LEU A 1 435 ? -15.840 -26.455 7.081 1.00 78.94 435 LEU A O 1
ATOM 3400 N N . GLY A 1 436 ? -15.148 -25.039 8.669 1.00 82.69 436 GLY A N 1
ATOM 3401 C CA . GLY A 1 436 ? -16.307 -25.229 9.547 1.00 82.69 436 GLY A CA 1
ATOM 3402 C C . GLY A 1 436 ? -16.392 -26.601 10.231 1.00 82.69 436 GLY A C 1
ATOM 3403 O O . GLY A 1 436 ? -17.450 -26.964 10.738 1.00 82.69 436 GLY A O 1
ATOM 3404 N N . LEU A 1 437 ? -15.297 -27.368 10.274 1.00 82.56 437 LEU A N 1
ATOM 3405 C CA . LEU A 1 437 ? -15.250 -28.717 10.861 1.00 82.56 437 LEU A CA 1
ATOM 3406 C C . LEU A 1 437 ? -15.242 -28.702 12.394 1.00 82.56 437 LEU A C 1
ATOM 3408 O O . LEU A 1 437 ? -15.609 -29.687 13.035 1.00 82.56 437 LEU A O 1
ATOM 3412 N N . ILE A 1 438 ? -14.812 -27.590 12.991 1.00 86.56 438 ILE A N 1
ATOM 3413 C CA . ILE A 1 438 ? -14.740 -27.407 14.440 1.00 86.56 438 ILE A CA 1
ATOM 3414 C C . ILE A 1 438 ? -15.333 -26.063 14.856 1.00 86.56 438 ILE A C 1
ATOM 3416 O O . ILE A 1 438 ? -15.305 -25.081 14.114 1.00 86.56 438 ILE A O 1
ATOM 3420 N N . ARG A 1 439 ? -15.801 -25.995 16.105 1.00 84.19 439 ARG A N 1
ATOM 3421 C CA . ARG A 1 439 ? -16.185 -24.749 16.775 1.00 84.19 439 ARG A CA 1
ATOM 3422 C C . ARG A 1 439 ? -15.351 -24.568 18.037 1.00 84.19 439 ARG A C 1
ATOM 3424 O O . ARG A 1 439 ? -15.263 -25.480 18.855 1.00 84.19 439 ARG A O 1
ATOM 3431 N N . LYS A 1 440 ? -14.768 -23.383 18.213 1.00 85.69 440 LYS A N 1
ATOM 3432 C CA . LYS A 1 440 ? -14.129 -22.965 19.466 1.00 85.69 440 LYS A CA 1
ATOM 3433 C C . LYS A 1 440 ? -14.876 -21.739 19.993 1.00 85.69 440 LYS A C 1
ATOM 3435 O O . LYS A 1 440 ? -14.961 -20.757 19.253 1.00 85.69 440 LYS A O 1
ATOM 3440 N N . PRO A 1 441 ? -15.426 -21.779 21.218 1.00 87.75 441 PRO A N 1
ATOM 3441 C CA . PRO A 1 441 ? -16.079 -20.614 21.800 1.00 87.75 441 PRO A CA 1
ATOM 3442 C C . PRO A 1 441 ? -15.069 -19.473 21.960 1.00 87.75 441 PRO A C 1
ATOM 3444 O O . PRO A 1 441 ? -13.899 -19.703 22.280 1.00 87.75 441 PRO A O 1
ATOM 3447 N N . ALA A 1 442 ? -15.515 -18.243 21.707 1.00 89.12 442 ALA A N 1
ATOM 3448 C CA . ALA A 1 442 ? -14.696 -17.062 21.939 1.00 89.12 442 ALA A CA 1
ATOM 3449 C C . ALA A 1 442 ? -14.465 -16.882 23.446 1.00 89.12 442 ALA A C 1
ATOM 3451 O O . ALA A 1 442 ? -15.399 -16.998 24.235 1.00 89.12 442 ALA A O 1
ATOM 3452 N N . SER A 1 443 ? -13.222 -16.605 23.842 1.00 93.25 443 SER A N 1
ATOM 3453 C CA . SER A 1 443 ? -12.868 -16.364 25.250 1.00 93.25 443 SER A CA 1
ATOM 3454 C C . SER A 1 443 ? -13.161 -14.934 25.706 1.00 93.25 443 SER A C 1
ATOM 3456 O O . SER A 1 443 ? -13.220 -14.680 26.901 1.00 93.25 443 SER A O 1
ATOM 3458 N N . PHE A 1 444 ? -13.327 -14.012 24.758 1.00 93.50 444 PHE A N 1
ATOM 3459 C CA . PHE A 1 444 ? -13.536 -12.592 25.010 1.00 93.50 444 PHE A CA 1
ATOM 3460 C C . PHE A 1 444 ? -14.728 -12.090 24.200 1.00 93.50 444 PHE A C 1
ATOM 3462 O O . PHE A 1 444 ? -14.967 -12.554 23.082 1.00 93.50 444 PHE A O 1
ATOM 3469 N N . MET A 1 445 ? -15.441 -11.119 24.766 1.00 94.31 445 MET A N 1
ATOM 3470 C CA . MET A 1 445 ? -16.486 -10.351 24.099 1.00 94.31 445 MET A CA 1
ATOM 3471 C C . MET A 1 445 ? -16.117 -8.868 24.166 1.00 94.31 445 MET A C 1
ATOM 3473 O O . MET A 1 445 ? -15.674 -8.388 25.205 1.00 94.31 445 MET A O 1
ATOM 3477 N N . THR A 1 446 ? -16.291 -8.160 23.054 1.00 96.00 446 THR A N 1
ATOM 3478 C CA . THR A 1 446 ? -16.126 -6.706 22.943 1.00 96.00 446 THR A CA 1
ATOM 3479 C C . THR A 1 446 ? -17.291 -6.149 22.132 1.00 96.00 446 THR A C 1
ATOM 3481 O O . THR A 1 446 ? -17.804 -6.836 21.247 1.00 96.00 446 THR A O 1
ATOM 3484 N N . SER A 1 447 ? -17.725 -4.932 22.450 1.00 96.19 447 SER A N 1
ATOM 3485 C CA . SER A 1 447 ? -18.872 -4.269 21.811 1.00 96.19 447 SER A CA 1
ATOM 3486 C C . SER A 1 447 ? -18.621 -2.800 21.453 1.00 96.19 447 SER A C 1
ATOM 3488 O O . SER A 1 447 ? -19.501 -2.158 20.888 1.00 96.19 447 SER A O 1
ATOM 3490 N N . ILE A 1 448 ? -17.438 -2.254 21.757 1.00 97.31 448 ILE A N 1
ATOM 3491 C CA . ILE A 1 448 ? -17.169 -0.810 21.632 1.00 97.31 448 ILE A CA 1
ATOM 3492 C C . ILE A 1 448 ? -16.424 -0.431 20.345 1.00 97.31 448 ILE A C 1
ATOM 3494 O O . ILE A 1 448 ? -16.558 0.694 19.869 1.00 97.31 448 ILE A O 1
ATOM 3498 N N . CYS A 1 449 ? -15.637 -1.349 19.778 1.00 97.06 449 CYS A N 1
ATOM 3499 C CA . CYS A 1 449 ? -14.759 -1.083 18.641 1.00 97.06 449 CYS A CA 1
ATOM 3500 C C . CYS A 1 449 ? -14.496 -2.364 17.833 1.00 97.06 449 CYS A C 1
ATOM 3502 O O . CYS A 1 449 ? -14.338 -3.429 18.431 1.00 97.06 449 CYS A O 1
ATOM 3504 N N . ASP A 1 450 ? -14.425 -2.248 16.502 1.00 95.62 450 ASP A N 1
ATOM 3505 C CA . ASP A 1 450 ? -13.960 -3.311 15.597 1.00 95.62 450 ASP A CA 1
ATOM 3506 C C . ASP A 1 450 ? -12.920 -2.749 14.617 1.00 95.62 450 ASP A C 1
ATOM 3508 O O . ASP A 1 450 ? -13.204 -1.845 13.830 1.00 95.62 450 ASP A O 1
ATOM 3512 N N . GLU A 1 451 ? -11.702 -3.276 14.695 1.00 93.62 451 GLU A N 1
ATOM 3513 C CA . GLU A 1 451 ? -10.540 -2.878 13.901 1.00 93.62 451 GLU A CA 1
ATOM 3514 C C . GLU A 1 451 ? -10.212 -3.848 12.754 1.00 93.62 451 GLU A C 1
ATOM 3516 O O . GLU A 1 451 ? -9.259 -3.626 12.012 1.00 93.62 451 GLU A O 1
ATOM 3521 N N . ARG A 1 452 ? -10.964 -4.946 12.608 1.00 84.62 452 ARG A N 1
ATOM 3522 C CA . ARG A 1 452 ? -10.644 -6.031 11.657 1.00 84.62 452 ARG A CA 1
ATOM 3523 C C . ARG A 1 452 ? -11.138 -5.756 10.233 1.00 84.62 452 ARG A C 1
ATOM 3525 O O . ARG A 1 452 ? -10.773 -6.487 9.312 1.00 84.62 452 ARG A O 1
ATOM 3532 N N . GLY A 1 453 ? -12.038 -4.785 10.078 1.00 85.88 453 GLY A N 1
ATOM 3533 C CA . GLY A 1 453 ? -12.652 -4.408 8.807 1.00 85.88 453 GLY A CA 1
ATOM 3534 C C . GLY A 1 453 ? -11.729 -3.593 7.897 1.00 85.88 453 GLY A C 1
ATOM 3535 O O . GLY A 1 453 ? -10.552 -3.399 8.179 1.00 85.88 453 GLY A O 1
ATOM 3536 N N . GLN A 1 454 ? -12.285 -3.101 6.786 1.00 85.06 454 GLN A N 1
ATOM 3537 C CA . GLN A 1 454 ? -11.581 -2.164 5.894 1.00 85.06 454 GLN A CA 1
ATOM 3538 C C . GLN A 1 454 ? -11.403 -0.779 6.534 1.00 85.06 454 GLN A C 1
ATOM 3540 O O . GLN A 1 454 ? -10.431 -0.086 6.252 1.00 85.06 454 GLN A O 1
ATOM 3545 N N . GLU A 1 455 ? -12.335 -0.395 7.407 1.00 92.62 455 GLU A N 1
ATOM 3546 C CA . GLU A 1 455 ? -12.271 0.819 8.215 1.00 92.62 455 GLU A CA 1
ATOM 3547 C C . GLU A 1 455 ? -12.445 0.476 9.696 1.00 92.62 455 GLU A C 1
ATOM 3549 O O . GLU A 1 455 ? -13.090 -0.514 10.047 1.00 92.62 455 GLU A O 1
ATOM 3554 N N . LEU A 1 456 ? -11.882 1.326 10.558 1.00 95.56 456 LEU A N 1
ATOM 3555 C CA . LEU A 1 456 ? -12.101 1.294 12.001 1.00 95.56 456 LEU A CA 1
ATOM 3556 C C . LEU A 1 456 ? -13.548 1.686 12.321 1.00 95.56 456 LEU A C 1
ATOM 3558 O O . LEU A 1 456 ? -14.043 2.685 11.797 1.00 95.56 456 LEU A O 1
ATOM 3562 N N . ILE A 1 457 ? -14.201 0.942 13.214 1.00 97.25 457 ILE A N 1
ATOM 3563 C CA . ILE A 1 457 ? -15.598 1.172 13.600 1.00 97.25 457 ILE A CA 1
ATOM 3564 C C . ILE A 1 457 ? -15.691 1.439 15.105 1.00 97.25 457 ILE A C 1
ATOM 3566 O O . ILE A 1 457 ? -15.254 0.610 15.901 1.00 97.25 457 ILE A O 1
ATOM 3570 N N . TYR A 1 458 ? -16.325 2.545 15.504 1.00 98.31 458 TYR A N 1
ATOM 3571 C CA . TYR A 1 458 ? -16.679 2.860 16.894 1.00 98.31 458 TYR A CA 1
ATOM 3572 C C . TYR A 1 458 ? -18.172 2.636 17.127 1.00 98.31 458 TYR A C 1
ATOM 3574 O O . TYR A 1 458 ? -19.003 3.358 16.584 1.00 98.31 458 TYR A O 1
ATOM 3582 N N . ALA A 1 459 ? -18.512 1.621 17.927 1.00 96.88 459 ALA A N 1
ATOM 3583 C CA . ALA A 1 459 ? -19.889 1.233 18.256 1.00 96.88 459 ALA A CA 1
ATOM 3584 C C . ALA A 1 459 ? -20.849 1.213 17.042 1.00 96.88 459 ALA A C 1
ATOM 3586 O O . ALA A 1 459 ? -21.964 1.725 17.095 1.00 96.88 459 ALA A O 1
ATOM 3587 N N . GLY A 1 460 ? -20.392 0.641 15.924 1.00 95.50 460 GLY A N 1
ATOM 3588 C CA . GLY A 1 460 ? -21.154 0.543 14.674 1.00 95.50 460 GLY A CA 1
ATOM 3589 C C . GLY A 1 460 ? -21.004 1.723 13.706 1.00 95.50 460 GLY A C 1
ATOM 3590 O O . GLY A 1 460 ? -21.400 1.581 12.555 1.00 95.50 460 GLY A O 1
ATOM 3591 N N . MET A 1 461 ? -20.398 2.843 14.116 1.00 97.38 461 MET A N 1
ATOM 3592 C CA . MET A 1 461 ? -20.133 3.994 13.245 1.00 97.38 461 MET A CA 1
ATOM 3593 C C . MET A 1 461 ? -18.703 3.935 12.672 1.00 97.38 461 MET A C 1
ATOM 3595 O O . MET A 1 461 ? -17.743 3.924 13.451 1.00 97.38 461 MET A O 1
ATOM 3599 N N . PRO A 1 462 ? -18.520 3.903 11.340 1.00 97.94 462 PRO A N 1
ATOM 3600 C CA . PRO A 1 462 ? -17.201 3.977 10.716 1.00 97.94 462 PRO A CA 1
ATOM 3601 C C . PRO A 1 462 ? -16.476 5.281 11.058 1.00 97.94 462 PRO A C 1
ATOM 3603 O O . PRO A 1 462 ? -17.093 6.342 11.161 1.00 97.94 462 PRO A O 1
ATOM 3606 N N . ILE A 1 463 ? -15.151 5.226 11.189 1.00 97.38 463 ILE A N 1
ATOM 3607 C CA . ILE A 1 463 ? -14.335 6.388 11.568 1.00 97.38 463 ILE A CA 1
ATOM 3608 C C . ILE A 1 463 ? -14.494 7.563 10.592 1.00 97.38 463 ILE A C 1
ATOM 3610 O O . ILE A 1 463 ? -14.487 8.718 11.010 1.00 97.38 463 ILE A O 1
ATOM 3614 N N . THR A 1 464 ? -14.700 7.289 9.304 1.00 96.69 464 THR A N 1
ATOM 3615 C CA . THR A 1 464 ? -14.965 8.316 8.288 1.00 96.69 464 THR A CA 1
ATOM 3616 C C . THR A 1 464 ? -16.275 9.061 8.554 1.00 96.69 464 THR A C 1
ATOM 3618 O O . THR A 1 464 ? -16.320 10.287 8.436 1.00 96.69 464 THR A O 1
ATOM 3621 N N . GLU A 1 465 ? -17.319 8.353 8.988 1.00 97.44 465 GLU A N 1
ATOM 3622 C CA . GLU A 1 465 ? -18.611 8.932 9.365 1.00 97.44 465 GLU A CA 1
ATOM 3623 C C . GLU A 1 465 ? -18.516 9.744 10.664 1.00 97.44 465 GLU A C 1
ATOM 3625 O O . GLU A 1 465 ? -19.071 10.838 10.736 1.00 97.44 465 GLU A O 1
ATOM 3630 N N . VAL A 1 466 ? -17.732 9.287 11.650 1.00 97.50 466 VAL A N 1
ATOM 3631 C CA . VAL A 1 466 ? -17.476 10.033 12.900 1.00 97.50 466 VAL A CA 1
ATOM 3632 C C . VAL A 1 466 ? -16.944 11.443 12.615 1.00 97.50 466 VAL A C 1
ATOM 3634 O O . VAL A 1 466 ? -17.418 12.418 13.207 1.00 97.50 466 VAL A O 1
ATOM 3637 N N . PHE A 1 467 ? -15.970 11.564 11.706 1.00 96.94 467 PHE A N 1
ATOM 3638 C CA . PHE A 1 467 ? -15.424 12.863 11.304 1.00 96.94 467 PHE A CA 1
ATOM 3639 C C . PHE A 1 467 ? -16.399 13.656 10.431 1.00 96.94 467 PHE A C 1
ATOM 3641 O O . PHE A 1 467 ? -16.544 14.860 10.635 1.00 96.94 467 PHE A O 1
ATOM 3648 N N . LYS A 1 468 ? -17.089 12.995 9.493 1.00 97.00 468 LYS A N 1
ATOM 3649 C CA . LYS A 1 468 ? -18.067 13.638 8.603 1.00 97.00 468 LYS A CA 1
ATOM 3650 C C . LYS A 1 468 ? -19.219 14.291 9.371 1.00 97.00 468 LYS A C 1
ATOM 3652 O O . LYS A 1 468 ? -19.674 15.362 8.988 1.00 97.00 468 LYS A O 1
ATOM 3657 N N . GLU A 1 469 ? -19.675 13.661 10.448 1.00 96.69 469 GLU A N 1
ATOM 3658 C CA . GLU A 1 469 ? -20.779 14.146 11.285 1.00 96.69 469 GLU A CA 1
ATOM 3659 C C . GLU A 1 469 ? -20.324 15.123 12.391 1.00 96.69 469 GLU A C 1
ATOM 3661 O O . GLU A 1 469 ? -21.146 15.568 13.197 1.00 96.69 469 GLU A O 1
ATOM 3666 N N . GLU A 1 470 ? -19.029 15.474 12.428 1.00 97.62 470 GLU A N 1
ATOM 3667 C CA . GLU A 1 470 ? -18.422 16.417 13.381 1.00 97.62 470 GLU A CA 1
ATOM 3668 C C . GLU A 1 470 ? -18.708 16.050 14.846 1.00 97.62 470 GLU A C 1
ATOM 3670 O O . GLU A 1 470 ? -19.089 16.887 15.665 1.00 97.62 470 GLU A O 1
ATOM 3675 N N . MET A 1 471 ? -18.557 14.767 15.182 1.00 96.12 471 MET A N 1
ATOM 3676 C CA . MET A 1 471 ? -18.959 14.235 16.489 1.00 96.12 471 MET A CA 1
ATOM 3677 C C . MET A 1 471 ? -18.153 14.808 17.671 1.00 96.12 471 MET A C 1
ATOM 3679 O O . MET A 1 471 ? -18.657 14.831 18.796 1.00 96.12 471 MET A O 1
ATOM 3683 N N . GLY A 1 472 ? -16.917 15.263 17.440 1.00 97.38 472 GLY A N 1
ATOM 3684 C CA . GLY A 1 472 ? -16.026 15.762 18.493 1.00 97.38 472 GLY A CA 1
ATOM 3685 C C . GLY A 1 472 ? -15.575 14.677 19.482 1.00 97.38 472 GLY A C 1
ATOM 3686 O O . GLY A 1 472 ? -15.876 13.490 19.325 1.00 97.38 472 GLY A O 1
ATOM 3687 N N . ILE A 1 473 ? -14.848 15.079 20.528 1.00 98.38 473 ILE A N 1
ATOM 3688 C CA . ILE A 1 473 ? -14.391 14.156 21.582 1.00 98.38 473 ILE A CA 1
ATOM 3689 C C . ILE A 1 473 ? -15.592 13.664 22.393 1.00 98.38 473 ILE A C 1
ATOM 3691 O O . ILE A 1 473 ? -15.669 12.482 22.726 1.00 98.38 473 ILE A O 1
ATOM 3695 N N . GLY A 1 474 ? -16.558 14.544 22.669 1.00 98.06 474 GLY A N 1
ATOM 3696 C CA . GLY A 1 474 ? -17.772 14.198 23.403 1.00 98.06 474 GLY A CA 1
ATOM 3697 C C . GLY A 1 474 ? -18.621 13.157 22.676 1.00 98.06 474 GLY A C 1
ATOM 3698 O O . GLY A 1 474 ? -19.138 12.235 23.306 1.00 98.06 474 GLY A O 1
ATOM 3699 N N . GLY A 1 475 ? -18.721 13.247 21.348 1.00 98.12 475 GLY A N 1
ATOM 3700 C CA . GLY A 1 475 ? -19.445 12.268 20.542 1.00 98.12 475 GLY A CA 1
ATOM 3701 C C . GLY A 1 475 ? -18.732 10.922 20.442 1.00 98.12 475 GLY A C 1
ATOM 3702 O O . GLY A 1 475 ? -19.382 9.886 20.570 1.00 98.12 475 GLY A O 1
ATOM 3703 N N . VAL A 1 476 ? -17.402 10.919 20.297 1.00 98.38 476 VAL A N 1
ATOM 3704 C CA . VAL A 1 476 ? -16.603 9.680 20.338 1.00 98.38 476 VAL A CA 1
ATOM 3705 C C . VAL A 1 476 ? -16.692 9.007 21.709 1.00 98.38 476 VAL A C 1
ATOM 3707 O O . VAL A 1 476 ? -16.843 7.790 21.774 1.00 98.38 476 VAL A O 1
ATOM 3710 N N . LEU A 1 477 ? -16.680 9.772 22.807 1.00 98.44 477 LEU A N 1
ATOM 3711 C CA . LEU A 1 477 ? -16.945 9.238 24.149 1.00 98.44 477 LEU A CA 1
ATOM 3712 C C . LEU A 1 477 ? -18.351 8.642 24.256 1.00 98.44 477 LEU A C 1
ATOM 3714 O O . LEU A 1 477 ? -18.507 7.568 24.831 1.00 98.44 477 LEU A O 1
ATOM 3718 N N . GLY A 1 478 ? -19.349 9.284 23.640 1.00 98.12 478 GLY A N 1
ATOM 3719 C CA . GLY A 1 478 ? -20.700 8.741 23.493 1.00 98.12 478 GLY A CA 1
ATOM 3720 C C . GLY A 1 478 ? -20.719 7.339 22.879 1.00 98.12 478 GLY A C 1
ATOM 3721 O O . GLY A 1 478 ? -21.327 6.417 23.424 1.00 98.12 478 GLY A O 1
ATOM 3722 N N . LEU A 1 479 ? -19.989 7.157 21.778 1.00 98.12 479 LEU A N 1
ATOM 3723 C CA . LEU A 1 479 ? -19.872 5.869 21.094 1.00 98.12 479 LEU A CA 1
ATOM 3724 C C . LEU A 1 479 ? -19.088 4.848 21.930 1.00 98.12 479 LEU A C 1
ATOM 3726 O O . LEU A 1 479 ? -19.542 3.727 22.127 1.00 98.12 479 LEU A O 1
ATOM 3730 N N . LEU A 1 480 ? -17.921 5.208 22.458 1.00 98.25 480 LEU A N 1
ATOM 3731 C CA . LEU A 1 480 ? -17.051 4.235 23.119 1.00 98.25 480 LEU A CA 1
ATOM 3732 C C . LEU A 1 480 ? -17.561 3.821 24.501 1.00 98.25 480 LEU A C 1
ATOM 3734 O O . LEU A 1 480 ? -17.519 2.638 24.827 1.00 98.25 480 LEU A O 1
ATOM 3738 N N . TRP A 1 481 ? -18.043 4.760 25.314 1.00 98.19 481 TRP A N 1
ATOM 3739 C CA . TRP A 1 481 ? -18.466 4.463 26.688 1.00 98.19 481 TRP A CA 1
ATOM 3740 C C . TRP A 1 481 ? -19.904 3.977 26.752 1.00 98.19 481 TRP A C 1
ATOM 3742 O O . TRP A 1 481 ? -20.207 3.068 27.523 1.00 98.19 481 TRP A O 1
ATOM 3752 N N . PHE A 1 482 ? -20.767 4.546 25.911 1.00 97.69 482 PHE A N 1
ATOM 3753 C CA . PHE A 1 482 ? -22.203 4.307 25.981 1.00 97.69 482 PHE A CA 1
ATOM 3754 C C . PHE A 1 482 ? -22.774 3.582 24.759 1.00 97.69 482 PHE A C 1
ATOM 3756 O O . PHE A 1 482 ? -23.941 3.212 24.766 1.00 97.69 482 PHE A O 1
ATOM 3763 N N . GLN A 1 483 ? -21.990 3.393 23.691 1.00 97.81 483 GLN A N 1
ATOM 3764 C CA . GLN A 1 483 ? -22.450 2.816 22.421 1.00 97.81 483 GLN A CA 1
ATOM 3765 C C . GLN A 1 483 ? -23.658 3.564 21.833 1.00 97.81 483 GLN A C 1
ATOM 3767 O O . GLN A 1 483 ? -24.486 2.991 21.126 1.00 97.81 483 GLN A O 1
ATOM 3772 N N . ARG A 1 484 ? -23.754 4.875 22.112 1.00 97.62 484 ARG A N 1
ATOM 3773 C CA . ARG A 1 484 ? -24.836 5.750 21.648 1.00 97.62 484 ARG A CA 1
ATOM 3774 C C . ARG A 1 484 ? -24.291 6.936 20.864 1.00 97.62 484 ARG A C 1
ATOM 3776 O O . ARG A 1 484 ? -23.350 7.610 21.279 1.00 97.62 484 ARG A O 1
ATOM 3783 N N . ARG A 1 485 ? -24.967 7.258 19.762 1.00 97.69 485 ARG A N 1
ATOM 3784 C CA . ARG A 1 485 ? -24.808 8.539 19.072 1.00 97.69 485 ARG A CA 1
ATOM 3785 C C . ARG A 1 485 ? -25.590 9.610 19.837 1.00 97.69 485 ARG A C 1
ATOM 3787 O O . ARG A 1 485 ? -26.785 9.782 19.613 1.00 97.69 485 ARG A O 1
ATOM 3794 N N . LEU A 1 486 ? -24.922 10.292 20.763 1.00 98.00 486 LEU A N 1
ATOM 3795 C CA . LEU A 1 486 ? -25.554 11.299 21.617 1.00 98.00 486 LEU A CA 1
ATOM 3796 C C . LEU A 1 486 ? -25.954 12.569 20.837 1.00 98.00 486 LEU A C 1
ATOM 3798 O O . LEU A 1 486 ? -25.316 12.907 19.834 1.00 98.00 486 LEU A O 1
ATOM 3802 N N . PRO A 1 487 ? -26.968 13.323 21.307 1.00 98.25 487 PRO A N 1
ATOM 3803 C CA . PRO A 1 487 ? -27.279 14.644 20.770 1.00 98.25 487 PRO A CA 1
ATOM 3804 C C . PRO A 1 487 ? -26.088 15.607 20.885 1.00 98.25 487 PRO A C 1
ATOM 3806 O O . PRO A 1 487 ? -25.365 15.580 21.882 1.00 98.25 487 PRO A O 1
ATOM 3809 N N . LYS A 1 488 ? -25.930 16.537 19.928 1.00 97.69 488 LYS A N 1
ATOM 3810 C CA . LYS A 1 488 ? -24.789 17.480 19.908 1.00 97.69 488 LYS A CA 1
ATOM 3811 C C . LYS A 1 488 ? -24.620 18.263 21.219 1.00 97.69 488 LYS A C 1
ATOM 3813 O O . LYS A 1 488 ? -23.492 18.454 21.661 1.00 97.69 488 LYS A O 1
ATOM 3818 N N . TYR A 1 489 ? -25.712 18.662 21.878 1.00 98.38 489 TYR A N 1
ATOM 3819 C CA . TYR A 1 489 ? -25.624 19.367 23.164 1.00 98.38 489 TYR A CA 1
ATOM 3820 C C . TYR A 1 489 ? -25.068 18.485 24.295 1.00 98.38 489 TYR A C 1
ATOM 3822 O O . TYR A 1 489 ? -24.404 18.979 25.200 1.00 98.38 489 TYR A O 1
ATOM 3830 N N . SER A 1 490 ? -25.324 17.173 24.247 1.00 98.50 490 SER A N 1
ATOM 3831 C CA . SER A 1 490 ? -24.787 16.210 25.213 1.00 98.50 490 SER A CA 1
ATOM 3832 C C . SER A 1 490 ? -23.296 15.989 24.967 1.00 98.50 490 SER A C 1
ATOM 3834 O O . SER A 1 490 ? -22.513 16.030 25.912 1.00 98.50 490 SER A O 1
ATOM 3836 N N . CYS A 1 491 ? -22.881 15.856 23.701 1.00 98.38 491 CYS A N 1
ATOM 3837 C CA . CYS A 1 491 ? -21.465 15.797 23.326 1.00 98.38 491 CYS A CA 1
ATOM 3838 C C . CYS A 1 491 ? -20.711 17.036 23.829 1.00 98.38 491 CYS A C 1
ATOM 3840 O O . CYS A 1 491 ? -19.702 16.919 24.521 1.00 98.38 491 CYS A O 1
ATOM 3842 N N . GLN A 1 492 ? -21.249 18.223 23.548 1.00 98.56 492 GLN A N 1
ATOM 3843 C CA . GLN A 1 492 ? -20.658 19.487 23.969 1.00 98.56 492 GLN A CA 1
ATOM 3844 C C . GLN A 1 492 ? -20.620 19.625 25.498 1.00 98.56 492 GLN A C 1
ATOM 3846 O O . GLN A 1 492 ? -19.617 20.076 26.044 1.00 98.56 492 GLN A O 1
ATOM 3851 N N . PHE A 1 493 ? -21.673 19.206 26.208 1.00 98.62 493 PHE A N 1
ATOM 3852 C CA . PHE A 1 493 ? -21.682 19.200 27.672 1.00 98.62 493 PHE A CA 1
ATOM 3853 C C . PHE A 1 493 ? -20.588 18.293 28.253 1.00 98.62 493 PHE A C 1
ATOM 3855 O O . PHE A 1 493 ? -19.874 18.716 29.161 1.00 98.62 493 PHE A O 1
ATOM 3862 N N . ILE A 1 494 ? -20.402 17.086 27.703 1.00 98.62 494 ILE A N 1
ATOM 3863 C CA . ILE A 1 494 ? -19.317 16.176 28.104 1.00 98.62 494 ILE A CA 1
ATOM 3864 C C . ILE A 1 494 ? -17.956 16.859 27.921 1.00 98.62 494 ILE A C 1
ATOM 3866 O O . ILE A 1 494 ? -17.134 16.845 28.838 1.00 98.62 494 ILE A O 1
ATOM 3870 N N . GLU A 1 495 ? -17.722 17.508 26.779 1.00 98.56 495 GLU A N 1
ATOM 3871 C CA . GLU A 1 495 ? -16.481 18.253 26.537 1.00 98.56 495 GLU A CA 1
ATOM 3872 C C . GLU A 1 495 ? -16.291 19.397 27.542 1.00 98.56 495 GLU A C 1
ATOM 3874 O O . GLU A 1 495 ? -15.204 19.556 28.100 1.00 98.56 495 GLU A O 1
ATOM 3879 N N . MET A 1 496 ? -17.352 20.142 27.859 1.00 98.56 496 MET A N 1
ATOM 3880 C CA . MET A 1 496 ? -17.312 21.193 28.880 1.00 98.56 496 MET A CA 1
ATOM 3881 C C . MET A 1 496 ? -16.968 20.635 30.268 1.00 98.56 496 MET A C 1
ATOM 3883 O O . MET A 1 496 ? -16.166 21.239 30.985 1.00 98.56 496 MET A O 1
ATOM 3887 N N . CYS A 1 497 ? -17.507 19.470 30.644 1.00 98.19 497 CYS A N 1
ATOM 3888 C CA . CYS A 1 497 ? -17.144 18.785 31.885 1.00 98.19 497 CYS A CA 1
ATOM 3889 C C . CYS A 1 497 ? -15.653 18.421 31.922 1.00 98.19 497 CYS A C 1
ATOM 3891 O O . CYS A 1 497 ? -14.995 18.648 32.941 1.00 98.19 497 CYS A O 1
ATOM 3893 N N . LEU A 1 498 ? -15.095 17.909 30.820 1.00 98.25 498 LEU A N 1
ATOM 3894 C CA . LEU A 1 498 ? -13.664 17.599 30.721 1.00 98.25 498 LEU A CA 1
ATOM 3895 C C . LEU A 1 498 ? -12.799 18.858 30.856 1.00 98.25 498 LEU A C 1
ATOM 3897 O O . LEU A 1 498 ? -11.780 18.828 31.543 1.00 98.25 498 LEU A O 1
ATOM 3901 N N . MET A 1 499 ? -13.224 19.981 30.271 1.00 98.12 499 MET A N 1
ATOM 3902 C CA . MET A 1 499 ? -12.498 21.252 30.360 1.00 98.12 499 MET A CA 1
ATOM 3903 C C . MET A 1 499 ? -12.445 21.793 31.793 1.00 98.12 499 MET A C 1
ATOM 3905 O O . MET A 1 499 ? -11.372 22.153 32.277 1.00 98.12 499 MET A O 1
ATOM 3909 N N . VAL A 1 500 ? -13.572 21.831 32.514 1.00 97.12 500 VAL A N 1
ATOM 3910 C CA . VAL A 1 500 ? -13.589 22.393 33.881 1.00 97.12 500 VAL A CA 1
ATOM 3911 C C . VAL A 1 500 ? -12.956 21.471 34.926 1.00 97.12 500 VAL A C 1
ATOM 3913 O O . VAL A 1 500 ? -12.585 21.929 36.011 1.00 97.12 500 VAL A O 1
ATOM 3916 N N . THR A 1 501 ? -12.830 20.177 34.615 1.00 96.69 501 THR A N 1
ATOM 3917 C CA . THR A 1 501 ? -12.155 19.182 35.460 1.00 96.69 501 THR A CA 1
ATOM 3918 C C . THR A 1 501 ? -10.696 18.955 35.067 1.00 96.69 501 THR A C 1
ATOM 3920 O O . THR A 1 501 ? -10.023 18.189 35.761 1.00 96.69 501 THR A O 1
ATOM 3923 N N . ALA A 1 502 ? -10.193 19.643 34.034 1.00 97.06 502 ALA A N 1
ATOM 3924 C CA . ALA A 1 502 ? -8.865 19.424 33.468 1.00 97.06 502 ALA A CA 1
ATOM 3925 C C . ALA A 1 502 ? -7.740 19.563 34.502 1.00 97.06 502 ALA A C 1
ATOM 3927 O O . ALA A 1 502 ? -6.897 18.677 34.625 1.00 97.06 502 ALA A O 1
ATOM 3928 N N . ASP A 1 503 ? -7.750 20.647 35.284 1.00 97.38 503 ASP A N 1
ATOM 3929 C CA . ASP A 1 503 ? -6.797 20.856 36.371 1.00 97.38 503 ASP A CA 1
ATOM 3930 C C . ASP A 1 503 ? -7.357 21.743 37.506 1.00 97.38 503 ASP A C 1
ATOM 3932 O O . ASP A 1 503 ? -8.424 22.343 37.392 1.00 97.38 503 ASP A O 1
ATOM 3936 N N . HIS A 1 504 ? -6.687 21.756 38.663 1.00 95.12 504 HIS A N 1
ATOM 3937 C CA . HIS A 1 504 ? -7.033 22.568 39.837 1.00 95.12 504 HIS A CA 1
ATOM 3938 C C . HIS A 1 504 ? -5.786 22.864 40.695 1.00 95.12 504 HIS A C 1
ATOM 3940 O O . HIS A 1 504 ? -5.862 22.950 41.926 1.00 95.12 504 HIS A O 1
ATOM 3946 N N . GLY A 1 505 ? -4.634 23.001 40.035 1.00 94.56 505 GLY A N 1
ATOM 3947 C CA . GLY A 1 505 ? -3.366 23.367 40.642 1.00 94.56 505 GLY A CA 1
ATOM 3948 C C . GLY A 1 505 ? -2.614 22.210 41.317 1.00 94.56 505 GLY A C 1
ATOM 3949 O O . GLY A 1 505 ? -3.171 21.146 41.590 1.00 94.56 505 GLY A O 1
ATOM 3950 N N . PRO A 1 506 ? -1.337 22.441 41.671 1.00 96.62 506 PRO A N 1
ATOM 3951 C CA . PRO A 1 506 ? -0.402 21.386 42.073 1.00 96.62 506 PRO A CA 1
ATOM 3952 C C . PRO A 1 506 ? -0.587 20.876 43.512 1.00 96.62 506 PRO A C 1
ATOM 3954 O O . PRO A 1 506 ? 0.093 19.940 43.924 1.00 96.62 506 PRO A O 1
ATOM 3957 N N . ALA A 1 507 ? -1.465 21.504 44.301 1.00 95.50 507 ALA A N 1
ATOM 3958 C CA . ALA A 1 507 ? -1.639 21.202 45.725 1.00 95.50 507 ALA A CA 1
ATOM 3959 C C . ALA A 1 507 ? -2.569 20.009 45.992 1.00 95.50 507 ALA A C 1
ATOM 3961 O O . ALA A 1 507 ? -2.607 19.489 47.106 1.00 95.50 507 ALA A O 1
ATOM 3962 N N . VAL A 1 508 ? -3.354 19.591 44.998 1.00 95.25 508 VAL A N 1
ATOM 3963 C CA . VAL A 1 508 ? -4.245 18.437 45.147 1.00 95.25 508 VAL A CA 1
ATOM 3964 C C . VAL A 1 508 ? -3.451 17.132 45.091 1.00 95.25 508 VAL A C 1
ATOM 3966 O O . VAL A 1 508 ? -2.442 17.049 44.389 1.00 95.25 508 VAL A O 1
ATOM 3969 N N . SER A 1 509 ? -3.922 16.101 45.799 1.00 95.94 509 SER A N 1
ATOM 3970 C CA . SER A 1 509 ? -3.193 14.841 46.017 1.00 95.94 509 SER A CA 1
ATOM 3971 C C . SER A 1 509 ? -2.604 14.237 44.737 1.00 95.94 509 SER A C 1
ATOM 3973 O O . SER A 1 509 ? -1.419 13.914 44.700 1.00 95.94 509 SER A O 1
ATOM 3975 N N . GLY A 1 510 ? -3.390 14.139 43.662 1.00 97.25 510 GLY A N 1
ATOM 3976 C CA . GLY A 1 510 ? -2.908 13.530 42.420 1.00 97.25 510 GLY A CA 1
ATOM 3977 C C . GLY A 1 510 ? -1.909 14.384 41.639 1.00 97.25 510 GLY A C 1
ATOM 3978 O O . GLY A 1 510 ? -0.940 13.849 41.095 1.00 97.25 510 GLY A O 1
ATOM 3979 N N . ALA A 1 511 ? -2.081 15.710 41.629 1.00 98.19 511 ALA A N 1
ATOM 3980 C CA . ALA A 1 511 ? -1.131 16.610 40.977 1.00 98.19 511 ALA A CA 1
ATOM 3981 C C . ALA A 1 511 ? 0.213 16.583 41.715 1.00 98.19 511 ALA A C 1
ATOM 3983 O O . ALA A 1 511 ? 1.261 16.437 41.086 1.00 98.19 511 ALA A O 1
ATOM 3984 N N . HIS A 1 512 ? 0.168 16.614 43.051 1.00 98.44 512 HIS A N 1
ATOM 3985 C CA . HIS A 1 512 ? 1.346 16.492 43.899 1.00 98.44 512 HIS A CA 1
ATOM 3986 C C . HIS A 1 512 ? 2.106 15.190 43.614 1.00 98.44 512 HIS A C 1
ATOM 3988 O O . HIS A 1 512 ? 3.285 15.237 43.268 1.00 98.44 512 HIS A O 1
ATOM 3994 N N . ASN A 1 513 ? 1.430 14.037 43.651 1.00 98.44 513 ASN A N 1
ATOM 3995 C CA . ASN A 1 513 ? 2.058 12.745 43.363 1.00 98.44 513 ASN A CA 1
ATOM 3996 C C . ASN A 1 513 ? 2.675 12.684 41.958 1.00 98.44 513 ASN A C 1
ATOM 3998 O O . ASN A 1 513 ? 3.792 12.187 41.800 1.00 98.44 513 ASN A O 1
ATOM 4002 N N . THR A 1 514 ? 1.990 13.234 40.949 1.00 98.56 514 THR A N 1
ATOM 4003 C CA . THR A 1 514 ? 2.515 13.315 39.577 1.00 98.56 514 THR A CA 1
ATOM 4004 C C . THR A 1 514 ? 3.810 14.122 39.524 1.00 98.56 514 THR A C 1
ATOM 4006 O O . THR A 1 514 ? 4.791 13.689 38.919 1.00 98.56 514 THR A O 1
ATOM 4009 N N . ILE A 1 515 ? 3.838 15.275 40.198 1.00 98.69 515 ILE A N 1
ATOM 4010 C CA . ILE A 1 515 ? 5.004 16.159 40.279 1.00 98.69 515 ILE A CA 1
ATOM 4011 C C . ILE A 1 515 ? 6.166 15.471 40.998 1.00 98.69 515 ILE A C 1
ATOM 4013 O O . ILE A 1 515 ? 7.285 15.490 40.486 1.00 98.69 515 ILE A O 1
ATOM 4017 N N . ILE A 1 516 ? 5.920 14.829 42.147 1.00 98.56 516 ILE A N 1
ATOM 4018 C CA . ILE A 1 516 ? 6.962 14.101 42.887 1.00 98.56 516 ILE A CA 1
ATOM 4019 C C . ILE A 1 516 ? 7.561 12.992 42.016 1.00 98.56 516 ILE A C 1
ATOM 4021 O O . ILE A 1 516 ? 8.783 12.886 41.910 1.00 98.56 516 ILE A O 1
ATOM 4025 N N . CYS A 1 517 ? 6.721 12.212 41.335 1.00 98.38 517 CYS A N 1
ATOM 4026 C CA . CYS A 1 517 ? 7.163 11.128 40.462 1.00 98.38 517 CYS A CA 1
ATOM 4027 C C . CYS A 1 517 ? 7.958 11.651 39.245 1.00 98.38 517 CYS A C 1
ATOM 4029 O O . CYS A 1 517 ? 9.024 11.120 38.916 1.00 98.38 517 CYS A O 1
ATOM 4031 N N . ALA A 1 518 ? 7.522 12.762 38.639 1.00 98.31 518 ALA A N 1
ATOM 4032 C CA . ALA A 1 518 ? 8.227 13.410 37.532 1.00 98.31 518 ALA A CA 1
ATOM 4033 C C . ALA A 1 518 ? 9.621 13.915 37.946 1.00 98.31 518 ALA A C 1
ATOM 4035 O O . ALA A 1 518 ? 10.607 13.695 37.225 1.00 98.31 518 ALA A O 1
ATOM 4036 N N . ARG A 1 519 ? 9.701 14.550 39.126 1.00 98.50 519 ARG A N 1
ATOM 4037 C CA . ARG A 1 519 ? 10.935 15.040 39.766 1.00 98.50 519 ARG A CA 1
ATOM 4038 C C . ARG A 1 519 ? 11.868 13.914 40.204 1.00 98.50 519 ARG A C 1
ATOM 4040 O O . ARG A 1 519 ? 13.080 14.098 40.205 1.00 98.50 519 ARG A O 1
ATOM 4047 N N . ALA A 1 520 ? 11.331 12.734 40.506 1.00 98.25 520 ALA A N 1
ATOM 4048 C CA . ALA A 1 520 ? 12.109 11.517 40.738 1.00 98.25 520 ALA A CA 1
ATOM 4049 C C . ALA A 1 520 ? 12.694 10.906 39.448 1.00 98.25 520 ALA A C 1
ATOM 4051 O O . ALA A 1 520 ? 13.271 9.822 39.479 1.00 98.25 520 ALA A O 1
ATOM 4052 N N . GLY A 1 521 ? 12.553 11.582 38.303 1.00 96.31 521 GLY A N 1
ATOM 4053 C CA . GLY A 1 521 ? 13.151 11.158 37.041 1.00 96.31 521 GLY A CA 1
ATOM 4054 C C . GLY A 1 521 ? 12.312 10.158 36.248 1.00 96.31 521 GLY A C 1
ATOM 4055 O O . GLY A 1 521 ? 12.771 9.699 35.207 1.00 96.31 521 GLY A O 1
ATOM 4056 N N . LYS A 1 522 ? 11.076 9.854 36.665 1.00 98.25 522 LYS A N 1
ATOM 4057 C CA . LYS A 1 522 ? 10.214 8.897 35.957 1.00 98.25 522 LYS A CA 1
ATOM 4058 C C . LYS A 1 522 ? 9.672 9.443 34.630 1.00 98.25 522 LYS A C 1
ATOM 4060 O O . LYS A 1 522 ? 9.780 10.637 34.323 1.00 98.25 522 LYS A O 1
ATOM 4065 N N . ASP A 1 523 ? 9.132 8.534 33.826 1.00 97.38 523 ASP A N 1
ATOM 4066 C CA . ASP A 1 523 ? 8.471 8.774 32.545 1.00 97.38 523 ASP A CA 1
ATOM 4067 C C . ASP A 1 523 ? 7.028 9.284 32.723 1.00 97.38 523 ASP A C 1
ATOM 4069 O O . ASP A 1 523 ? 6.488 9.292 33.837 1.00 97.38 523 ASP A O 1
ATOM 4073 N N . LEU A 1 524 ? 6.427 9.739 31.618 1.00 98.31 524 LEU A N 1
ATOM 4074 C CA . LEU A 1 524 ? 5.092 10.342 31.583 1.00 98.31 524 LEU A CA 1
ATOM 4075 C C . LEU A 1 524 ? 4.033 9.400 32.152 1.00 98.31 524 LEU A C 1
ATOM 4077 O O . LEU A 1 524 ? 3.261 9.817 33.011 1.00 98.31 524 LEU A O 1
ATOM 4081 N N . VAL A 1 525 ? 4.024 8.135 31.721 1.00 98.00 525 VAL A N 1
ATOM 4082 C CA . VAL A 1 525 ? 2.996 7.163 32.116 1.00 98.00 525 VAL A CA 1
ATOM 4083 C C . VAL A 1 525 ? 3.129 6.826 33.594 1.00 98.00 525 VAL A C 1
ATOM 4085 O O . VAL A 1 525 ? 2.137 6.901 34.317 1.00 98.00 525 VAL A O 1
ATOM 4088 N N . SER A 1 526 ? 4.342 6.540 34.082 1.00 98.00 526 SER A N 1
ATOM 4089 C CA . SER A 1 526 ? 4.563 6.311 35.519 1.00 98.00 526 SER A CA 1
ATOM 4090 C C . SER A 1 526 ? 4.122 7.503 36.372 1.00 98.00 526 SER A C 1
ATOM 4092 O O . SER A 1 526 ? 3.510 7.324 37.424 1.00 98.00 526 SER A O 1
ATOM 4094 N N . SER A 1 527 ? 4.445 8.723 35.934 1.00 98.25 527 SER A N 1
ATOM 4095 C CA . SER A 1 527 ? 4.155 9.941 36.693 1.00 98.25 527 SER A CA 1
ATOM 4096 C C . SER A 1 527 ? 2.660 10.238 36.714 1.00 98.25 527 SER A C 1
ATOM 4098 O O . SER A 1 527 ? 2.099 10.438 37.789 1.00 98.25 527 SER A O 1
ATOM 4100 N N . LEU A 1 528 ? 2.008 10.176 35.551 1.00 98.50 528 LEU A N 1
ATOM 4101 C CA . LEU A 1 528 ? 0.559 10.298 35.420 1.00 98.50 528 LEU A CA 1
ATOM 4102 C C . LEU A 1 528 ? -0.154 9.259 36.291 1.00 98.50 528 LEU A C 1
ATOM 4104 O O . LEU A 1 528 ? -0.997 9.618 37.108 1.00 98.50 528 LEU A O 1
ATOM 4108 N N . THR A 1 529 ? 0.221 7.984 36.172 1.00 98.44 529 THR A N 1
ATOM 4109 C CA . THR A 1 529 ? -0.425 6.884 36.907 1.00 98.44 529 THR A CA 1
ATOM 4110 C C . THR A 1 529 ? -0.250 7.047 38.415 1.00 98.44 529 THR A C 1
ATOM 4112 O O . THR A 1 529 ? -1.198 6.851 39.170 1.00 98.44 529 THR A O 1
ATOM 4115 N N . SER A 1 530 ? 0.927 7.491 38.869 1.00 98.44 530 SER A N 1
ATOM 4116 C CA . SER A 1 530 ? 1.174 7.793 40.283 1.00 98.44 530 SER A CA 1
ATOM 4117 C C . SER A 1 530 ? 0.221 8.856 40.836 1.00 98.44 530 SER A C 1
ATOM 4119 O O . SER A 1 530 ? -0.127 8.798 42.017 1.00 98.44 530 SER A O 1
ATOM 4121 N N . GLY A 1 531 ? -0.180 9.830 40.014 1.00 97.94 531 GLY A N 1
ATOM 4122 C CA . GLY A 1 531 ? -1.211 10.798 40.368 1.00 97.94 531 GLY A CA 1
ATOM 4123 C C . GLY A 1 531 ? -2.620 10.227 40.280 1.00 97.94 531 GLY A C 1
ATOM 4124 O O . GLY A 1 531 ? -3.407 10.409 41.207 1.00 97.94 531 GLY A O 1
ATOM 4125 N N . LEU A 1 532 ? -2.941 9.513 39.197 1.00 97.94 532 LEU A N 1
ATOM 4126 C CA . LEU A 1 532 ? -4.266 8.930 38.961 1.00 97.94 532 LEU A CA 1
ATOM 4127 C C . LEU A 1 532 ? -4.668 7.907 40.026 1.00 97.94 532 LEU A C 1
ATOM 4129 O O . LEU A 1 532 ? -5.831 7.873 40.402 1.00 97.94 532 LEU A O 1
ATOM 4133 N N . LEU A 1 533 ? -3.721 7.148 40.583 1.00 98.00 533 LEU A N 1
ATOM 4134 C CA . LEU A 1 533 ? -3.974 6.191 41.671 1.00 98.00 533 LEU A CA 1
ATOM 4135 C C . LEU A 1 533 ? -4.461 6.848 42.974 1.00 98.00 533 LEU A C 1
ATOM 4137 O O . LEU A 1 533 ? -4.906 6.154 43.882 1.00 98.00 533 LEU A O 1
ATOM 4141 N N . THR A 1 534 ? -4.378 8.177 43.083 1.00 97.19 534 THR A N 1
ATOM 4142 C CA . THR A 1 534 ? -4.962 8.922 44.209 1.00 97.19 534 THR A CA 1
ATOM 4143 C C . THR A 1 534 ? -6.440 9.259 44.000 1.00 97.19 534 THR A C 1
ATOM 4145 O O . THR A 1 534 ? -7.112 9.631 44.961 1.00 97.19 534 THR A O 1
ATOM 4148 N N . ILE A 1 535 ? -6.938 9.167 42.760 1.00 95.69 535 ILE A N 1
ATOM 4149 C CA . ILE A 1 535 ? -8.337 9.419 42.418 1.00 95.69 535 ILE A CA 1
ATOM 4150 C C . ILE A 1 535 ? -9.175 8.219 42.865 1.00 95.69 535 ILE A C 1
ATOM 4152 O O . ILE A 1 535 ? -8.856 7.074 42.555 1.00 95.69 535 ILE A O 1
ATOM 4156 N N . GLY A 1 536 ? -10.251 8.486 43.598 1.00 91.56 536 GLY A N 1
ATOM 4157 C CA . GLY A 1 536 ? -11.109 7.470 44.193 1.00 91.56 536 GLY A CA 1
ATOM 4158 C C . GLY A 1 536 ? -12.069 8.118 45.179 1.00 91.56 536 GLY A C 1
ATOM 4159 O O . GLY A 1 536 ? -12.802 9.019 44.810 1.00 91.56 536 GLY A O 1
ATOM 4160 N N . ASP A 1 537 ? -12.035 7.703 46.442 1.00 85.12 537 ASP A N 1
ATOM 4161 C CA . ASP A 1 537 ? -12.982 8.149 47.474 1.00 85.12 537 ASP A CA 1
ATOM 4162 C C . ASP A 1 537 ? -12.817 9.640 47.854 1.00 85.12 537 ASP A C 1
ATOM 4164 O O . ASP A 1 537 ? -13.622 10.498 47.491 1.00 85.12 537 ASP A O 1
ATOM 4168 N N . ARG A 1 538 ? -11.727 9.991 48.549 1.00 86.00 538 ARG A N 1
ATOM 4169 C CA . ARG A 1 538 ? -11.551 11.346 49.114 1.00 86.00 538 ARG A CA 1
ATOM 4170 C C . ARG A 1 538 ? -11.148 12.411 48.094 1.00 86.00 538 ARG A C 1
ATOM 4172 O O . ARG A 1 538 ? -11.402 13.593 48.317 1.00 86.00 538 ARG A O 1
ATOM 4179 N N . PHE A 1 539 ? -10.482 12.014 47.013 1.00 88.94 539 PHE A N 1
ATOM 4180 C CA . PHE A 1 539 ? -10.043 12.905 45.942 1.00 88.94 539 PHE A CA 1
ATOM 4181 C C . PHE A 1 539 ? -10.657 12.438 44.621 1.00 88.94 539 PHE A C 1
ATOM 4183 O O . PHE A 1 539 ? -10.440 11.306 44.204 1.00 88.94 539 PHE A O 1
ATOM 4190 N N . GLY A 1 540 ? -11.445 13.301 43.978 1.00 85.38 540 GLY A N 1
ATOM 4191 C CA . GLY A 1 540 ? -12.118 13.012 42.705 1.00 85.38 540 GLY A CA 1
ATOM 4192 C C . GLY A 1 540 ? -13.433 12.225 42.790 1.00 85.38 540 GLY A C 1
ATOM 4193 O O . GLY A 1 540 ? -14.191 12.254 41.828 1.00 85.38 540 GLY A O 1
ATOM 4194 N N . GLY A 1 541 ? -13.769 11.611 43.930 1.00 88.88 541 GLY A N 1
ATOM 4195 C CA . GLY A 1 541 ? -15.015 10.841 44.107 1.00 88.88 541 GLY A CA 1
ATOM 4196 C C . GLY A 1 541 ? -16.274 11.669 44.351 1.00 88.88 541 GLY A C 1
ATOM 4197 O O . GLY A 1 541 ? -17.377 11.130 44.427 1.00 88.88 541 GLY A O 1
ATOM 4198 N N . ALA A 1 542 ? -16.139 12.991 44.484 1.00 90.81 542 ALA A N 1
ATOM 4199 C CA . ALA A 1 542 ? -17.256 13.868 44.819 1.00 90.81 542 ALA A CA 1
ATOM 4200 C C . ALA A 1 542 ? -18.333 13.928 43.720 1.00 90.81 542 ALA A C 1
ATOM 4202 O O . ALA A 1 542 ? -19.504 14.084 44.064 1.00 90.81 542 ALA A O 1
ATOM 4203 N N . LEU A 1 543 ? -17.962 13.768 42.439 1.00 91.44 543 LEU A N 1
ATOM 4204 C CA . LEU A 1 543 ? -18.908 13.768 41.314 1.00 91.44 543 LEU A CA 1
ATOM 4205 C C . LEU A 1 543 ? -19.891 12.597 41.430 1.00 91.44 543 LEU A C 1
ATOM 4207 O O . LEU A 1 543 ? -21.105 12.799 41.465 1.00 91.44 543 LEU A O 1
ATOM 4211 N N . ASP A 1 544 ? -19.354 11.380 41.528 1.00 93.25 544 ASP A N 1
ATOM 4212 C CA . ASP A 1 544 ? -20.136 10.145 41.620 1.00 93.25 544 ASP A CA 1
ATOM 4213 C C . ASP A 1 544 ? -20.940 10.090 42.928 1.00 93.25 544 ASP A C 1
ATOM 4215 O O . ASP A 1 544 ? -22.135 9.786 42.932 1.00 93.25 544 ASP A O 1
ATOM 4219 N N . ALA A 1 545 ? -20.324 10.489 44.046 1.00 94.75 545 ALA A N 1
ATOM 4220 C CA . ALA A 1 545 ? -20.989 10.514 45.344 1.00 94.75 545 ALA A CA 1
ATOM 4221 C C . ALA A 1 545 ? -22.164 11.505 45.389 1.00 94.75 545 ALA A C 1
ATOM 4223 O O . ALA A 1 545 ? -23.212 11.188 45.959 1.00 94.75 545 ALA A O 1
ATOM 4224 N N . ALA A 1 546 ? -22.018 12.691 44.787 1.00 96.50 546 ALA A N 1
ATOM 4225 C CA . ALA A 1 546 ? -23.107 13.656 44.686 1.00 96.50 546 ALA A CA 1
ATOM 4226 C C . ALA A 1 546 ? -24.225 13.135 43.775 1.00 96.50 546 ALA A C 1
ATOM 4228 O O . ALA A 1 546 ? -25.383 13.127 44.193 1.00 96.50 546 ALA A O 1
ATOM 4229 N N . ALA A 1 547 ? -23.889 12.626 42.585 1.00 96.94 547 ALA A N 1
ATOM 4230 C CA . ALA A 1 547 ? -24.861 12.057 41.654 1.00 96.94 547 ALA A CA 1
ATOM 4231 C C . ALA A 1 547 ? -25.704 10.951 42.303 1.00 96.94 547 ALA A C 1
ATOM 4233 O O . ALA A 1 547 ? -26.934 11.021 42.280 1.00 96.94 547 ALA A O 1
ATOM 4234 N N . LYS A 1 548 ? -25.063 9.980 42.967 1.00 96.81 548 LYS A N 1
ATOM 4235 C CA . LYS A 1 548 ? -25.744 8.881 43.670 1.00 96.81 548 LYS A CA 1
ATOM 4236 C C . LYS A 1 548 ? -26.593 9.377 44.841 1.00 96.81 548 LYS A C 1
ATOM 4238 O O . LYS A 1 548 ? -27.727 8.929 45.016 1.00 96.81 548 LYS A O 1
ATOM 4243 N N . MET A 1 549 ? -26.079 10.316 45.641 1.00 97.75 549 MET A N 1
ATOM 4244 C CA . MET A 1 549 ? -26.794 10.845 46.809 1.00 97.75 549 MET A CA 1
ATOM 4245 C C . MET A 1 549 ? -28.047 11.634 46.412 1.00 97.75 549 MET A C 1
ATOM 4247 O O . MET A 1 549 ? -29.116 11.395 46.979 1.00 97.75 549 MET A O 1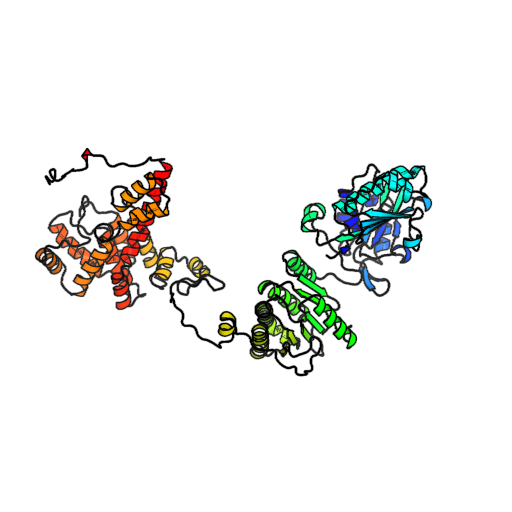
ATOM 4251 N N . PHE A 1 550 ? -27.927 12.548 45.446 1.00 98.19 550 PHE A N 1
ATOM 4252 C CA . PHE A 1 550 ? -29.055 13.340 44.962 1.00 98.19 550 PHE A CA 1
ATOM 4253 C C . PHE A 1 550 ? -30.070 12.473 44.223 1.00 98.19 550 PHE A C 1
ATOM 4255 O O . PHE A 1 550 ? -31.257 12.594 44.517 1.00 98.19 550 PHE A O 1
ATOM 4262 N N . SER A 1 551 ? -29.625 11.558 43.351 1.00 97.81 551 SER A N 1
ATOM 4263 C CA . SER A 1 551 ? -30.523 10.628 42.650 1.00 97.81 551 SER A CA 1
ATOM 4264 C C . SER A 1 551 ? -31.337 9.813 43.646 1.00 97.81 551 SER A C 1
ATOM 4266 O O . SER A 1 551 ? -32.558 9.840 43.603 1.00 97.81 551 SER A O 1
ATOM 4268 N N . LYS A 1 552 ? -30.690 9.203 44.648 1.00 97.50 552 LYS A N 1
ATOM 4269 C CA . LYS A 1 552 ? -31.385 8.432 45.689 1.00 97.50 552 LYS A CA 1
ATOM 4270 C C . LYS A 1 552 ? -32.412 9.259 46.464 1.00 97.50 552 LYS A C 1
ATOM 4272 O O . LYS A 1 552 ? -33.469 8.740 46.812 1.00 97.50 552 LYS A O 1
ATOM 4277 N N . ALA A 1 553 ? -32.096 10.511 46.791 1.00 97.44 553 ALA A N 1
ATOM 4278 C CA . ALA A 1 553 ? -33.028 11.385 47.497 1.00 97.44 553 ALA A CA 1
ATOM 4279 C C . ALA A 1 553 ? -34.230 11.737 46.611 1.00 97.44 553 ALA A C 1
ATOM 4281 O O . ALA A 1 553 ? -35.367 11.512 47.020 1.00 97.44 553 ALA A O 1
ATOM 4282 N N . PHE A 1 554 ? -33.970 12.201 45.392 1.00 97.81 554 PHE A N 1
ATOM 4283 C CA . PHE A 1 554 ? -34.993 12.568 44.418 1.00 97.81 554 PHE A CA 1
ATOM 4284 C C . PHE A 1 554 ? -35.905 11.386 44.064 1.00 97.81 554 PHE A C 1
ATOM 4286 O O . PHE A 1 554 ? -37.124 11.490 44.160 1.00 97.81 554 PHE A O 1
ATOM 4293 N N . ASP A 1 555 ? -35.314 10.231 43.760 1.00 96.50 555 ASP A N 1
ATOM 4294 C CA . ASP A 1 555 ? -36.029 9.012 43.374 1.00 96.50 555 ASP A CA 1
ATOM 4295 C C . ASP A 1 555 ? -36.834 8.417 44.549 1.00 96.50 555 ASP A C 1
ATOM 4297 O O . ASP A 1 555 ? -37.814 7.709 44.336 1.00 96.50 555 ASP A O 1
ATOM 4301 N N . SER A 1 556 ? -36.471 8.735 45.801 1.00 96.38 556 SER A N 1
ATOM 4302 C CA . SER A 1 556 ? -37.254 8.352 46.988 1.00 96.38 556 SER A CA 1
ATOM 4303 C C . SER A 1 556 ? -38.483 9.234 47.247 1.00 96.38 556 SER A C 1
ATOM 4305 O O . SER A 1 556 ? -39.253 8.940 48.160 1.00 96.38 556 SER A O 1
ATOM 4307 N N . GLY A 1 557 ? -38.662 10.315 46.481 1.00 95.94 557 GLY A N 1
ATOM 4308 C CA . GLY A 1 557 ? -39.816 11.212 46.575 1.00 95.94 557 GLY A CA 1
ATOM 4309 C C . GLY A 1 557 ? -39.828 12.149 47.789 1.00 95.94 557 GLY A C 1
ATOM 4310 O O . GLY A 1 557 ? -40.821 12.842 48.001 1.00 95.94 557 GLY A O 1
ATOM 4311 N N . ILE A 1 558 ? -38.756 12.195 48.588 1.00 96.38 558 ILE A N 1
ATOM 4312 C CA . ILE A 1 558 ? -38.645 13.143 49.708 1.00 96.38 558 ILE A CA 1
ATOM 4313 C C . ILE A 1 558 ? -38.368 14.554 49.185 1.00 96.38 558 ILE A C 1
ATOM 4315 O O . ILE A 1 558 ? -37.630 14.733 48.218 1.00 96.38 558 ILE A O 1
ATOM 4319 N N . ILE A 1 559 ? -38.922 15.573 49.839 1.00 97.25 559 ILE A N 1
ATOM 4320 C CA . ILE A 1 559 ? -38.703 16.969 49.431 1.00 97.25 559 ILE A CA 1
ATOM 4321 C C . ILE A 1 559 ? -37.316 17.484 49.883 1.00 97.25 559 ILE A C 1
ATOM 4323 O O . ILE A 1 559 ? -36.769 16.988 50.876 1.00 97.25 559 ILE A O 1
ATOM 4327 N N . PRO A 1 560 ? -36.753 18.536 49.247 1.00 97.75 560 PRO A N 1
ATOM 4328 C CA . PRO A 1 560 ? -35.418 19.064 49.566 1.00 97.75 560 PRO A CA 1
ATOM 4329 C C . PRO A 1 560 ? -35.167 19.337 51.059 1.00 97.75 560 PRO A C 1
ATOM 4331 O O . PRO A 1 560 ? -34.101 19.022 51.591 1.00 97.75 560 PRO A O 1
ATOM 4334 N N . MET A 1 561 ? -36.162 19.878 51.770 1.00 96.12 561 MET A N 1
ATOM 4335 C CA . MET A 1 561 ? -36.058 20.175 53.204 1.00 96.12 561 MET A CA 1
ATOM 4336 C C . MET A 1 561 ? -35.973 18.912 54.069 1.00 96.12 561 MET A C 1
ATOM 4338 O O . MET A 1 561 ? -35.185 18.859 55.019 1.00 96.12 561 MET A O 1
ATOM 4342 N N . GLU A 1 562 ? -36.740 17.875 53.731 1.00 96.44 562 GLU A N 1
ATOM 4343 C CA . GLU A 1 562 ? -36.681 16.579 54.411 1.00 96.44 562 GLU A CA 1
ATOM 4344 C C . GLU A 1 562 ? -35.334 15.904 54.181 1.00 96.44 562 GLU A C 1
ATOM 4346 O O . GLU A 1 562 ? -34.732 15.402 55.131 1.00 96.44 562 GLU A O 1
ATOM 4351 N N . PHE A 1 563 ? -34.809 15.966 52.956 1.00 97.88 563 PHE A N 1
ATOM 4352 C CA . PHE A 1 563 ? -33.482 15.452 52.634 1.00 97.88 563 PHE A CA 1
ATOM 4353 C C . PHE A 1 563 ? -32.374 16.134 53.450 1.00 97.88 563 PHE A C 1
ATOM 4355 O O . PHE A 1 563 ? -31.565 15.450 54.083 1.00 97.88 563 PHE A O 1
ATOM 4362 N N . VAL A 1 564 ? -32.370 17.470 53.521 1.00 96.88 564 VAL A N 1
ATOM 4363 C CA . VAL A 1 564 ? -31.387 18.226 54.318 1.00 96.88 564 VAL A CA 1
ATOM 4364 C C . VAL A 1 564 ? -31.457 17.844 55.802 1.00 96.88 564 VAL A C 1
ATOM 4366 O O . VAL A 1 564 ? -30.424 17.677 56.459 1.00 96.88 564 VAL A O 1
ATOM 4369 N N . ASN A 1 565 ? -32.665 17.689 56.346 1.00 95.69 565 ASN A N 1
ATOM 4370 C CA . ASN A 1 565 ? -32.859 17.299 57.742 1.00 95.69 565 ASN A CA 1
ATOM 4371 C C . ASN A 1 565 ? -32.461 15.840 57.997 1.00 95.69 565 ASN A C 1
ATOM 4373 O O . ASN A 1 565 ? -31.846 15.552 59.026 1.00 95.69 565 ASN A O 1
ATOM 4377 N N . LYS A 1 566 ? -32.747 14.937 57.055 1.00 96.31 566 LYS A N 1
ATOM 4378 C CA . LYS A 1 566 ? -32.340 13.530 57.105 1.00 96.31 566 LYS A CA 1
ATOM 4379 C C . LYS A 1 566 ? -30.821 13.398 57.163 1.00 96.31 566 LYS A C 1
ATOM 4381 O O . LYS A 1 566 ? -30.315 12.737 58.063 1.00 96.31 566 LYS A O 1
ATOM 4386 N N . MET A 1 567 ? -30.092 14.086 56.283 1.00 96.75 567 MET A N 1
ATOM 4387 C CA . MET A 1 567 ? -28.622 14.059 56.279 1.00 96.75 567 MET A CA 1
ATOM 4388 C C . MET A 1 567 ? -28.039 14.600 57.589 1.00 96.75 567 MET A C 1
ATOM 4390 O O . MET A 1 567 ? -27.161 13.975 58.183 1.00 96.75 567 MET A O 1
ATOM 4394 N N . LYS A 1 568 ? -28.607 15.695 58.117 1.00 94.62 568 LYS A N 1
ATOM 4395 C CA . LYS A 1 568 ? -28.232 16.227 59.435 1.00 94.62 568 LYS A CA 1
ATOM 4396 C C . LYS A 1 568 ? -28.468 15.208 60.557 1.00 94.62 568 LYS A C 1
ATOM 4398 O O . LYS A 1 568 ? -27.610 15.063 61.422 1.00 94.62 568 LYS A O 1
ATOM 4403 N N . LYS A 1 569 ? -29.611 14.512 60.552 1.00 96.25 569 LYS A N 1
ATOM 4404 C CA . LYS A 1 569 ? -29.954 13.484 61.550 1.00 96.25 569 LYS A CA 1
ATOM 4405 C C . LYS A 1 569 ? -29.020 12.273 61.474 1.00 96.25 569 LYS A C 1
ATOM 4407 O O . LYS A 1 569 ? -28.671 11.717 62.506 1.00 96.25 569 LYS A O 1
ATOM 4412 N N . GLU A 1 570 ? -28.601 11.892 60.272 1.00 95.62 570 GLU A N 1
ATOM 4413 C CA . GLU A 1 570 ? -27.637 10.809 60.035 1.00 95.62 570 GLU A CA 1
ATOM 4414 C C . GLU A 1 570 ? -26.177 11.216 60.307 1.00 95.62 570 GLU A C 1
ATOM 4416 O O . GLU A 1 570 ? -25.284 10.381 60.182 1.00 95.62 570 GLU A O 1
ATOM 4421 N N . GLY A 1 571 ? -25.908 12.481 60.652 1.00 94.62 571 GLY A N 1
ATOM 4422 C CA . GLY A 1 571 ? -24.548 12.983 60.860 1.00 94.62 571 GLY A CA 1
ATOM 4423 C C . GLY A 1 571 ? -23.713 13.047 59.576 1.00 94.62 571 GLY A C 1
ATOM 4424 O O . GLY A 1 571 ? -22.486 13.034 59.644 1.00 94.62 571 GLY A O 1
ATOM 4425 N N . LYS A 1 572 ? -24.359 13.108 58.405 1.00 94.88 572 LYS A N 1
ATOM 4426 C CA . LYS A 1 572 ? -23.703 13.135 57.092 1.00 94.88 572 LYS A CA 1
ATOM 4427 C C . LYS A 1 572 ? -23.765 14.528 56.477 1.00 94.88 572 LYS A C 1
ATOM 4429 O O . LYS A 1 572 ? -24.793 15.204 56.524 1.00 94.88 572 LYS A O 1
ATOM 4434 N N . LEU A 1 573 ? -22.661 14.945 55.864 1.00 94.75 573 LEU A N 1
ATOM 4435 C CA . LEU A 1 573 ? -22.640 16.121 54.997 1.00 94.75 573 LEU A CA 1
ATOM 4436 C C . LEU A 1 573 ? -23.212 15.758 53.621 1.00 94.75 573 LEU A C 1
ATOM 4438 O O . LEU A 1 573 ? -23.089 14.620 53.171 1.00 94.75 573 LEU A O 1
ATOM 4442 N N . ILE A 1 574 ? -23.840 16.731 52.963 1.00 97.12 574 ILE A N 1
ATOM 4443 C CA . ILE A 1 574 ? -24.391 16.550 51.617 1.00 97.12 574 ILE A CA 1
ATOM 4444 C C . ILE A 1 574 ? -23.242 16.653 50.614 1.00 97.12 574 ILE A C 1
ATOM 4446 O O . ILE A 1 574 ? -22.577 17.688 50.535 1.00 97.12 574 ILE A O 1
ATOM 4450 N N . MET A 1 575 ? -23.006 15.587 49.853 1.00 96.12 575 MET A N 1
ATOM 4451 C CA . MET A 1 575 ? -21.964 15.566 48.824 1.00 96.12 575 MET A CA 1
ATOM 4452 C C . MET A 1 575 ? -22.314 16.549 47.707 1.00 96.12 575 MET A C 1
ATOM 4454 O O . MET A 1 575 ? -23.466 16.640 47.296 1.00 96.12 575 MET A O 1
ATOM 4458 N N . GLY A 1 576 ? -21.327 17.312 47.238 1.00 94.69 576 GLY A N 1
ATOM 4459 C CA . GLY A 1 576 ? -21.542 18.364 46.241 1.00 94.69 576 GLY A CA 1
ATOM 4460 C C . GLY A 1 576 ? -22.002 19.716 46.807 1.00 94.69 576 GLY A C 1
ATOM 4461 O O . GLY A 1 576 ? -22.136 20.671 46.047 1.00 94.69 576 GLY A O 1
ATOM 4462 N N . ILE A 1 577 ? -22.208 19.840 48.125 1.00 96.50 577 ILE A N 1
ATOM 4463 C CA . ILE A 1 577 ? -22.560 21.108 48.783 1.00 96.50 577 ILE A CA 1
ATOM 4464 C C . ILE A 1 577 ? -21.387 21.622 49.620 1.00 96.50 577 ILE A C 1
ATOM 4466 O O . ILE A 1 577 ? -20.845 20.920 50.474 1.00 96.50 577 ILE A O 1
ATOM 4470 N N . GLY A 1 578 ? -21.049 22.896 49.429 1.00 93.88 578 GLY A N 1
ATOM 4471 C CA . GLY A 1 578 ? -20.031 23.604 50.191 1.00 93.88 578 GLY A CA 1
ATOM 4472 C C . GLY A 1 578 ? -18.804 23.976 49.374 1.00 93.88 578 GLY A C 1
ATOM 4473 O O . GLY A 1 578 ? -18.297 23.204 48.560 1.00 93.88 578 GLY A O 1
ATOM 4474 N N . HIS A 1 579 ? -18.291 25.172 49.650 1.00 94.19 579 HIS A N 1
ATOM 4475 C CA . HIS A 1 579 ? -17.051 25.674 49.082 1.00 94.19 579 HIS A CA 1
ATOM 4476 C C . HIS A 1 579 ? -16.206 26.384 50.158 1.00 94.19 579 HIS A C 1
ATOM 4478 O O . HIS A 1 579 ? -16.729 26.979 51.104 1.00 94.19 579 HIS A O 1
ATOM 4484 N N . ARG A 1 580 ? -14.869 26.329 50.024 1.00 88.19 580 ARG A N 1
ATOM 4485 C CA . ARG A 1 580 ? -13.925 26.976 50.960 1.00 88.19 580 ARG A CA 1
ATOM 4486 C C . ARG A 1 580 ? -13.977 28.509 50.912 1.00 88.19 580 ARG A C 1
ATOM 4488 O O . ARG A 1 580 ? -14.020 29.141 51.955 1.00 88.19 580 ARG A O 1
ATOM 4495 N N . VAL A 1 581 ? -13.956 29.086 49.705 1.00 86.31 581 VAL A N 1
ATOM 4496 C CA . VAL A 1 581 ? -13.902 30.549 49.475 1.00 86.31 581 VAL A CA 1
ATOM 4497 C C . VAL A 1 581 ? -15.184 31.140 48.862 1.00 86.31 581 VAL A C 1
ATOM 4499 O O . VAL A 1 581 ? -15.636 32.201 49.280 1.00 86.31 581 VAL A O 1
ATOM 4502 N N . LYS A 1 582 ? -15.757 30.482 47.848 1.00 92.44 582 LYS A N 1
ATOM 4503 C CA . LYS A 1 582 ? -16.954 30.927 47.125 1.00 92.44 582 LYS A CA 1
ATOM 4504 C C . LYS A 1 582 ? -18.221 30.848 47.979 1.00 92.44 582 LYS A C 1
ATOM 4506 O O . LYS A 1 582 ? -18.310 30.048 48.910 1.00 92.44 582 LYS A O 1
ATOM 4511 N N . SER A 1 583 ? -19.182 31.706 47.660 1.00 92.31 583 SER A N 1
ATOM 4512 C CA . SER A 1 583 ? -20.444 31.869 48.384 1.00 92.31 583 SER A CA 1
ATOM 4513 C C . SER A 1 583 ? -21.559 32.308 47.439 1.00 92.31 583 SER A C 1
ATOM 4515 O O . SER A 1 583 ? -21.305 32.594 46.272 1.00 92.31 583 SER A O 1
ATOM 4517 N N . ILE A 1 584 ? -22.789 32.413 47.940 1.00 91.06 584 ILE A N 1
ATOM 4518 C CA . ILE A 1 584 ? -23.934 32.881 47.142 1.00 91.06 584 ILE A CA 1
ATOM 4519 C C . ILE A 1 584 ? -23.715 34.278 46.525 1.00 91.06 584 ILE A C 1
ATOM 4521 O O . ILE A 1 584 ? -24.180 34.542 45.423 1.00 91.06 584 ILE A O 1
ATOM 4525 N N . ASN A 1 585 ? -22.939 35.144 47.189 1.00 89.75 585 ASN A N 1
ATOM 4526 C CA . ASN A 1 585 ? -22.617 36.497 46.710 1.00 89.75 585 ASN A CA 1
ATOM 4527 C C . ASN A 1 585 ? -21.326 36.550 45.867 1.00 89.75 585 ASN A C 1
ATOM 4529 O O . ASN A 1 585 ? -21.022 37.574 45.264 1.00 89.75 585 ASN A O 1
ATOM 4533 N N . ASN A 1 586 ? -20.537 35.472 45.852 1.00 92.88 586 ASN A N 1
ATOM 4534 C CA . ASN A 1 586 ? -19.302 35.328 45.078 1.00 92.88 586 ASN A CA 1
ATOM 4535 C C . ASN A 1 586 ? -19.299 33.929 44.445 1.00 92.88 586 ASN A C 1
ATOM 4537 O O . ASN A 1 586 ? -18.694 33.011 45.018 1.00 92.88 586 ASN A O 1
ATOM 4541 N N . PRO A 1 587 ? -20.010 33.745 43.319 1.00 92.12 587 PRO A N 1
ATOM 4542 C CA . PRO A 1 587 ? -20.260 32.425 42.758 1.00 92.12 587 PRO A CA 1
ATOM 4543 C C . PRO A 1 587 ? -18.988 31.758 42.209 1.00 92.12 587 PRO A C 1
ATOM 4545 O O . PRO A 1 587 ? -18.001 32.410 41.837 1.00 92.12 587 PRO A O 1
ATOM 4548 N N . ASP A 1 588 ? -19.007 30.423 42.153 1.00 94.56 588 ASP A N 1
ATOM 4549 C CA . ASP A 1 588 ? -18.030 29.653 41.377 1.00 94.56 588 ASP A CA 1
ATOM 4550 C C . ASP A 1 588 ? -18.371 29.779 39.886 1.00 94.56 588 ASP A C 1
ATOM 4552 O O . ASP A 1 588 ? -19.427 29.332 39.436 1.00 94.56 588 ASP A O 1
ATOM 4556 N N . MET A 1 589 ? -17.471 30.390 39.116 1.00 95.81 589 MET A N 1
ATOM 4557 C CA . MET A 1 589 ? -17.688 30.645 37.691 1.00 95.81 589 MET A CA 1
ATOM 4558 C C . MET A 1 589 ? -17.820 29.359 36.875 1.00 95.81 589 MET A C 1
ATOM 4560 O O . MET A 1 589 ? -18.545 29.355 35.886 1.00 95.81 589 MET A O 1
ATOM 4564 N N . ARG A 1 590 ? -17.186 28.255 37.293 1.00 96.06 590 ARG A N 1
ATOM 4565 C CA . ARG A 1 590 ? -17.329 26.962 36.601 1.00 96.06 590 ARG A CA 1
ATOM 4566 C C . ARG A 1 590 ? -18.759 26.444 36.705 1.00 96.06 590 ARG A C 1
ATOM 4568 O O . ARG A 1 590 ? -19.301 25.945 35.726 1.00 96.06 590 ARG A O 1
ATOM 4575 N N . VAL A 1 591 ? -19.369 26.607 37.881 1.00 96.88 591 VAL A N 1
ATOM 4576 C CA . VAL A 1 591 ? -20.772 26.243 38.115 1.00 96.88 591 VAL A CA 1
ATOM 4577 C C . VAL A 1 591 ? -21.690 27.132 37.283 1.00 96.88 591 VAL A C 1
ATOM 4579 O O . VAL A 1 591 ? -22.591 26.603 36.651 1.00 96.88 591 VAL A O 1
ATOM 4582 N N . GLN A 1 592 ? -21.447 28.448 37.224 1.00 96.19 592 GLN A N 1
ATOM 4583 C CA . GLN A 1 592 ? -22.271 29.358 36.411 1.00 96.19 592 GLN A CA 1
ATOM 4584 C C . GLN A 1 592 ? -22.226 28.997 34.920 1.00 96.19 592 GLN A C 1
ATOM 4586 O O . GLN A 1 592 ? -23.272 28.787 34.321 1.00 96.19 592 GLN A O 1
ATOM 4591 N N . ILE A 1 593 ? -21.028 28.806 34.353 1.00 97.50 593 ILE A N 1
ATOM 4592 C CA . ILE A 1 593 ? -20.851 28.450 32.933 1.00 97.50 593 ILE A CA 1
ATOM 4593 C C . ILE A 1 593 ? -21.612 27.166 32.578 1.00 97.50 593 ILE A C 1
ATOM 4595 O O . ILE A 1 593 ? -22.331 27.119 31.580 1.00 97.50 593 ILE A O 1
ATOM 4599 N N . LEU A 1 594 ? -21.465 26.117 33.394 1.00 97.81 594 LEU A N 1
ATOM 4600 C CA . LEU A 1 594 ? -22.160 24.855 33.149 1.00 97.81 594 LEU A CA 1
ATOM 4601 C C . LEU A 1 594 ? -23.673 24.979 33.381 1.00 97.81 594 LEU A C 1
ATOM 4603 O O . LEU A 1 594 ? -24.452 24.400 32.627 1.00 97.81 594 LEU A O 1
ATOM 4607 N N . LYS A 1 595 ? -24.098 25.737 34.397 1.00 97.56 595 LYS A N 1
ATOM 4608 C CA . LYS A 1 595 ? -25.511 25.980 34.711 1.00 97.56 595 LYS A CA 1
ATOM 4609 C C . LYS A 1 595 ? -26.231 26.688 33.579 1.00 97.56 595 LYS A C 1
ATOM 4611 O O . LYS A 1 595 ? -27.301 26.227 33.189 1.00 97.56 595 LYS A O 1
ATOM 4616 N N . ASP A 1 596 ? -25.637 27.745 33.041 1.00 97.56 596 ASP A N 1
ATOM 4617 C CA . ASP A 1 596 ? -26.201 28.505 31.929 1.00 97.56 596 ASP A CA 1
ATOM 4618 C C . ASP A 1 596 ? -26.335 27.616 30.690 1.00 97.56 596 ASP A C 1
ATOM 4620 O O . ASP A 1 596 ? -27.400 27.560 30.074 1.00 97.56 596 ASP A O 1
ATOM 4624 N N . TYR A 1 597 ? -25.299 26.825 30.388 1.00 98.50 597 TYR A N 1
ATOM 4625 C CA . TYR A 1 597 ? -25.332 25.878 29.277 1.00 98.50 597 TYR A CA 1
ATOM 4626 C C . TYR A 1 597 ? -26.443 24.832 29.432 1.00 98.50 597 TYR A C 1
ATOM 4628 O O . TYR A 1 597 ? -27.245 24.639 28.516 1.00 98.50 597 TYR A O 1
ATOM 4636 N N . VAL A 1 598 ? -26.511 24.172 30.593 1.00 98.31 598 VAL A N 1
ATOM 4637 C CA . VAL A 1 598 ? -27.503 23.126 30.877 1.00 98.31 598 VAL A CA 1
ATOM 4638 C C . VAL A 1 598 ? -28.916 23.699 30.813 1.00 98.31 598 VAL A C 1
ATOM 4640 O O . VAL A 1 598 ? -29.770 23.126 30.143 1.00 98.31 598 VAL A O 1
ATOM 4643 N N . LYS A 1 599 ? -29.166 24.863 31.424 1.00 97.12 599 LYS A N 1
ATOM 4644 C CA . LYS A 1 599 ? -30.488 25.506 31.404 1.00 97.12 599 LYS A CA 1
ATOM 4645 C C . LYS A 1 599 ? -30.928 25.973 30.021 1.00 97.12 599 LYS A C 1
ATOM 4647 O O . LYS A 1 599 ? -32.127 26.022 29.769 1.00 97.12 599 LYS A O 1
ATOM 4652 N N . GLN A 1 600 ? -29.987 26.304 29.144 1.00 98.12 600 GLN A N 1
ATOM 4653 C CA . GLN A 1 600 ? -30.293 26.728 27.783 1.00 98.12 600 GLN A CA 1
ATOM 4654 C C . GLN A 1 600 ? -30.566 25.550 26.832 1.00 98.12 600 GLN A C 1
ATOM 4656 O O . GLN A 1 600 ? -31.380 25.697 25.923 1.00 98.12 600 GLN A O 1
ATOM 4661 N N . HIS A 1 601 ? -29.890 24.408 27.008 1.00 98.25 601 HIS A N 1
ATOM 4662 C CA . HIS A 1 601 ? -29.868 23.346 25.990 1.00 98.25 601 HIS A CA 1
ATOM 4663 C C . HIS A 1 601 ? -30.532 22.032 26.410 1.00 98.25 601 HIS A C 1
ATOM 4665 O O . HIS A 1 601 ? -30.911 21.252 25.537 1.00 98.25 601 HIS A O 1
ATOM 4671 N N . PHE A 1 602 ? -30.647 21.737 27.709 1.00 98.38 602 PHE A N 1
ATOM 4672 C CA . PHE A 1 602 ? -31.216 20.461 28.141 1.00 98.38 602 PHE A CA 1
ATOM 4673 C C . PHE A 1 602 ? -32.744 20.500 28.052 1.00 98.38 602 PHE A C 1
ATOM 4675 O O . PHE A 1 602 ? -33.352 21.480 28.483 1.00 98.38 602 PHE A O 1
ATOM 4682 N N . PRO A 1 603 ? -33.387 19.425 27.563 1.00 97.25 603 PRO A N 1
ATOM 4683 C CA . PRO A 1 603 ? -34.844 19.374 27.465 1.00 97.25 603 PRO A CA 1
ATOM 4684 C C . PRO A 1 603 ? -35.527 19.338 28.840 1.00 97.25 603 PRO A C 1
ATOM 4686 O O . PRO A 1 603 ? -36.608 19.896 29.004 1.00 97.25 603 PRO A O 1
ATOM 4689 N N . ALA A 1 604 ? -34.902 18.695 29.832 1.00 97.50 604 ALA A N 1
ATOM 4690 C CA . ALA A 1 604 ? -35.381 18.629 31.207 1.00 97.50 604 ALA A CA 1
ATOM 4691 C C . ALA A 1 604 ? -34.203 18.512 32.185 1.00 97.50 604 ALA A C 1
ATOM 4693 O O . ALA A 1 604 ? -33.201 17.862 31.881 1.00 97.50 604 ALA A O 1
ATOM 4694 N N . THR A 1 605 ? -34.335 19.138 33.358 1.00 98.25 605 THR A N 1
ATOM 4695 C CA . THR A 1 605 ? -33.295 19.169 34.406 1.00 98.25 605 THR A CA 1
ATOM 4696 C C . THR A 1 605 ? -33.847 18.915 35.823 1.00 98.25 605 THR A C 1
ATOM 4698 O O . THR A 1 605 ? -33.568 19.699 36.735 1.00 98.25 605 THR A O 1
ATOM 4701 N N . PRO A 1 606 ? -34.700 17.893 36.034 1.00 98.00 606 PRO A N 1
ATOM 4702 C CA . PRO A 1 606 ? -35.420 17.717 37.295 1.00 98.00 606 PRO A CA 1
ATOM 4703 C C . PRO A 1 606 ? -34.496 17.507 38.502 1.00 98.00 606 PRO A C 1
ATOM 4705 O O . PRO A 1 606 ? -34.791 18.009 39.591 1.00 98.00 606 PRO A O 1
ATOM 4708 N N . LEU A 1 607 ? -33.372 16.802 38.332 1.00 98.12 607 LEU A N 1
ATOM 4709 C CA . LEU A 1 607 ? -32.453 16.554 39.437 1.00 98.12 607 LEU A CA 1
ATOM 4710 C C . LEU A 1 607 ? -31.624 17.796 39.777 1.00 98.12 607 LEU A C 1
ATOM 4712 O O . LEU A 1 607 ? -31.405 18.084 40.955 1.00 98.12 607 LEU A O 1
ATOM 4716 N N . LEU A 1 608 ? -31.200 18.561 38.768 1.00 98.25 608 LEU A N 1
ATOM 4717 C CA . LEU A 1 608 ? -30.563 19.857 38.977 1.00 98.25 608 LEU A CA 1
ATOM 4718 C C . LEU A 1 608 ? -31.507 20.832 39.692 1.00 98.25 608 LEU A C 1
ATOM 4720 O O . LEU A 1 608 ? -31.074 21.525 40.609 1.00 98.25 608 LEU A O 1
ATOM 4724 N N . ASP A 1 609 ? -32.787 20.874 39.320 1.00 98.25 609 ASP A N 1
ATOM 4725 C CA . ASP A 1 609 ? -33.783 21.720 39.989 1.00 98.25 609 ASP A CA 1
ATOM 4726 C C . ASP A 1 609 ? -33.944 21.342 41.463 1.00 98.25 609 ASP A C 1
ATOM 4728 O O . ASP A 1 609 ? -33.888 22.205 42.342 1.00 98.25 609 ASP A O 1
ATOM 4732 N N . TYR A 1 610 ? -34.023 20.043 41.750 1.00 98.44 610 TYR A N 1
ATOM 4733 C CA . TYR A 1 610 ? -34.021 19.535 43.117 1.00 98.44 610 TYR A CA 1
ATOM 4734 C C . TYR A 1 610 ? -32.749 19.936 43.888 1.00 98.44 610 TYR A C 1
ATOM 4736 O O . TYR A 1 610 ? -32.826 20.379 45.036 1.00 98.44 610 TYR A O 1
ATOM 4744 N N . ALA A 1 611 ? -31.571 19.835 43.264 1.00 98.19 611 ALA A N 1
ATOM 4745 C CA . ALA A 1 611 ? -30.300 20.211 43.882 1.00 98.19 611 ALA A CA 1
ATOM 4746 C C . ALA A 1 611 ? -30.187 21.721 44.162 1.00 98.19 611 ALA A C 1
ATOM 4748 O O . ALA A 1 611 ? -29.655 22.113 45.202 1.00 98.19 611 ALA A O 1
ATOM 4749 N N . LEU A 1 612 ? -30.727 22.573 43.285 1.00 97.75 612 LEU A N 1
ATOM 4750 C CA . LEU A 1 612 ? -30.777 24.025 43.484 1.00 97.75 612 LEU A CA 1
ATOM 4751 C C . LEU A 1 612 ? -31.731 24.421 44.623 1.00 97.75 612 LEU A C 1
ATOM 4753 O O . LEU A 1 612 ? -31.449 25.361 45.365 1.00 97.75 612 LEU A O 1
ATOM 4757 N N . GLU A 1 613 ? -32.833 23.694 44.827 1.00 98.00 613 GLU A N 1
ATOM 4758 C CA . GLU A 1 613 ? -33.684 23.890 46.010 1.00 98.00 613 GLU A CA 1
ATOM 4759 C C . GLU A 1 613 ? -32.970 23.477 47.306 1.00 98.00 613 GLU A C 1
ATOM 4761 O O . GLU A 1 613 ? -33.050 24.177 48.319 1.00 98.00 613 GLU A O 1
ATOM 4766 N N . VAL A 1 614 ? -32.201 22.384 47.277 1.00 97.94 614 VAL A N 1
ATOM 4767 C CA . VAL A 1 614 ? -31.331 22.002 48.402 1.00 97.94 614 VAL A CA 1
ATOM 4768 C C . VAL A 1 614 ? -30.299 23.099 48.685 1.00 97.94 614 VAL A C 1
ATOM 4770 O O . VAL A 1 614 ? -30.116 23.466 49.848 1.00 97.94 614 VAL A O 1
ATOM 4773 N N . GLU A 1 615 ? -29.686 23.677 47.648 1.00 97.75 615 GLU A N 1
ATOM 4774 C CA . GLU A 1 615 ? -28.746 24.798 47.770 1.00 97.75 615 GLU A CA 1
ATOM 4775 C C . GLU A 1 615 ? -29.385 26.024 48.442 1.00 97.75 615 GLU A C 1
ATOM 4777 O O . GLU A 1 615 ? -28.777 26.615 49.339 1.00 97.75 615 GLU A O 1
ATOM 4782 N N . LYS A 1 616 ? -30.618 26.407 48.079 1.00 97.19 616 LYS A N 1
ATOM 4783 C CA . LYS A 1 616 ? -31.337 27.527 48.726 1.00 97.19 616 LYS A CA 1
ATOM 4784 C C . LYS A 1 616 ? -31.480 27.309 50.234 1.00 97.19 616 LYS A C 1
ATOM 4786 O O . LYS A 1 616 ? -31.294 28.230 51.032 1.00 97.19 616 LYS A O 1
ATOM 4791 N N . ILE A 1 617 ? -31.752 26.072 50.644 1.00 96.81 617 ILE A N 1
ATOM 4792 C CA . ILE A 1 617 ? -31.900 25.712 52.057 1.00 96.81 617 ILE A CA 1
ATOM 4793 C C . ILE A 1 617 ? -30.543 25.751 52.761 1.00 96.81 617 ILE A C 1
ATOM 4795 O O . ILE A 1 617 ? -30.438 26.257 53.880 1.00 96.81 617 ILE A O 1
ATOM 4799 N N . THR A 1 618 ? -29.481 25.229 52.151 1.00 95.62 618 THR A N 1
ATOM 4800 C CA . THR A 1 618 ? -28.162 25.178 52.796 1.00 95.62 618 THR A CA 1
ATOM 4801 C C . THR A 1 618 ? -27.489 26.545 52.851 1.00 95.62 618 THR A C 1
ATOM 4803 O O . THR A 1 618 ? -26.903 26.883 53.883 1.00 95.62 618 THR A O 1
ATOM 4806 N N . THR A 1 619 ? -27.637 27.370 51.813 1.00 95.25 619 THR A N 1
ATOM 4807 C CA . THR A 1 619 ? -27.093 28.737 51.770 1.00 95.25 619 THR A CA 1
ATOM 4808 C C . THR A 1 619 ? -27.764 29.662 52.785 1.00 95.25 619 THR A C 1
ATOM 4810 O O . THR A 1 619 ? -27.083 30.511 53.361 1.00 95.25 619 THR A O 1
ATOM 4813 N N . SER A 1 620 ? -29.043 29.427 53.115 1.00 95.31 620 SER A N 1
ATOM 4814 C CA . SER A 1 620 ? -29.728 30.114 54.225 1.00 95.31 620 SER A CA 1
ATOM 4815 C C . SER A 1 620 ? -29.104 29.827 55.602 1.00 95.31 620 SER A C 1
ATOM 4817 O O . SER A 1 620 ? -29.206 30.649 56.510 1.00 95.31 620 SER A O 1
ATOM 4819 N N . LYS A 1 621 ? -28.420 28.681 55.766 1.00 94.31 621 LYS A N 1
ATOM 4820 C CA . LYS A 1 621 ? -27.703 28.324 57.004 1.00 94.31 621 LYS A CA 1
ATOM 4821 C C . LYS A 1 621 ? -26.303 28.925 57.044 1.00 94.31 621 LYS A C 1
ATOM 4823 O O . LYS A 1 621 ? -25.889 29.446 58.077 1.00 94.31 621 LYS A O 1
ATOM 4828 N N . LYS A 1 622 ? -25.549 28.806 55.948 1.00 94.25 622 LYS A N 1
ATOM 4829 C CA . LYS A 1 622 ? -24.239 29.448 55.777 1.00 94.25 622 LYS A CA 1
ATOM 4830 C C . LYS A 1 622 ? -24.044 29.845 54.309 1.00 94.25 622 LYS A C 1
ATOM 4832 O O . LYS A 1 622 ? -24.166 28.972 53.450 1.00 94.25 622 LYS A O 1
ATOM 4837 N N . PRO A 1 623 ? -23.630 31.092 54.007 1.00 93.94 623 PRO A N 1
ATOM 4838 C CA . PRO A 1 623 ? -23.530 31.587 52.629 1.00 93.94 623 PRO A CA 1
ATOM 4839 C C . PRO A 1 623 ? -22.593 30.799 51.703 1.00 93.94 623 PRO A C 1
ATOM 4841 O O . PRO A 1 623 ? -22.717 30.899 50.486 1.00 93.94 623 PRO A O 1
ATOM 4844 N N . ASN A 1 624 ? -21.632 30.055 52.256 1.00 93.12 624 ASN A N 1
ATOM 4845 C CA . ASN A 1 624 ? -20.655 29.264 51.504 1.00 93.12 624 ASN A CA 1
ATOM 4846 C C . ASN A 1 624 ? -21.095 27.810 51.242 1.00 93.12 624 ASN A C 1
ATOM 4848 O O . ASN A 1 624 ? -20.351 27.049 50.625 1.00 93.12 624 ASN A O 1
ATOM 4852 N N . LEU A 1 625 ? -22.288 27.407 51.694 1.00 96.31 625 LEU A N 1
ATOM 4853 C CA . LEU A 1 625 ? -22.883 26.096 51.405 1.00 96.31 625 LEU A CA 1
ATOM 4854 C C . LEU A 1 625 ? -23.619 26.087 50.058 1.00 96.31 625 LEU A C 1
ATOM 4856 O O . LEU A 1 625 ? -24.788 25.709 49.994 1.00 96.31 625 LEU A O 1
ATOM 4860 N N . ILE A 1 626 ? -22.916 26.532 49.015 1.00 96.62 626 ILE A N 1
ATOM 4861 C CA . ILE A 1 626 ? -23.365 26.541 47.614 1.00 96.62 626 ILE A CA 1
ATOM 4862 C C . ILE A 1 626 ? -23.181 25.167 46.956 1.00 96.62 626 ILE A C 1
ATOM 4864 O O . ILE A 1 626 ? -22.369 24.367 47.430 1.00 96.62 626 ILE A O 1
ATOM 4868 N N . LEU A 1 627 ? -23.880 24.908 45.851 1.00 97.50 627 LEU A N 1
ATOM 4869 C CA . LEU A 1 627 ? -23.635 23.747 44.995 1.00 97.50 627 LEU A CA 1
ATOM 4870 C C . LEU A 1 627 ? -22.280 23.921 44.300 1.00 97.50 627 LEU A C 1
ATOM 4872 O O . LEU A 1 627 ? -22.064 24.879 43.557 1.00 97.50 627 LEU A O 1
ATOM 4876 N N . ASN A 1 628 ? -21.335 23.026 44.583 1.00 95.69 628 ASN A N 1
ATOM 4877 C CA . ASN A 1 628 ? -20.003 23.081 43.990 1.00 95.69 628 ASN A CA 1
ATOM 4878 C C . ASN A 1 628 ? -19.982 22.434 42.594 1.00 95.69 628 ASN A C 1
ATOM 4880 O O . ASN A 1 628 ? -20.966 21.842 42.150 1.00 95.69 628 ASN A O 1
ATOM 4884 N N . VAL A 1 629 ? -18.857 22.562 41.885 1.00 96.38 629 VAL A N 1
ATOM 4885 C CA . VAL A 1 629 ? -18.728 22.046 40.512 1.00 96.38 629 VAL A CA 1
ATOM 4886 C C . VAL A 1 629 ? -18.901 20.527 40.434 1.00 96.38 629 VAL A C 1
ATOM 4888 O O . VAL A 1 629 ? -19.520 20.046 39.493 1.00 96.38 629 VAL A O 1
ATOM 4891 N N . ASP A 1 630 ? -18.428 19.778 41.433 1.00 95.81 630 ASP A N 1
ATOM 4892 C CA . ASP A 1 630 ? -18.561 18.321 41.490 1.00 95.81 630 ASP A CA 1
ATOM 4893 C C . ASP A 1 630 ? -20.034 17.905 41.627 1.00 95.81 630 ASP A C 1
ATOM 4895 O O . ASP A 1 630 ? -20.517 17.045 40.892 1.00 95.81 630 ASP A O 1
ATOM 4899 N N . GLY A 1 631 ? -20.766 18.575 42.525 1.00 96.50 631 GLY A N 1
ATOM 4900 C CA . GLY A 1 631 ? -22.199 18.387 42.719 1.00 96.50 631 GLY A CA 1
ATOM 4901 C C . GLY A 1 631 ? -23.008 18.774 41.490 1.00 96.50 631 GLY A C 1
ATOM 4902 O O . GLY A 1 631 ? -23.894 18.024 41.088 1.00 96.50 631 GLY A O 1
ATOM 4903 N N . PHE A 1 632 ? -22.667 19.905 40.866 1.00 98.25 632 PHE A N 1
ATOM 4904 C CA . PHE A 1 632 ? -23.314 20.370 39.645 1.00 98.25 632 PHE A CA 1
ATOM 4905 C C . PHE A 1 632 ? -23.126 19.374 38.494 1.00 98.25 632 PHE A C 1
ATOM 4907 O O . PHE A 1 632 ? -24.113 18.963 37.888 1.00 98.25 632 PHE A O 1
ATOM 4914 N N . ILE A 1 633 ? -21.883 18.962 38.203 1.00 98.19 633 ILE A N 1
ATOM 4915 C CA . ILE A 1 633 ? -21.608 17.983 37.142 1.00 98.19 633 ILE A CA 1
ATOM 4916 C C . ILE A 1 633 ? -22.338 16.678 37.448 1.00 98.19 633 ILE A C 1
ATOM 4918 O O . ILE A 1 633 ? -22.992 16.151 36.559 1.00 98.19 633 ILE A O 1
ATOM 4922 N N . GLY A 1 634 ? -22.285 16.190 38.692 1.00 97.81 634 GLY A N 1
ATOM 4923 C CA . GLY A 1 634 ? -22.951 14.952 39.087 1.00 97.81 634 GLY A CA 1
ATOM 4924 C C . GLY A 1 634 ? -24.445 14.945 38.752 1.00 97.81 634 GLY A C 1
ATOM 4925 O O . GLY A 1 634 ? -24.910 14.053 38.046 1.00 97.81 634 GLY A O 1
ATOM 4926 N N . VAL A 1 635 ? -25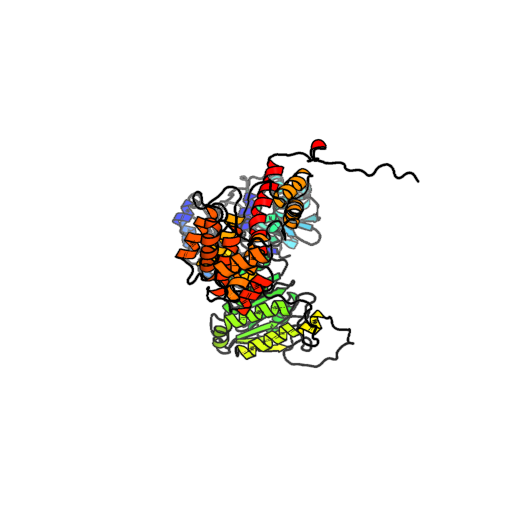.200 15.954 39.201 1.00 98.25 635 VAL A N 1
ATOM 4927 C CA . VAL A 1 635 ? -26.654 16.003 38.949 1.00 98.25 635 VAL A CA 1
ATOM 4928 C C . VAL A 1 635 ? -26.997 16.317 37.493 1.00 98.25 635 VAL A C 1
ATOM 4930 O O . VAL A 1 635 ? -27.919 15.717 36.948 1.00 98.25 635 VAL A O 1
ATOM 4933 N N . ALA A 1 636 ? -26.232 17.191 36.833 1.00 98.44 636 ALA A N 1
ATOM 4934 C CA . ALA A 1 636 ? -26.458 17.524 35.429 1.00 98.44 636 ALA A CA 1
ATOM 4935 C C . ALA A 1 636 ? -26.128 16.348 34.496 1.00 98.44 636 ALA A C 1
ATOM 4937 O O . ALA A 1 636 ? -26.820 16.142 33.506 1.00 98.44 636 ALA A O 1
ATOM 4938 N N . PHE A 1 637 ? -25.121 15.531 34.809 1.00 98.44 637 PHE A N 1
ATOM 4939 C CA . PHE A 1 637 ? -24.805 14.334 34.026 1.00 98.44 637 PHE A CA 1
ATOM 4940 C C . PHE A 1 637 ? -25.892 13.264 34.169 1.00 98.44 637 PHE A C 1
ATOM 4942 O O . PHE A 1 637 ? -26.263 12.632 33.183 1.00 98.44 637 PHE A O 1
ATOM 4949 N N . VAL A 1 638 ? -26.457 13.103 35.371 1.00 98.44 638 VAL A N 1
ATOM 4950 C CA . VAL A 1 638 ? -27.630 12.243 35.586 1.00 98.44 638 VAL A CA 1
ATOM 4951 C C . VAL A 1 638 ? -28.828 12.748 34.777 1.00 98.44 638 VAL A C 1
ATOM 4953 O O . VAL A 1 638 ? -29.477 11.957 34.095 1.00 98.44 638 VAL A O 1
ATOM 4956 N N . ASP A 1 639 ? -29.096 14.058 34.793 1.00 98.50 639 ASP A N 1
ATOM 4957 C CA . ASP A 1 639 ? -30.154 14.649 33.967 1.00 98.50 639 ASP A CA 1
ATOM 4958 C C . ASP A 1 639 ? -29.886 14.453 32.467 1.00 98.50 639 ASP A C 1
ATOM 4960 O O . ASP A 1 639 ? -30.820 14.169 31.720 1.00 98.50 639 ASP A O 1
ATOM 4964 N N . MET A 1 640 ? -28.631 14.543 32.017 1.00 98.56 640 MET A N 1
ATOM 4965 C CA . MET A 1 640 ? -28.261 14.264 30.628 1.00 98.56 640 MET A CA 1
ATOM 4966 C C . MET A 1 640 ? -28.607 12.821 30.257 1.00 98.56 640 MET A C 1
ATOM 4968 O O . MET A 1 640 ? -29.329 12.612 29.288 1.00 98.56 640 MET A O 1
ATOM 4972 N N . LEU A 1 641 ? -28.131 11.832 31.023 1.00 98.06 641 LEU A N 1
ATOM 4973 C CA . LEU A 1 641 ? -28.375 10.416 30.728 1.00 98.06 641 LEU A CA 1
ATOM 4974 C C . LEU A 1 641 ? -29.872 10.090 30.741 1.00 98.06 641 LEU A C 1
ATOM 4976 O O . LEU A 1 641 ? -30.366 9.437 29.829 1.00 98.06 641 LEU A O 1
ATOM 4980 N N . ARG A 1 642 ? -30.615 10.589 31.734 1.00 98.00 642 ARG A N 1
ATOM 4981 C CA . ARG A 1 642 ? -32.046 10.288 31.888 1.00 98.00 642 ARG A CA 1
ATOM 4982 C C . ARG A 1 642 ? -32.931 10.993 30.858 1.00 98.00 642 ARG A C 1
ATOM 4984 O O . ARG A 1 642 ? -33.986 10.466 30.525 1.00 98.00 642 ARG A O 1
ATOM 4991 N N . ASN A 1 643 ? -32.535 12.172 30.371 1.00 97.94 643 ASN A N 1
ATOM 4992 C CA . ASN A 1 643 ? -33.424 13.040 29.591 1.00 97.94 643 ASN A CA 1
ATOM 4993 C C . ASN A 1 643 ? -32.934 13.351 28.165 1.00 97.94 643 ASN A C 1
ATOM 4995 O O . ASN A 1 643 ? -33.626 14.064 27.443 1.00 97.94 643 ASN A O 1
ATOM 4999 N N . CYS A 1 644 ? -31.785 12.831 27.712 1.00 97.12 644 CYS A N 1
ATOM 5000 C CA . CYS A 1 644 ? -31.321 13.048 26.331 1.00 97.12 644 CYS A CA 1
ATOM 5001 C C . CYS A 1 644 ? -32.002 12.168 25.275 1.00 97.12 644 CYS A C 1
ATOM 5003 O O . CYS A 1 644 ? -31.726 12.312 24.084 1.00 97.12 644 CYS A O 1
ATOM 5005 N N . GLY A 1 645 ? -32.866 11.242 25.699 1.00 96.75 645 GLY A N 1
ATOM 5006 C CA . GLY A 1 645 ? -33.606 10.339 24.816 1.00 96.75 645 GLY A CA 1
ATOM 5007 C C . GLY A 1 645 ? -32.774 9.201 24.216 1.00 96.75 645 GLY A C 1
ATOM 5008 O O . GLY A 1 645 ? -33.294 8.447 23.402 1.00 96.75 645 GLY A O 1
ATOM 5009 N N . SER A 1 646 ? -31.498 9.064 24.601 1.00 96.69 646 SER A N 1
ATOM 5010 C CA . SER A 1 646 ? -30.615 7.985 24.120 1.00 96.69 646 SER A CA 1
ATOM 5011 C C . SER A 1 646 ? -30.575 6.758 25.035 1.00 96.69 646 SER A C 1
ATOM 5013 O O . SER A 1 646 ? -30.043 5.729 24.624 1.00 96.69 646 SER A O 1
ATOM 5015 N N . PHE A 1 647 ? -31.118 6.866 26.251 1.00 97.88 647 PHE A N 1
ATOM 5016 C CA . PHE A 1 647 ? -31.065 5.830 27.280 1.00 97.88 647 PHE A CA 1
ATOM 5017 C C . PHE A 1 647 ? -32.446 5.572 27.871 1.00 97.88 647 PHE A C 1
ATOM 5019 O O . PHE A 1 647 ? -33.240 6.493 28.075 1.00 97.88 647 PHE A O 1
ATOM 5026 N N . THR A 1 648 ? -32.699 4.310 28.188 1.00 98.00 648 THR A N 1
ATOM 5027 C CA . THR A 1 648 ? -33.727 3.911 29.147 1.00 98.00 648 THR A CA 1
ATOM 5028 C C . THR A 1 648 ? -33.313 4.305 30.563 1.00 98.00 648 THR A C 1
ATOM 5030 O O . THR A 1 648 ? -32.166 4.687 30.824 1.00 98.00 648 THR A O 1
ATOM 5033 N N . ARG A 1 649 ? -34.255 4.226 31.506 1.00 96.31 649 ARG A N 1
ATOM 5034 C CA . ARG A 1 649 ? -33.962 4.574 32.894 1.00 96.31 649 ARG A CA 1
ATOM 5035 C C . ARG A 1 649 ? -32.961 3.598 33.512 1.00 96.31 649 ARG A C 1
ATOM 5037 O O . ARG A 1 649 ? -32.059 4.023 34.224 1.00 96.31 649 ARG A O 1
ATOM 5044 N N . GLU A 1 650 ? -33.114 2.321 33.196 1.00 96.81 650 GLU A N 1
ATOM 5045 C CA . GLU A 1 650 ? -32.266 1.231 33.658 1.00 96.81 650 GLU A CA 1
ATOM 5046 C C . GLU A 1 650 ? -30.827 1.406 33.161 1.00 96.81 650 GLU A C 1
ATOM 5048 O O . GLU A 1 650 ? -29.903 1.365 33.968 1.00 96.81 650 GLU A O 1
ATOM 5053 N N . GLU A 1 651 ? -30.634 1.698 31.868 1.00 97.06 651 GLU A N 1
ATOM 5054 C CA . GLU A 1 651 ? -29.303 1.975 31.301 1.00 97.06 651 GLU A CA 1
ATOM 5055 C C . GLU A 1 651 ? -28.659 3.211 31.941 1.00 97.06 651 GLU A C 1
ATOM 5057 O O . GLU A 1 651 ? -27.480 3.197 32.292 1.00 97.06 651 GLU A O 1
ATOM 5062 N N . ALA A 1 652 ? -29.425 4.296 32.105 1.00 97.19 652 ALA A N 1
ATOM 5063 C CA . ALA A 1 652 ? -28.917 5.518 32.720 1.00 97.19 652 ALA A CA 1
ATOM 5064 C C . ALA A 1 652 ? -28.452 5.274 34.165 1.00 97.19 652 ALA A C 1
ATOM 5066 O O . ALA A 1 652 ? -27.383 5.746 34.552 1.00 97.19 652 ALA A O 1
ATOM 5067 N N . ASP A 1 653 ? -29.232 4.530 34.951 1.00 96.12 653 ASP A N 1
ATOM 5068 C CA . ASP A 1 653 ? -28.897 4.210 36.338 1.00 96.12 653 ASP A CA 1
ATOM 5069 C C . ASP A 1 653 ? -27.716 3.222 36.423 1.00 96.12 653 ASP A C 1
ATOM 5071 O O . ASP A 1 653 ? -26.844 3.399 37.276 1.00 96.12 653 ASP A O 1
ATOM 5075 N N . GLU A 1 654 ? -27.614 2.254 35.505 1.00 97.38 654 GLU A N 1
ATOM 5076 C CA . GLU A 1 654 ? -26.465 1.343 35.406 1.00 97.38 654 GLU A CA 1
ATOM 5077 C C . GLU A 1 654 ? -25.158 2.103 35.138 1.00 97.38 654 GLU A C 1
ATOM 5079 O O . GLU A 1 654 ? -24.173 1.891 35.847 1.00 97.38 654 GLU A O 1
ATOM 5084 N N . TYR A 1 655 ? -25.136 3.049 34.188 1.00 97.44 655 TYR A N 1
ATOM 5085 C CA . TYR A 1 655 ? -23.929 3.837 33.894 1.00 97.44 655 TYR A CA 1
ATOM 5086 C C . TYR A 1 655 ? -23.460 4.693 35.076 1.00 97.44 655 TYR A C 1
ATOM 5088 O O . TYR A 1 655 ? -22.253 4.897 35.263 1.00 97.44 655 TYR A O 1
ATOM 5096 N N . ILE A 1 656 ? -24.395 5.189 35.888 1.00 96.31 656 ILE A N 1
ATOM 5097 C CA . ILE A 1 656 ? -24.065 5.883 37.135 1.00 96.31 656 ILE A CA 1
ATOM 5098 C C . ILE A 1 656 ? -23.519 4.893 38.167 1.00 96.31 656 ILE A C 1
ATOM 5100 O O . ILE A 1 656 ? -22.525 5.191 38.829 1.00 96.31 656 ILE A O 1
ATOM 5104 N N . ASP A 1 657 ? -24.114 3.707 38.294 1.00 95.69 657 ASP A N 1
ATOM 5105 C CA . ASP A 1 657 ? -23.682 2.707 39.270 1.00 95.69 657 ASP A CA 1
ATOM 5106 C C . ASP A 1 657 ? -22.253 2.211 39.005 1.00 95.69 657 ASP A C 1
ATOM 5108 O O . ASP A 1 657 ? -21.397 2.314 39.893 1.00 95.69 657 ASP A O 1
ATOM 5112 N N . ILE A 1 658 ? -21.958 1.814 37.759 1.00 94.75 658 ILE A N 1
ATOM 5113 C CA . ILE A 1 658 ? -20.631 1.327 37.337 1.00 94.75 658 ILE A CA 1
ATOM 5114 C C . ILE A 1 658 ? -19.559 2.431 37.291 1.00 94.75 658 ILE A C 1
ATOM 5116 O O . ILE A 1 658 ? -18.379 2.143 37.085 1.00 94.75 658 ILE A O 1
ATOM 5120 N N . GLY A 1 659 ? -19.942 3.693 37.512 1.00 94.88 659 GLY A N 1
ATOM 5121 C CA . GLY A 1 659 ? -19.013 4.791 37.765 1.00 94.88 659 GLY A CA 1
ATOM 5122 C C . GLY A 1 659 ? -18.550 5.556 36.526 1.00 94.88 659 GLY A C 1
ATOM 5123 O O . GLY A 1 659 ? -17.415 6.038 36.508 1.00 94.88 659 GLY A O 1
ATOM 5124 N N . ALA A 1 660 ? -19.405 5.743 35.513 1.00 95.69 660 ALA A N 1
ATOM 5125 C CA . ALA A 1 660 ? -19.074 6.565 34.340 1.00 95.69 660 ALA A CA 1
ATOM 5126 C C . ALA A 1 660 ? -18.620 7.995 34.718 1.00 95.69 660 ALA A C 1
ATOM 5128 O O . ALA A 1 660 ? -17.715 8.556 34.096 1.00 95.69 660 ALA A O 1
ATOM 5129 N N . LEU A 1 661 ? -19.180 8.565 35.791 1.00 94.81 661 LEU A N 1
ATOM 5130 C CA . LEU A 1 661 ? -18.788 9.873 36.334 1.00 94.81 661 LEU A CA 1
ATOM 5131 C C . LEU A 1 661 ? -17.358 9.907 36.891 1.00 94.81 661 LEU A C 1
ATOM 5133 O O . LEU A 1 661 ? -16.668 10.918 36.739 1.00 94.81 661 LEU A O 1
ATOM 5137 N N . ASN A 1 662 ? -16.883 8.804 37.480 1.00 94.06 662 ASN A N 1
ATOM 5138 C CA . ASN A 1 662 ? -15.475 8.683 37.865 1.00 94.06 662 ASN A CA 1
ATOM 5139 C C . ASN A 1 662 ? -14.586 8.711 36.616 1.00 94.06 662 ASN A C 1
ATOM 5141 O O . ASN A 1 662 ? -13.555 9.381 36.611 1.00 94.06 662 ASN A O 1
ATOM 5145 N N . GLY A 1 663 ? -15.027 8.060 35.533 1.00 95.69 663 GLY A N 1
ATOM 5146 C CA . GLY A 1 663 ? -14.377 8.117 34.224 1.00 95.69 663 GLY A CA 1
ATOM 5147 C C . GLY A 1 663 ? -14.214 9.547 33.704 1.00 95.69 663 GLY A C 1
ATOM 5148 O O . GLY A 1 663 ? -13.119 9.911 33.277 1.00 95.69 663 GLY A O 1
ATOM 5149 N N . ILE A 1 664 ? -15.254 10.386 33.799 1.00 97.38 664 ILE A N 1
ATOM 5150 C CA . ILE A 1 664 ? -15.190 11.804 33.393 1.00 97.38 664 ILE A CA 1
ATOM 5151 C C . ILE A 1 664 ? -14.110 12.555 34.175 1.00 97.38 664 ILE A C 1
ATOM 5153 O O . ILE A 1 664 ? -13.283 13.241 33.572 1.00 97.38 664 ILE A O 1
ATOM 5157 N N . PHE A 1 665 ? -14.079 12.406 35.503 1.00 97.06 665 PHE A N 1
ATOM 5158 C CA . PHE A 1 665 ? -13.072 13.082 36.318 1.00 97.06 665 PHE A CA 1
ATOM 5159 C C . PHE A 1 665 ? -11.658 12.576 36.012 1.00 97.06 665 PHE A C 1
ATOM 5161 O O . PHE A 1 665 ? -10.748 13.385 35.855 1.00 97.06 665 PHE A O 1
ATOM 5168 N N . VAL A 1 666 ? -11.467 11.258 35.887 1.00 97.94 666 VAL A N 1
ATOM 5169 C CA . VAL A 1 666 ? -10.171 10.645 35.550 1.00 97.94 666 VAL A CA 1
ATOM 5170 C C . VAL A 1 666 ? -9.676 11.126 34.186 1.00 97.94 666 VAL A C 1
ATOM 5172 O O . VAL A 1 666 ? -8.530 11.568 34.078 1.00 97.94 666 VAL A O 1
ATOM 5175 N N . LEU A 1 667 ? -10.524 11.089 33.155 1.00 98.12 667 LEU A N 1
ATOM 5176 C CA . LEU A 1 667 ? -10.163 11.509 31.802 1.00 98.12 667 LEU A CA 1
ATOM 5177 C C . LEU A 1 667 ? -9.849 13.007 31.745 1.00 98.12 667 LEU A C 1
ATOM 5179 O O . LEU A 1 667 ? -8.809 13.392 31.212 1.00 98.12 667 LEU A O 1
ATOM 5183 N N . GLY A 1 668 ? -10.700 13.843 32.348 1.00 97.38 668 GLY A N 1
ATOM 5184 C CA . GLY A 1 668 ? -10.476 15.284 32.437 1.00 97.38 668 GLY A CA 1
ATOM 5185 C C . GLY A 1 668 ? -9.167 15.599 33.159 1.00 97.38 668 GLY A C 1
ATOM 5186 O O . GLY A 1 668 ? -8.266 16.224 32.599 1.00 97.38 668 GLY A O 1
ATOM 5187 N N . ARG A 1 669 ? -9.008 15.079 34.380 1.00 97.94 669 ARG A N 1
ATOM 5188 C CA . ARG A 1 669 ? -7.854 15.352 35.247 1.00 97.94 669 ARG A CA 1
ATOM 5189 C C . ARG A 1 669 ? -6.526 14.839 34.693 1.00 97.94 669 ARG A C 1
ATOM 5191 O O . ARG A 1 669 ? -5.475 15.406 35.000 1.00 97.94 669 ARG A O 1
ATOM 5198 N N . SER A 1 670 ? -6.562 13.800 33.858 1.00 98.38 670 SER A N 1
ATOM 5199 C CA . SER A 1 670 ? -5.372 13.294 33.168 1.00 98.38 670 SER A CA 1
ATOM 5200 C C . SER A 1 670 ? -4.684 14.384 32.340 1.00 98.38 670 SER A C 1
ATOM 5202 O O . SER A 1 670 ? -3.454 14.425 32.309 1.00 98.38 670 SER A O 1
ATOM 5204 N N . MET A 1 671 ? -5.443 15.314 31.744 1.00 98.50 671 MET A N 1
ATOM 5205 C CA . MET A 1 671 ? -4.881 16.443 30.989 1.00 98.50 671 MET A CA 1
ATOM 5206 C C . MET A 1 671 ? -4.000 17.336 31.871 1.00 98.50 671 MET A C 1
ATOM 5208 O O . MET A 1 671 ? -2.857 17.628 31.511 1.00 98.50 671 MET A O 1
ATOM 5212 N N . GLY A 1 672 ? -4.491 17.723 33.052 1.00 98.38 672 GLY A N 1
ATOM 5213 C CA . GLY A 1 672 ? -3.737 18.529 34.011 1.00 98.38 672 GLY A CA 1
ATOM 5214 C C . GLY A 1 672 ? -2.500 17.815 34.546 1.00 98.38 672 GLY A C 1
ATOM 5215 O O . GLY A 1 672 ? -1.429 18.410 34.638 1.00 98.38 672 GLY A O 1
ATOM 5216 N N . PHE A 1 673 ? -2.605 16.517 34.840 1.00 98.69 673 PHE A N 1
ATOM 5217 C CA . PHE A 1 673 ? -1.473 15.731 35.343 1.00 98.69 673 PHE A CA 1
ATOM 5218 C C . PHE A 1 673 ? -0.368 15.573 34.295 1.00 98.69 673 PHE A C 1
ATOM 5220 O O . PHE A 1 673 ? 0.808 15.755 34.618 1.00 98.69 673 PHE A O 1
ATOM 5227 N N . ILE A 1 674 ? -0.718 15.328 33.028 1.00 98.69 674 ILE A N 1
ATOM 5228 C CA . ILE A 1 674 ? 0.255 15.359 31.926 1.00 98.69 674 ILE A CA 1
ATOM 5229 C C . ILE A 1 674 ? 0.884 16.755 31.815 1.00 98.69 674 ILE A C 1
ATOM 5231 O O . ILE A 1 674 ? 2.106 16.866 31.701 1.00 98.69 674 ILE A O 1
ATOM 5235 N N . GLY A 1 675 ? 0.078 17.817 31.922 1.00 98.62 675 GLY A N 1
ATOM 5236 C CA . GLY A 1 675 ? 0.558 19.199 31.961 1.00 98.62 675 GLY A CA 1
ATOM 5237 C C . GLY A 1 675 ? 1.598 19.431 33.060 1.00 98.62 675 GLY A C 1
ATOM 5238 O O . GLY A 1 675 ? 2.675 19.957 32.784 1.00 98.62 675 GLY A O 1
ATOM 5239 N N . HIS A 1 676 ? 1.335 18.960 34.280 1.00 98.69 676 HIS A N 1
ATOM 5240 C CA . HIS A 1 676 ? 2.281 19.032 35.391 1.00 98.69 676 HIS A CA 1
ATOM 5241 C C . HIS A 1 676 ? 3.548 18.207 35.153 1.00 98.69 676 HIS A C 1
ATOM 5243 O O . HIS A 1 676 ? 4.641 18.697 35.424 1.00 98.69 676 HIS A O 1
ATOM 5249 N N . TYR A 1 677 ? 3.450 16.990 34.615 1.00 98.69 677 TYR A N 1
ATOM 5250 C CA . TYR A 1 677 ? 4.632 16.201 34.256 1.00 98.69 677 TYR A CA 1
ATOM 5251 C C . TYR A 1 677 ? 5.544 16.963 33.282 1.00 98.69 677 TYR A C 1
ATOM 5253 O O . TYR A 1 677 ? 6.743 17.117 33.537 1.00 98.69 677 TYR A O 1
ATOM 5261 N N . LEU A 1 678 ? 4.968 17.467 32.184 1.00 98.50 678 LEU A N 1
ATOM 5262 C CA . LEU A 1 678 ? 5.699 18.212 31.159 1.00 98.50 678 LEU A CA 1
ATOM 5263 C C . LEU A 1 678 ? 6.290 19.503 31.728 1.00 98.50 678 LEU A C 1
ATOM 5265 O O . LEU A 1 678 ? 7.442 19.831 31.439 1.00 98.50 678 LEU A O 1
ATOM 5269 N N . ASP A 1 679 ? 5.537 20.198 32.578 1.00 98.62 679 ASP A N 1
ATOM 5270 C CA . ASP A 1 679 ? 5.996 21.398 33.266 1.00 98.62 679 ASP A CA 1
ATOM 5271 C C . ASP A 1 679 ? 7.225 21.113 34.141 1.00 98.62 679 ASP A C 1
ATOM 5273 O O . ASP A 1 679 ? 8.250 21.773 33.988 1.00 98.62 679 ASP A O 1
ATOM 5277 N N . GLN A 1 680 ? 7.196 20.071 34.977 1.00 98.38 680 GLN A N 1
ATOM 5278 C CA . GLN A 1 680 ? 8.333 19.728 35.840 1.00 98.38 680 GLN A CA 1
ATOM 5279 C C . GLN A 1 680 ? 9.579 19.315 35.048 1.00 98.38 680 GLN A C 1
ATOM 5281 O O . GLN A 1 680 ? 10.696 19.689 35.420 1.00 98.38 680 GLN A O 1
ATOM 5286 N N . LYS A 1 681 ? 9.406 18.590 33.932 1.00 97.00 681 LYS A N 1
ATOM 5287 C CA . LYS A 1 681 ? 10.512 18.262 33.017 1.00 97.00 681 LYS A CA 1
ATOM 5288 C C . LYS A 1 681 ? 11.091 19.517 32.367 1.00 97.00 681 LYS A C 1
ATOM 5290 O O . LYS A 1 681 ? 12.309 19.691 32.369 1.00 97.00 681 LYS A O 1
ATOM 5295 N N . ARG A 1 682 ? 10.239 20.418 31.867 1.00 98.31 682 ARG A N 1
ATOM 5296 C CA . ARG A 1 682 ? 10.646 21.703 31.274 1.00 98.31 682 ARG A CA 1
ATOM 5297 C C . ARG A 1 682 ? 11.378 22.590 32.283 1.00 98.31 682 ARG A C 1
ATOM 5299 O O . ARG A 1 682 ? 12.402 23.173 31.940 1.00 98.31 682 ARG A O 1
ATOM 5306 N N . LEU A 1 683 ? 10.885 22.657 33.520 1.00 97.62 683 LEU A N 1
ATOM 5307 C CA . LEU A 1 683 ? 11.487 23.401 34.633 1.00 97.62 683 LEU A CA 1
ATOM 5308 C C . LEU A 1 683 ? 12.763 22.749 35.186 1.00 97.62 683 LEU A C 1
ATOM 5310 O O . LEU A 1 683 ? 13.374 23.307 36.099 1.00 97.62 683 LEU A O 1
ATOM 5314 N N . LYS A 1 684 ? 13.161 21.578 34.664 1.00 97.50 684 LYS A N 1
ATOM 5315 C CA . LYS A 1 684 ? 14.355 20.821 35.075 1.00 97.50 684 LYS A CA 1
ATOM 5316 C C . LYS A 1 684 ? 14.436 20.634 36.595 1.00 97.50 684 LYS A C 1
ATOM 5318 O O . LYS A 1 684 ? 15.506 20.738 37.191 1.00 97.50 684 LYS A O 1
ATOM 5323 N N . GLN A 1 685 ? 13.291 20.394 37.231 1.00 97.31 685 GLN A N 1
ATOM 5324 C CA . GLN A 1 685 ? 13.212 20.267 38.683 1.00 97.31 685 GLN A CA 1
ATOM 5325 C C . GLN A 1 685 ? 13.909 18.983 39.149 1.00 97.31 685 GLN A C 1
ATOM 5327 O O . GLN A 1 685 ? 13.626 17.896 38.647 1.00 97.31 685 GLN A O 1
ATOM 5332 N N . GLY A 1 686 ? 14.818 19.114 40.119 1.00 95.81 686 GLY A N 1
ATOM 5333 C CA . GLY A 1 686 ? 15.538 17.986 40.715 1.00 95.81 686 GLY A CA 1
ATOM 5334 C C . GLY A 1 686 ? 14.682 17.163 41.682 1.00 95.81 686 GLY A C 1
ATOM 5335 O O . GLY A 1 686 ? 13.549 17.536 42.005 1.00 95.81 686 GLY A O 1
ATOM 5336 N N . LEU A 1 687 ? 15.250 16.065 42.188 1.00 97.81 687 LEU A N 1
ATOM 5337 C CA . LEU A 1 687 ? 14.594 15.142 43.120 1.00 97.81 687 LEU A CA 1
ATOM 5338 C C . LEU A 1 687 ? 13.978 15.875 44.324 1.00 97.81 687 LEU A C 1
ATOM 5340 O O . LEU A 1 687 ? 14.576 16.791 44.887 1.00 97.81 687 LEU A O 1
ATOM 5344 N N . TYR A 1 688 ? 12.771 15.467 44.716 1.00 97.50 688 TYR A N 1
ATOM 5345 C CA . TYR A 1 688 ? 12.110 15.969 45.917 1.00 97.50 688 TYR A CA 1
ATOM 5346 C C . TYR A 1 688 ? 12.352 15.038 47.108 1.00 97.50 688 TYR A C 1
ATOM 5348 O O . TYR A 1 688 ? 12.193 13.824 46.992 1.00 97.50 688 TYR A O 1
ATOM 5356 N N . ARG A 1 689 ? 12.676 15.624 48.264 1.00 96.44 689 ARG A N 1
ATOM 5357 C CA . ARG A 1 689 ? 12.701 14.963 49.572 1.00 96.44 689 ARG A CA 1
ATOM 5358 C C . ARG A 1 689 ? 11.910 15.830 50.545 1.00 96.44 689 ARG A C 1
ATOM 5360 O O . ARG A 1 689 ? 12.159 17.031 50.615 1.00 96.44 689 ARG A O 1
ATOM 5367 N N . HIS A 1 690 ? 10.959 15.232 51.254 1.00 97.50 690 HIS A N 1
ATOM 5368 C CA . HIS A 1 690 ? 10.091 15.976 52.161 1.00 97.50 690 HIS A CA 1
ATOM 5369 C C . HIS A 1 690 ? 10.888 16.507 53.375 1.00 97.50 690 HIS A C 1
ATOM 5371 O O . HIS A 1 690 ? 11.732 15.765 53.896 1.00 97.50 690 HIS A O 1
ATOM 5377 N N . PRO A 1 691 ? 10.683 17.770 53.793 1.00 95.81 691 PRO A N 1
ATOM 5378 C CA . PRO A 1 691 ? 11.326 18.344 54.975 1.00 95.81 691 PRO A CA 1
ATOM 5379 C C . PRO A 1 691 ? 10.985 17.585 56.265 1.00 95.81 691 PRO A C 1
ATOM 5381 O O . PRO A 1 691 ? 9.886 17.061 56.409 1.00 95.81 691 PRO A O 1
ATOM 5384 N N . TRP A 1 692 ? 11.933 17.502 57.202 1.00 95.94 692 TRP A N 1
ATOM 5385 C CA . TRP A 1 692 ? 11.730 16.791 58.474 1.00 95.94 692 TRP A CA 1
ATOM 5386 C C . TRP A 1 692 ? 10.914 17.581 59.501 1.00 95.94 692 TRP A C 1
ATOM 5388 O O . TRP A 1 692 ? 10.314 16.970 60.376 1.00 95.94 692 TRP A O 1
ATOM 5398 N N . ASP A 1 693 ? 10.889 18.908 59.405 1.00 95.19 693 ASP A N 1
ATOM 5399 C CA . ASP A 1 693 ? 10.099 19.792 60.271 1.00 95.19 693 ASP A CA 1
ATOM 5400 C C . ASP A 1 693 ? 8.585 19.692 60.017 1.00 95.19 693 ASP A C 1
ATOM 5402 O O . ASP A 1 693 ? 7.799 19.998 60.911 1.00 95.19 693 ASP A O 1
ATOM 5406 N N . ASP A 1 694 ? 8.182 19.188 58.848 1.00 95.31 694 ASP A N 1
ATOM 5407 C CA . ASP A 1 694 ? 6.790 18.869 58.496 1.00 95.31 694 ASP A CA 1
ATOM 5408 C C . ASP A 1 694 ? 6.394 17.418 58.876 1.00 95.31 694 ASP A C 1
ATOM 5410 O O . ASP A 1 694 ? 5.277 16.970 58.615 1.00 95.31 694 ASP A O 1
ATOM 5414 N N . ILE A 1 695 ? 7.295 16.654 59.520 1.00 96.69 695 ILE A N 1
ATOM 5415 C CA . ILE A 1 695 ? 7.054 15.265 59.951 1.00 96.69 695 ILE A CA 1
ATOM 5416 C C . ILE A 1 695 ? 7.097 15.159 61.479 1.00 96.69 695 ILE A C 1
ATOM 5418 O O . ILE A 1 695 ? 8.133 15.339 62.117 1.00 96.69 695 ILE A O 1
ATOM 5422 N N . SER A 1 696 ? 5.978 14.749 62.080 1.00 94.38 696 SER A N 1
ATOM 5423 C CA . SER A 1 696 ? 5.935 14.390 63.501 1.00 94.38 696 SER A CA 1
ATOM 5424 C C . SER A 1 696 ? 6.433 12.955 63.713 1.00 94.38 696 SER A C 1
ATOM 5426 O O . SER A 1 696 ? 5.709 11.984 63.490 1.00 94.38 696 SER A O 1
ATOM 5428 N N . TYR A 1 697 ? 7.691 12.813 64.137 1.00 92.69 697 TYR A N 1
ATOM 5429 C CA . TYR A 1 697 ? 8.299 11.522 64.472 1.00 92.69 697 TYR A CA 1
ATOM 5430 C C . TYR A 1 697 ? 7.886 11.058 65.878 1.00 92.69 697 TYR A C 1
ATOM 5432 O O . TYR A 1 697 ? 8.587 11.301 66.856 1.00 92.69 697 TYR A O 1
ATOM 5440 N N . VAL A 1 698 ? 6.752 10.361 65.979 1.00 92.88 698 VAL A N 1
ATOM 5441 C CA . VAL A 1 698 ? 6.264 9.753 67.233 1.00 92.88 698 VAL A CA 1
ATOM 5442 C C . VAL A 1 698 ? 6.764 8.309 67.334 1.00 92.88 698 VAL A C 1
ATOM 5444 O O . VAL A 1 698 ? 6.026 7.352 67.105 1.00 92.88 698 VAL A O 1
ATOM 5447 N N . LEU A 1 699 ? 8.065 8.156 67.588 1.00 91.25 699 LEU A N 1
ATOM 5448 C CA . LEU A 1 699 ? 8.708 6.847 67.736 1.00 91.25 699 LEU A CA 1
ATOM 5449 C C . LEU A 1 699 ? 8.388 6.248 69.120 1.00 91.25 699 LEU A C 1
ATOM 5451 O O . LEU A 1 699 ? 8.366 6.995 70.100 1.00 91.25 699 LEU A O 1
ATOM 5455 N N . PRO A 1 700 ? 8.154 4.926 69.232 1.00 88.38 700 PRO A N 1
ATOM 5456 C CA . PRO A 1 700 ? 8.044 4.277 70.534 1.00 88.38 700 PRO A CA 1
ATOM 5457 C C . PRO A 1 700 ? 9.368 4.406 71.298 1.00 88.38 700 PRO A C 1
ATOM 5459 O O . PRO A 1 700 ? 10.443 4.404 70.690 1.00 88.38 700 PRO A O 1
ATOM 5462 N N . GLU A 1 701 ? 9.302 4.491 72.628 1.00 85.88 701 GLU A N 1
ATOM 5463 C CA . GLU A 1 701 ? 10.502 4.348 73.454 1.00 85.88 701 GLU A CA 1
ATOM 5464 C C . GLU A 1 701 ? 11.143 2.978 73.205 1.00 85.88 701 GLU A C 1
ATOM 5466 O O . GLU A 1 701 ? 10.472 2.019 72.808 1.00 85.88 701 GLU A O 1
ATOM 5471 N N . HIS A 1 702 ? 12.463 2.905 73.392 1.00 73.25 702 HIS A N 1
ATOM 5472 C CA . HIS A 1 702 ? 13.243 1.695 73.162 1.00 73.25 702 HIS A CA 1
ATOM 5473 C C . HIS A 1 702 ? 12.554 0.517 73.862 1.00 73.25 702 HIS A C 1
ATOM 5475 O O . HIS A 1 702 ? 12.440 0.520 75.086 1.00 73.25 702 HIS A O 1
ATOM 5481 N N . MET A 1 703 ? 12.080 -0.476 73.100 1.00 65.44 703 MET A N 1
ATOM 5482 C CA . MET A 1 703 ? 11.581 -1.719 73.686 1.00 65.44 703 MET A CA 1
ATOM 5483 C C . MET A 1 703 ? 12.760 -2.356 74.430 1.00 65.44 703 MET A C 1
ATOM 5485 O O . MET A 1 703 ? 13.663 -2.910 73.802 1.00 65.44 703 MET A O 1
ATOM 5489 N N . SER A 1 704 ? 12.826 -2.179 75.751 1.00 62.16 704 SER A N 1
ATOM 5490 C CA . SER A 1 704 ? 13.735 -2.938 76.605 1.00 62.16 704 SER A CA 1
ATOM 5491 C C . SER A 1 704 ? 13.320 -4.404 76.492 1.00 62.16 704 SER A C 1
ATOM 5493 O O . SER A 1 704 ? 12.156 -4.708 76.761 1.00 62.16 704 SER A O 1
ATOM 5495 N N . MET A 1 705 ? 14.235 -5.259 76.018 1.00 51.34 705 MET A N 1
ATOM 5496 C CA . MET A 1 705 ? 14.027 -6.712 75.922 1.00 51.34 705 MET A CA 1
ATOM 5497 C C . MET A 1 705 ? 13.638 -7.329 77.259 1.00 51.34 705 MET A C 1
ATOM 5499 O O . MET A 1 705 ? 14.196 -6.880 78.288 1.00 51.34 705 MET A O 1
#

Organism: Rhinolophus ferrumequinum (NCBI:txid59479)

InterPro domains:
  IPR002020 Citrate synthase [PF00285] (492-685)
  IPR002020 Citrate synthase [PTHR23118] (404-698)
  IPR016102 Succinyl-CoA synthetase-like [G3DSA:3.40.50.261] (243-424)
  IPR016102 Succinyl-CoA synthetase-like [SSF52210] (262-410)
  IPR016142 Citrate synthase-like, large alpha subdomain [G3DSA:1.10.580.10] (487-680)
  IPR016143 Citrate synthase-like, small alpha subdomain [G3DSA:1.10.230.10] (541-640)
  IPR017866 Succinyl-CoA synthetase, beta subunit, conserved site [PS01217] (273-297)
  IPR032263 ATP-citrate synthase, citrate-binding domain [PF16114] (244-416)
  IPR036969 Citrate synthase superfamily [SSF48256] (399-703)
  IPR056749 ATP-citrate synthase, ATP-grasp domain [PF24948] (2-233)

Radius of gyration: 42.18 Å; Cα contacts (8 Å, |Δi|>4): 1179; chains: 1; bounding box: 87×79×126 Å

Sequence (705 aa):
MSAKAISEQTGKELLYKYICTTSAIQNRFKYARVTPDTDWARLLQDHPWLLSQSLVVKPDQLIKRRGKLGLVGVNLTLDGVKSWLKPRLGQEAAVGKARGFLKNFLIEPFVPHSQAEEFYVCIYATREGDYVLFHHEGGMDVGDVDTKAQKLLVGVDEKLNPEDIKKHLLGHAPGNKKDILASFISGLFNFYEDLYFTYLEINPLVVTTDGVYVLDLAAKVDATADYICKVKWGDIEFPPPFGREAYPEEAYIADLDAKSGASLKLTLLNPKGRIWTMVAGGGASVVYSDTICDLGGVNELANYGEYSGAPSEQQTYDYAKTILSLMTREKHPEGKILIIGGSIANFTNVAATFKGIVRAIRDYQGPLKEHEVTIFVRRGGPNYQEGLRVMGEVGKTTGIPIHVFGTETHMTAIVPAQEVPPPTVPMDYSWARELGLIRKPASFMTSICDERGQELIYAGMPITEVFKEEMGIGGVLGLLWFQRRLPKYSCQFIEMCLMVTADHGPAVSGAHNTIICARAGKDLVSSLTSGLLTIGDRFGGALDAAAKMFSKAFDSGIIPMEFVNKMKKEGKLIMGIGHRVKSINNPDMRVQILKDYVKQHFPATPLLDYALEVEKITTSKKPNLILNVDGFIGVAFVDMLRNCGSFTREEADEYIDIGALNGIFVLGRSMGFIGHYLDQKRLKQGLYRHPWDDISYVLPEHMSM

Mean predicted aligned error: 11.93 Å

Nearest PDB structures (foldseek):
  5tes-assembly1_A  TM=9.914E-01  e=4.534E-74  Homo sapiens
  3pff-assembly1_A  TM=9.589E-01  e=5.045E-74  Homo sapiens
  3mwd-assembly1_A  TM=9.270E-01  e=7.819E-76  Homo sapiens
  5tde-assembly1_A  TM=9.916E-01  e=4.732E-72  Homo sapiens
  5te1-assembly2_B  TM=9.982E-01  e=1.167E-70  Homo sapiens